Protein AF-A0A0L0FQ55-F1 (afdb_monomer_lite)

InterPro domains:
  IPR019152 Protein of unknown function DUF2046 [PF09755] (6-266)
  IPR019152 Protein of unknown function DUF2046 [PTHR15276] (5-342)

pLDDT: mean 73.39, std 25.42, range [27.97, 98.38]

Structure (mmCIF, N/CA/C/O backbone):
data_AF-A0A0L0FQ55-F1
#
_entry.id   AF-A0A0L0FQ55-F1
#
loop_
_atom_site.group_PDB
_atom_site.id
_atom_site.type_symbol
_atom_site.label_atom_id
_atom_site.label_alt_id
_atom_site.label_comp_id
_atom_site.label_asym_id
_atom_site.label_entity_id
_atom_site.label_seq_id
_atom_site.pdbx_PDB_ins_code
_atom_site.Cartn_x
_atom_site.Cartn_y
_atom_site.Cartn_z
_atom_site.occupancy
_atom_site.B_iso_or_equiv
_atom_site.auth_seq_id
_atom_site.auth_comp_id
_atom_site.auth_asym_id
_atom_site.auth_atom_id
_atom_site.pdbx_PDB_model_num
ATOM 1 N N . MET A 1 1 ? 110.186 -1.348 -88.579 1.00 55.34 1 MET A N 1
ATOM 2 C CA . MET A 1 1 ? 109.295 -2.390 -88.011 1.00 55.34 1 MET A CA 1
ATOM 3 C C . MET A 1 1 ? 108.046 -1.841 -87.298 1.00 55.34 1 MET A C 1
ATOM 5 O O . MET A 1 1 ? 107.257 -2.644 -86.830 1.00 55.34 1 MET A O 1
ATOM 9 N N . HIS A 1 2 ? 107.804 -0.521 -87.242 1.00 60.69 2 HIS A N 1
ATOM 10 C CA . HIS A 1 2 ? 106.682 0.057 -86.472 1.00 60.69 2 HIS A CA 1
ATOM 11 C C . HIS A 1 2 ? 105.388 0.313 -87.271 1.00 60.69 2 HIS A C 1
ATOM 13 O O . HIS A 1 2 ? 104.313 0.414 -86.690 1.00 60.69 2 HIS A O 1
ATOM 19 N N . GLU A 1 3 ? 105.482 0.394 -88.596 1.00 63.53 3 GLU A N 1
ATOM 20 C CA . GLU A 1 3 ? 104.385 0.764 -89.500 1.00 63.53 3 GLU A CA 1
ATOM 21 C C . GLU A 1 3 ? 103.244 -0.278 -89.611 1.00 63.53 3 GLU A C 1
ATOM 23 O O . GLU A 1 3 ? 102.081 0.116 -89.519 1.00 63.53 3 GLU A O 1
ATOM 28 N N . PRO A 1 4 ? 103.498 -1.604 -89.702 1.00 73.00 4 PRO A N 1
ATOM 29 C CA . PRO A 1 4 ? 102.406 -2.582 -89.775 1.00 73.00 4 PRO A CA 1
ATOM 30 C C . PRO A 1 4 ? 101.641 -2.738 -88.450 1.00 73.00 4 PRO A C 1
ATOM 32 O O . PRO A 1 4 ? 100.444 -3.017 -88.461 1.00 73.00 4 PRO A O 1
ATOM 35 N N . ALA A 1 5 ? 102.299 -2.514 -87.306 1.00 75.88 5 ALA A N 1
ATOM 36 C CA . ALA A 1 5 ? 101.650 -2.560 -85.995 1.00 75.88 5 ALA A CA 1
ATOM 37 C C . ALA A 1 5 ? 100.688 -1.375 -85.789 1.00 75.88 5 ALA A C 1
ATOM 39 O O . ALA A 1 5 ? 99.587 -1.557 -85.272 1.00 75.88 5 ALA A O 1
ATOM 40 N N . LEU A 1 6 ? 101.079 -0.183 -86.255 1.00 75.62 6 LEU A N 1
ATOM 41 C CA . LEU A 1 6 ? 100.242 1.020 -86.252 1.00 75.62 6 LEU A CA 1
ATOM 42 C C . LEU A 1 6 ? 99.032 0.882 -87.183 1.00 75.62 6 LEU A C 1
ATOM 44 O O . LEU A 1 6 ? 97.923 1.237 -86.790 1.00 75.62 6 LEU A O 1
ATOM 48 N N . ASN A 1 7 ? 99.214 0.294 -88.369 1.00 78.31 7 ASN A N 1
ATOM 49 C CA . ASN A 1 7 ? 98.102 0.011 -89.282 1.00 78.31 7 ASN A CA 1
ATOM 50 C C . ASN A 1 7 ? 97.122 -1.022 -88.706 1.00 78.31 7 ASN A C 1
ATOM 52 O O . ASN A 1 7 ? 95.914 -0.849 -88.831 1.00 78.31 7 ASN A O 1
ATOM 56 N N . CYS A 1 8 ? 97.616 -2.053 -88.014 1.00 81.38 8 CYS A N 1
ATOM 57 C CA . CYS A 1 8 ? 96.763 -3.024 -87.325 1.00 81.38 8 CYS A CA 1
ATOM 58 C C . CYS A 1 8 ? 95.966 -2.385 -86.169 1.00 81.38 8 CYS A C 1
ATOM 60 O O . CYS A 1 8 ? 94.783 -2.671 -85.991 1.00 81.38 8 CYS A O 1
ATOM 62 N N . GLN A 1 9 ? 96.575 -1.475 -85.400 1.00 82.62 9 GLN A N 1
ATOM 63 C CA . GLN A 1 9 ? 95.863 -0.723 -84.358 1.00 82.62 9 GLN A CA 1
ATOM 64 C C . GLN A 1 9 ? 94.815 0.233 -84.934 1.00 82.62 9 GLN A C 1
ATOM 66 O O . GLN A 1 9 ? 93.699 0.275 -84.420 1.00 82.62 9 GLN A O 1
ATOM 71 N N . LEU A 1 10 ? 95.137 0.955 -86.010 1.00 83.50 10 LEU A N 1
ATOM 72 C CA . LEU A 1 10 ? 94.185 1.833 -86.694 1.00 83.50 10 LEU A CA 1
ATOM 73 C C . LEU A 1 10 ? 92.977 1.064 -87.229 1.00 83.50 10 LEU A C 1
ATOM 75 O O . LEU A 1 10 ? 91.851 1.536 -87.095 1.00 83.50 10 LEU A O 1
ATOM 79 N N . GLU A 1 11 ? 93.193 -0.122 -87.793 1.00 84.38 11 GLU A N 1
ATOM 80 C CA . GLU A 1 11 ? 92.102 -0.949 -88.306 1.00 84.38 11 GLU A CA 1
ATOM 81 C C . GLU A 1 11 ? 91.221 -1.501 -87.176 1.00 84.38 11 GLU A C 1
ATOM 83 O O . GLU A 1 11 ? 89.995 -1.456 -87.262 1.00 84.38 11 GLU A O 1
ATOM 88 N N . ASN A 1 12 ? 91.821 -1.914 -86.056 1.00 84.25 12 ASN A N 1
ATOM 89 C CA . ASN A 1 12 ? 91.066 -2.331 -84.872 1.00 84.25 12 ASN A CA 1
ATOM 90 C C . ASN A 1 12 ? 90.226 -1.191 -84.277 1.00 84.25 12 ASN A C 1
ATOM 92 O O . ASN A 1 12 ? 89.082 -1.417 -83.884 1.00 84.25 12 ASN A O 1
ATOM 96 N N . GLU A 1 13 ? 90.757 0.032 -84.214 1.00 85.44 13 GLU A N 1
ATOM 97 C CA . GLU A 1 13 ? 89.984 1.191 -83.752 1.00 85.44 13 GLU A CA 1
ATOM 98 C C . GLU A 1 13 ? 88.883 1.578 -84.747 1.00 85.44 13 GLU A C 1
ATOM 100 O O . GLU A 1 13 ? 87.782 1.914 -84.322 1.00 85.44 13 GLU A O 1
ATOM 105 N N . ARG A 1 14 ? 89.104 1.441 -86.061 1.00 86.81 14 ARG A N 1
ATOM 106 C CA . ARG A 1 14 ? 88.050 1.640 -87.073 1.00 86.81 14 ARG A CA 1
ATOM 107 C C . ARG A 1 14 ? 86.905 0.650 -86.926 1.00 86.81 14 ARG A C 1
ATOM 109 O O . ARG A 1 14 ? 85.754 1.066 -86.982 1.00 86.81 14 ARG A O 1
ATOM 116 N N . ILE A 1 15 ? 87.203 -0.626 -86.691 1.00 87.19 15 ILE A N 1
ATOM 117 C CA . ILE A 1 15 ? 86.179 -1.651 -86.451 1.00 87.19 15 ILE A CA 1
ATOM 118 C C . ILE A 1 15 ? 85.406 -1.342 -85.164 1.00 87.19 15 ILE A C 1
ATOM 120 O O . ILE A 1 15 ? 84.184 -1.457 -85.143 1.00 87.19 15 ILE A O 1
ATOM 124 N N . LYS A 1 16 ? 86.086 -0.894 -84.099 1.00 88.56 16 LYS A N 1
ATOM 125 C CA . LYS A 1 16 ? 85.414 -0.474 -82.859 1.00 88.56 16 LYS A CA 1
ATOM 126 C C . LYS A 1 16 ? 84.523 0.741 -83.077 1.00 88.56 16 LYS A C 1
ATOM 128 O O . LYS A 1 16 ? 83.405 0.748 -82.577 1.00 88.56 16 LYS A O 1
ATOM 133 N N . VAL A 1 17 ? 84.996 1.753 -83.802 1.00 87.12 17 VAL A N 1
ATOM 134 C CA . VAL A 1 17 ? 84.202 2.945 -84.123 1.00 87.12 17 VAL A CA 1
ATOM 135 C C . VAL A 1 17 ? 82.994 2.556 -84.970 1.00 87.12 17 VAL A C 1
ATOM 137 O O . VAL A 1 17 ? 81.887 2.922 -84.606 1.00 87.12 17 VAL A O 1
ATOM 140 N N . ALA A 1 18 ? 83.164 1.715 -85.992 1.00 86.75 18 ALA A N 1
ATOM 141 C CA . ALA A 1 18 ? 82.060 1.210 -86.805 1.00 86.75 18 ALA A CA 1
ATOM 142 C C . ALA A 1 18 ? 81.041 0.404 -85.978 1.00 86.75 18 ALA A C 1
ATOM 144 O O . ALA A 1 18 ? 79.842 0.620 -86.114 1.00 86.75 18 ALA A O 1
ATOM 145 N N . ALA A 1 19 ? 81.498 -0.459 -85.066 1.00 86.06 19 ALA A N 1
ATOM 146 C CA . ALA A 1 19 ? 80.618 -1.202 -84.164 1.00 86.06 19 ALA A CA 1
ATOM 147 C C . ALA A 1 19 ? 79.859 -0.274 -83.199 1.00 86.06 19 ALA A C 1
ATOM 149 O O . ALA A 1 19 ? 78.667 -0.467 -82.965 1.00 86.06 19 ALA A O 1
ATOM 150 N N . ARG A 1 20 ? 80.519 0.769 -82.671 1.00 85.06 20 ARG A N 1
ATOM 151 C CA . ARG A 1 20 ? 79.851 1.793 -81.853 1.00 85.06 20 ARG A CA 1
ATOM 152 C C . ARG A 1 20 ? 78.879 2.632 -82.673 1.00 85.06 20 ARG A C 1
ATOM 154 O O . ARG A 1 20 ? 77.828 2.986 -82.155 1.00 85.06 20 ARG A O 1
ATOM 161 N N . ASP A 1 21 ? 79.198 2.942 -83.923 1.00 84.50 21 ASP A N 1
ATOM 162 C CA . ASP A 1 21 ? 78.325 3.697 -84.820 1.00 84.50 21 ASP A CA 1
ATOM 163 C C . ASP A 1 21 ? 77.093 2.875 -85.213 1.00 84.50 21 ASP A C 1
ATOM 165 O O . ASP A 1 21 ? 75.983 3.409 -85.247 1.00 84.50 21 ASP A O 1
ATOM 169 N N . GLU A 1 22 ? 77.247 1.567 -85.423 1.00 84.69 22 GLU A N 1
ATOM 170 C CA . GLU A 1 22 ? 76.131 0.642 -85.612 1.00 84.69 22 GLU A CA 1
ATOM 171 C C . GLU A 1 22 ? 75.252 0.560 -84.359 1.00 84.69 22 GLU A C 1
ATOM 173 O O . GLU A 1 22 ? 74.036 0.729 -84.470 1.00 84.69 22 GLU A O 1
ATOM 178 N N . GLU A 1 23 ? 75.842 0.405 -83.170 1.00 84.31 23 GLU A N 1
ATOM 179 C CA . GLU A 1 23 ? 75.121 0.382 -81.890 1.00 84.31 23 GLU A CA 1
ATOM 180 C C . GLU A 1 23 ? 74.401 1.714 -81.615 1.00 84.31 23 GLU A C 1
ATOM 182 O O . GLU A 1 23 ? 73.230 1.728 -81.236 1.00 84.31 23 GLU A O 1
ATOM 187 N N . LEU A 1 24 ? 75.047 2.851 -81.896 1.00 79.31 24 LEU A N 1
ATOM 188 C CA . LEU A 1 24 ? 74.437 4.179 -81.808 1.00 79.31 24 LEU A CA 1
ATOM 189 C C . LEU A 1 24 ? 73.325 4.366 -82.841 1.00 79.31 24 LEU A C 1
ATOM 191 O O . LEU A 1 24 ? 72.322 5.012 -82.538 1.00 79.31 24 LEU A O 1
ATOM 195 N N . SER A 1 25 ? 73.463 3.813 -84.047 1.00 83.69 25 SER A N 1
ATOM 196 C CA . SER A 1 25 ? 72.406 3.847 -85.063 1.00 83.69 25 SER A CA 1
ATOM 197 C C . SER A 1 25 ? 71.208 2.985 -84.660 1.00 83.69 25 SER A C 1
ATOM 199 O O . SER A 1 25 ? 70.065 3.383 -84.884 1.00 83.69 25 SER A O 1
ATOM 201 N N . PHE A 1 26 ? 71.460 1.839 -84.024 1.00 81.75 26 PHE A N 1
ATOM 202 C CA . PHE A 1 26 ? 70.438 0.940 -83.509 1.00 81.75 26 PHE A CA 1
ATOM 203 C C . PHE A 1 26 ? 69.699 1.579 -82.334 1.00 81.75 26 PHE A C 1
ATOM 205 O O . PHE A 1 26 ? 68.475 1.670 -82.364 1.00 81.75 26 PHE A O 1
ATOM 212 N N . LEU A 1 27 ? 70.428 2.132 -81.360 1.00 77.75 27 LEU A N 1
ATOM 213 C CA . LEU A 1 27 ? 69.856 2.879 -80.241 1.00 77.75 27 LEU A CA 1
ATOM 214 C C . LEU A 1 27 ? 69.049 4.082 -80.736 1.00 77.75 27 LEU A C 1
ATOM 216 O O . LEU A 1 27 ? 67.901 4.238 -80.334 1.00 77.75 27 LEU A O 1
ATOM 220 N N . LYS A 1 28 ? 69.570 4.880 -81.677 1.00 78.88 28 LYS A N 1
ATOM 221 C CA . LYS A 1 28 ? 68.829 6.006 -82.277 1.00 78.88 28 LYS A CA 1
ATOM 222 C C . LYS A 1 28 ? 67.568 5.580 -83.027 1.00 78.88 28 LYS A C 1
ATOM 224 O O . LYS A 1 28 ? 66.630 6.364 -83.069 1.00 78.88 28 LYS A O 1
ATOM 229 N N . LYS A 1 29 ? 67.526 4.378 -83.609 1.00 74.75 29 LYS A N 1
ATOM 230 C CA . LYS A 1 29 ? 66.319 3.812 -84.241 1.00 74.75 29 LYS A CA 1
ATOM 231 C C . LYS A 1 29 ? 65.343 3.218 -83.219 1.00 74.75 29 LYS A C 1
ATOM 233 O O . LYS A 1 29 ? 64.141 3.293 -83.436 1.00 74.75 29 LYS A O 1
ATOM 238 N N . ALA A 1 30 ? 65.835 2.676 -82.106 1.00 70.00 30 ALA A N 1
ATOM 239 C CA . ALA A 1 30 ? 65.017 2.145 -81.013 1.00 70.00 30 ALA A CA 1
ATOM 240 C C . ALA A 1 30 ? 64.432 3.248 -80.109 1.00 70.00 30 ALA A C 1
ATOM 242 O O . ALA A 1 30 ? 63.344 3.089 -79.566 1.00 70.00 30 ALA A O 1
ATOM 243 N N . THR A 1 31 ? 65.115 4.389 -79.984 1.00 64.19 31 THR A N 1
ATOM 244 C CA . THR A 1 31 ? 64.665 5.533 -79.171 1.00 64.19 31 THR A CA 1
ATOM 245 C C . THR A 1 31 ? 63.284 6.060 -79.602 1.00 64.19 31 THR A C 1
ATOM 247 O O . THR A 1 31 ? 62.427 6.185 -78.736 1.00 64.19 31 THR A O 1
ATOM 250 N N . PRO A 1 32 ? 62.986 6.305 -80.896 1.00 63.31 32 PRO A N 1
ATOM 251 C CA . PRO A 1 32 ? 61.655 6.729 -81.321 1.00 63.31 32 PRO A CA 1
ATOM 252 C C . PRO A 1 32 ? 60.581 5.647 -81.153 1.00 63.31 32 PRO A C 1
ATOM 254 O O . PRO A 1 32 ? 59.425 6.006 -81.014 1.00 63.31 32 PRO A O 1
ATOM 257 N N . ALA A 1 33 ? 60.914 4.350 -81.114 1.00 58.28 33 ALA A N 1
ATOM 258 C CA . ALA A 1 33 ? 59.936 3.297 -80.802 1.00 58.28 33 ALA A CA 1
ATOM 259 C C . ALA A 1 33 ? 59.502 3.343 -79.323 1.00 58.28 33 ALA A C 1
ATOM 261 O O . ALA A 1 33 ? 58.336 3.160 -79.011 1.00 58.28 33 ALA A O 1
ATOM 262 N N . VAL A 1 34 ? 60.429 3.681 -78.422 1.00 61.22 34 VAL A N 1
ATOM 263 C CA . VAL A 1 34 ? 60.137 3.906 -76.995 1.00 61.22 34 VAL A CA 1
ATOM 264 C C . VAL A 1 34 ? 59.449 5.260 -76.759 1.00 61.22 34 VAL A C 1
ATOM 266 O O . VAL A 1 34 ? 58.624 5.376 -75.862 1.00 61.22 34 VAL A O 1
ATOM 269 N N . VAL A 1 35 ? 59.752 6.272 -77.578 1.00 56.59 35 VAL A N 1
ATOM 270 C CA . VAL A 1 35 ? 59.109 7.603 -77.550 1.00 56.59 35 VAL A CA 1
ATOM 271 C C . VAL A 1 35 ? 57.739 7.599 -78.251 1.00 56.59 35 VAL A C 1
ATOM 273 O O . VAL A 1 35 ? 56.902 8.428 -77.949 1.00 56.59 35 VAL A O 1
ATOM 276 N N . THR A 1 36 ? 57.438 6.656 -79.150 1.00 56.47 36 THR A N 1
ATOM 277 C CA . THR A 1 36 ? 56.093 6.528 -79.764 1.00 56.47 36 THR A CA 1
ATOM 278 C C . THR A 1 36 ? 55.126 5.681 -78.933 1.00 56.47 36 THR A C 1
ATOM 280 O O . THR A 1 36 ? 53.918 5.825 -79.090 1.00 56.47 36 THR A O 1
ATOM 283 N N . ASP A 1 37 ? 55.627 4.905 -77.965 1.00 57.22 37 ASP A N 1
ATOM 284 C CA . ASP A 1 37 ? 54.829 4.332 -76.868 1.00 57.22 37 ASP A CA 1
ATOM 285 C C . ASP A 1 37 ? 54.401 5.389 -75.813 1.00 57.22 37 ASP A C 1
ATOM 287 O O . ASP A 1 37 ? 53.757 5.048 -74.815 1.00 57.22 37 ASP A O 1
ATOM 291 N N . GLU A 1 38 ? 54.697 6.682 -76.027 1.00 62.38 38 GLU A N 1
ATOM 292 C CA . GLU A 1 38 ? 54.157 7.801 -75.234 1.00 62.38 38 GLU A CA 1
ATOM 293 C C . GLU A 1 38 ? 52.622 7.789 -75.209 1.00 62.38 38 GLU A C 1
ATOM 295 O O . GLU A 1 38 ? 52.028 7.942 -74.141 1.00 62.38 38 GLU A O 1
ATOM 300 N N . GLU A 1 39 ? 51.970 7.489 -76.338 1.00 67.12 39 GLU A N 1
ATOM 301 C CA . GLU A 1 39 ? 50.505 7.405 -76.416 1.00 67.12 39 GLU A CA 1
ATOM 302 C C . GLU A 1 39 ? 49.945 6.306 -75.489 1.00 67.12 39 GLU A C 1
ATOM 304 O O . GLU A 1 39 ? 48.919 6.491 -74.827 1.00 67.12 39 GLU A O 1
ATOM 309 N N . GLY A 1 40 ? 50.642 5.169 -75.370 1.00 74.31 40 GLY A N 1
ATOM 310 C CA . GLY A 1 40 ? 50.277 4.087 -74.452 1.00 74.31 40 GLY A CA 1
ATOM 311 C C . GLY A 1 40 ? 50.464 4.475 -72.983 1.00 74.31 40 GLY A C 1
ATOM 312 O O . GLY A 1 40 ? 49.591 4.208 -72.150 1.00 74.31 40 GLY A O 1
ATOM 313 N N . GLY A 1 41 ? 51.569 5.157 -72.667 1.00 75.75 41 GLY A N 1
ATOM 314 C CA . GLY A 1 41 ? 51.845 5.688 -71.330 1.00 75.75 41 GLY A CA 1
ATOM 315 C C . GLY A 1 41 ? 50.809 6.722 -70.878 1.00 75.75 41 GLY A C 1
ATOM 316 O O . GLY A 1 41 ? 50.285 6.632 -69.764 1.00 75.75 41 GLY A O 1
ATOM 317 N N . GLU A 1 42 ? 50.442 7.655 -71.755 1.00 80.94 42 GLU A N 1
ATOM 318 C CA . GLU A 1 42 ? 49.434 8.683 -71.485 1.00 80.94 42 GLU A CA 1
ATOM 319 C C . GLU A 1 42 ? 48.035 8.092 -71.271 1.00 80.94 42 GLU A C 1
ATOM 321 O O . GLU A 1 42 ? 47.324 8.492 -70.344 1.00 80.94 42 GLU A O 1
ATOM 326 N N . LEU A 1 43 ? 47.631 7.099 -72.071 1.00 84.19 43 LEU A N 1
ATOM 327 C CA . LEU A 1 43 ? 46.351 6.404 -71.892 1.00 84.19 43 LEU A CA 1
ATOM 328 C C . LEU A 1 43 ? 46.263 5.691 -70.537 1.00 84.19 43 LEU A C 1
ATOM 330 O O . LEU A 1 43 ? 45.216 5.734 -69.876 1.00 84.19 43 LEU A O 1
ATOM 334 N N . ILE A 1 44 ? 47.356 5.063 -70.096 1.00 89.00 44 ILE A N 1
ATOM 335 C CA . ILE A 1 44 ? 47.439 4.411 -68.784 1.00 89.00 44 ILE A CA 1
ATOM 336 C C . ILE A 1 44 ? 47.342 5.458 -67.670 1.00 89.00 44 ILE A C 1
ATOM 338 O O . ILE A 1 44 ? 46.512 5.304 -66.771 1.00 89.00 44 ILE A O 1
ATOM 342 N N . ILE A 1 45 ? 48.109 6.550 -67.749 1.00 89.44 45 ILE A N 1
ATOM 343 C CA . ILE A 1 45 ? 48.070 7.648 -66.767 1.00 89.44 45 ILE A CA 1
ATOM 344 C C . ILE A 1 45 ? 46.659 8.242 -66.674 1.00 89.44 45 ILE A C 1
ATOM 346 O O . ILE A 1 45 ? 46.108 8.338 -65.579 1.00 89.44 45 ILE A O 1
ATOM 350 N N . ASN A 1 46 ? 46.022 8.552 -67.803 1.00 91.31 46 ASN A N 1
ATOM 351 C CA . ASN A 1 46 ? 44.661 9.096 -67.847 1.00 91.31 46 ASN A CA 1
ATOM 352 C C . ASN A 1 46 ? 43.608 8.119 -67.300 1.00 91.31 46 ASN A C 1
ATOM 354 O O . ASN A 1 46 ? 42.574 8.529 -66.765 1.00 91.31 46 ASN A O 1
ATOM 358 N N . THR A 1 47 ? 43.836 6.813 -67.427 1.00 93.50 47 THR A N 1
ATOM 359 C CA . THR A 1 47 ? 42.963 5.785 -66.842 1.00 93.50 47 THR A CA 1
ATOM 360 C C . THR A 1 47 ? 43.151 5.694 -65.329 1.00 93.50 47 THR A C 1
ATOM 362 O O . THR A 1 47 ? 42.166 5.658 -64.591 1.00 93.50 47 THR A O 1
ATOM 365 N N . LEU A 1 48 ? 44.396 5.732 -64.850 1.00 94.88 48 LEU A N 1
ATOM 366 C CA . LEU A 1 48 ? 44.708 5.750 -63.421 1.00 94.88 48 LEU A CA 1
ATOM 367 C C . LEU A 1 48 ? 44.206 7.029 -62.744 1.00 94.88 48 LEU A C 1
ATOM 369 O O . LEU A 1 48 ? 43.615 6.940 -61.674 1.00 94.88 48 LEU A O 1
ATOM 373 N N . LEU A 1 49 ? 44.357 8.197 -63.374 1.00 95.56 49 LEU A N 1
ATOM 374 C CA . LEU A 1 49 ? 43.826 9.469 -62.873 1.00 95.56 49 LEU A CA 1
ATOM 375 C C . LEU A 1 49 ? 42.305 9.422 -62.728 1.00 95.56 49 LEU A C 1
ATOM 377 O O . LEU A 1 49 ? 41.790 9.710 -61.649 1.00 95.56 49 LEU A O 1
ATOM 381 N N . ARG A 1 50 ? 41.590 8.950 -63.758 1.00 96.62 50 ARG A N 1
ATOM 382 C CA . ARG A 1 50 ? 40.137 8.737 -63.672 1.00 96.62 50 ARG A CA 1
ATOM 383 C C . ARG A 1 50 ? 39.769 7.768 -62.556 1.00 96.62 50 ARG A C 1
ATOM 385 O O . ARG A 1 50 ? 38.802 8.012 -61.838 1.00 96.62 50 ARG A O 1
ATOM 392 N N . LYS A 1 51 ? 40.540 6.691 -62.365 1.00 96.62 51 LYS A N 1
ATOM 393 C CA . LYS A 1 51 ? 40.288 5.748 -61.271 1.00 96.62 51 LYS A CA 1
ATOM 394 C C . LYS A 1 51 ? 40.556 6.372 -59.900 1.00 96.62 51 LYS A C 1
ATOM 396 O O . LYS A 1 51 ? 39.783 6.130 -58.982 1.00 96.62 51 LYS A O 1
ATOM 401 N N . ILE A 1 52 ? 41.591 7.199 -59.759 1.00 96.62 52 ILE A N 1
ATOM 402 C CA . ILE A 1 52 ? 41.882 7.952 -58.532 1.00 96.62 52 ILE A CA 1
ATOM 403 C C . ILE A 1 52 ? 40.744 8.928 -58.226 1.00 96.62 52 ILE A C 1
ATOM 405 O O . ILE A 1 52 ? 40.284 8.982 -57.091 1.00 96.62 52 ILE A O 1
ATOM 409 N N . GLU A 1 53 ? 40.264 9.678 -59.215 1.00 96.94 53 GLU A N 1
ATOM 410 C CA . GLU A 1 53 ? 39.135 10.599 -59.049 1.00 96.94 53 GLU A CA 1
ATOM 411 C C . GLU A 1 53 ? 37.843 9.866 -58.695 1.00 96.94 53 GLU A C 1
ATOM 413 O O . GLU A 1 53 ? 37.114 10.300 -57.804 1.00 96.94 53 GLU A O 1
ATOM 418 N N . GLN A 1 54 ? 37.576 8.733 -59.346 1.00 97.56 54 GLN A N 1
ATOM 419 C CA . GLN A 1 54 ? 36.442 7.882 -59.014 1.00 97.56 54 GLN A CA 1
ATOM 420 C C . GLN A 1 54 ? 36.538 7.378 -57.570 1.00 97.56 54 GLN A C 1
ATOM 422 O O . GLN A 1 54 ? 35.583 7.532 -56.818 1.00 97.56 54 GLN A O 1
ATOM 427 N N . LEU A 1 55 ? 37.691 6.844 -57.157 1.00 97.38 55 LEU A N 1
ATOM 428 C CA . LEU A 1 55 ? 37.905 6.366 -55.788 1.00 97.38 55 LEU A CA 1
ATOM 429 C C . LEU A 1 55 ? 37.797 7.497 -54.758 1.00 97.38 55 LEU A C 1
ATOM 431 O O . LEU A 1 55 ? 37.299 7.274 -53.658 1.00 97.38 55 LEU A O 1
ATOM 435 N N . LYS A 1 56 ? 38.229 8.717 -55.099 1.00 97.62 56 LYS A N 1
ATOM 436 C CA . LYS A 1 56 ? 38.041 9.901 -54.248 1.00 97.62 56 LYS A CA 1
ATOM 437 C C . LYS A 1 56 ? 36.559 10.233 -54.074 1.00 97.62 56 LYS A C 1
ATOM 439 O O . LYS A 1 56 ? 36.120 10.367 -52.939 1.00 97.62 56 LYS A O 1
ATOM 444 N N . LYS A 1 57 ? 35.787 10.273 -55.165 1.00 97.75 57 LYS A N 1
ATOM 445 C CA . LYS A 1 57 ? 34.333 10.509 -55.121 1.00 97.75 57 LYS A CA 1
ATOM 446 C C . LYS A 1 57 ? 33.590 9.412 -54.362 1.00 97.75 57 LYS A C 1
ATOM 448 O O . LYS A 1 57 ? 32.713 9.709 -53.561 1.00 97.75 57 LYS A O 1
ATOM 453 N N . GLU A 1 58 ? 33.951 8.150 -54.588 1.00 97.31 58 GLU A N 1
ATOM 454 C CA . GLU A 1 58 ? 33.388 7.008 -53.860 1.00 97.31 58 GLU A CA 1
ATOM 455 C C . GLU A 1 58 ? 33.696 7.119 -52.359 1.00 97.31 58 GLU A C 1
ATOM 457 O O . GLU A 1 58 ? 32.800 6.947 -51.539 1.00 97.31 58 GLU A O 1
ATOM 462 N N . LYS A 1 59 ? 34.927 7.494 -51.984 1.00 97.81 59 LYS A N 1
ATOM 463 C CA . LYS A 1 59 ? 35.303 7.731 -50.584 1.00 97.81 59 LYS A CA 1
ATOM 464 C C . LYS A 1 59 ? 34.520 8.890 -49.960 1.00 97.81 59 LYS A C 1
ATOM 466 O O . LYS A 1 59 ? 34.036 8.743 -48.845 1.00 97.81 59 LYS A O 1
ATOM 471 N N . GLU A 1 60 ? 34.396 10.020 -50.652 1.00 97.69 60 GLU A N 1
ATOM 472 C CA . GLU A 1 60 ? 33.612 11.174 -50.187 1.00 97.69 60 GLU A CA 1
ATOM 473 C C . GLU A 1 60 ? 32.136 10.801 -49.996 1.00 97.69 60 GLU A C 1
ATOM 475 O O . GLU A 1 60 ? 31.560 11.086 -48.950 1.00 97.69 60 GLU A O 1
ATOM 480 N N . SER A 1 61 ? 31.545 10.079 -50.953 1.00 97.69 61 SER A N 1
ATOM 481 C CA . SER A 1 61 ? 30.170 9.579 -50.845 1.00 97.69 61 SER A CA 1
ATOM 482 C C . SER A 1 61 ? 29.986 8.618 -49.669 1.00 97.69 61 SER A C 1
ATOM 484 O O . SER A 1 61 ? 28.949 8.664 -49.011 1.00 97.69 61 SER A O 1
ATOM 486 N N . LEU A 1 62 ? 30.963 7.743 -49.406 1.00 98.12 62 LEU A N 1
ATOM 487 C CA . LEU A 1 62 ? 30.920 6.825 -48.266 1.00 98.12 62 LEU A CA 1
ATOM 488 C C . LEU A 1 62 ? 31.001 7.571 -46.933 1.00 98.12 62 LEU A C 1
ATOM 490 O O . LEU A 1 62 ? 30.272 7.217 -46.016 1.00 98.12 62 LEU A O 1
ATOM 494 N N . ILE A 1 63 ? 31.835 8.610 -46.830 1.00 98.25 63 ILE A N 1
ATOM 495 C CA . ILE A 1 63 ? 31.927 9.440 -45.619 1.00 98.25 63 ILE A CA 1
ATOM 496 C C . ILE A 1 63 ? 30.578 10.100 -45.326 1.00 98.25 63 ILE A C 1
ATOM 498 O O . ILE A 1 63 ? 30.069 9.952 -44.222 1.00 98.25 63 ILE A O 1
ATOM 502 N N . VAL A 1 64 ? 29.955 10.731 -46.326 1.00 98.31 64 VAL A N 1
ATOM 503 C CA . VAL A 1 64 ? 28.638 11.371 -46.153 1.00 98.31 64 VAL A CA 1
ATOM 504 C C . VAL A 1 64 ? 27.568 10.353 -45.747 1.00 98.31 64 VAL A C 1
ATOM 506 O O . VAL A 1 64 ? 26.746 10.632 -44.879 1.00 98.31 64 VAL A O 1
ATOM 509 N N . SER A 1 65 ? 27.571 9.159 -46.350 1.00 97.88 65 SER A N 1
ATOM 510 C CA . SER A 1 65 ? 26.624 8.100 -45.978 1.00 97.88 65 SER A CA 1
ATOM 511 C C . SER A 1 65 ? 26.837 7.606 -44.546 1.00 97.88 65 SER A C 1
ATOM 513 O O . SER A 1 65 ? 25.856 7.340 -43.856 1.00 97.88 65 SER A O 1
ATOM 515 N N . LEU A 1 66 ? 28.092 7.477 -44.102 1.00 97.88 66 LEU A N 1
ATOM 516 C CA . LEU A 1 66 ? 28.422 7.079 -42.732 1.00 97.88 66 LEU A CA 1
ATOM 517 C C . LEU A 1 66 ? 27.988 8.147 -41.726 1.00 97.88 66 LEU A C 1
ATOM 519 O O . LEU A 1 66 ? 27.343 7.808 -40.743 1.00 97.88 66 LEU A O 1
ATOM 523 N N . GLU A 1 67 ? 28.258 9.426 -41.997 1.00 97.44 67 GLU A N 1
ATOM 524 C CA . GLU A 1 67 ? 27.828 10.540 -41.139 1.00 97.44 67 GLU A CA 1
ATOM 525 C C . GLU A 1 67 ? 26.299 10.559 -40.959 1.00 97.44 67 GLU A C 1
ATOM 527 O O . GLU A 1 67 ? 25.798 10.727 -39.847 1.00 97.44 67 GLU A O 1
ATOM 532 N N . GLN A 1 68 ? 25.543 10.320 -42.036 1.00 98.00 68 GLN A N 1
ATOM 533 C CA . GLN A 1 68 ? 24.079 10.242 -41.982 1.00 98.00 68 GLN A CA 1
ATOM 534 C C . GLN A 1 68 ? 23.575 9.035 -41.184 1.00 98.00 68 GLN A C 1
ATOM 536 O O . GLN A 1 68 ? 22.594 9.151 -40.446 1.00 98.00 68 GLN A O 1
ATOM 541 N N . GLU A 1 69 ? 24.214 7.873 -41.337 1.00 97.69 69 GLU A N 1
ATOM 542 C CA . GLU A 1 69 ? 23.857 6.668 -40.585 1.00 97.69 69 GLU A CA 1
ATOM 543 C C . GLU A 1 69 ? 24.167 6.838 -39.091 1.00 97.69 69 GLU A C 1
ATOM 545 O O . GLU A 1 69 ? 23.324 6.523 -38.248 1.00 97.69 69 GLU A O 1
ATOM 550 N N . GLU A 1 70 ? 25.323 7.416 -38.756 1.00 97.44 70 GLU A N 1
ATOM 551 C CA . GLU A 1 70 ? 25.703 7.760 -37.384 1.00 97.44 70 GLU A CA 1
ATOM 552 C C . GLU A 1 70 ? 24.705 8.735 -36.748 1.00 97.44 70 GLU A C 1
ATOM 554 O O . GLU A 1 70 ? 24.265 8.514 -35.615 1.00 97.44 70 GLU A O 1
ATOM 559 N N . GLU A 1 71 ? 24.278 9.769 -37.479 1.00 97.56 71 GLU A N 1
ATOM 560 C CA . GLU A 1 71 ? 23.250 10.701 -37.014 1.00 97.56 71 GLU A CA 1
ATOM 561 C C . GLU A 1 71 ? 21.907 9.989 -36.775 1.00 97.56 71 GLU A C 1
ATOM 563 O O . GLU A 1 71 ? 21.286 10.170 -35.724 1.00 97.56 71 GLU A O 1
ATOM 568 N N . HIS A 1 72 ? 21.465 9.135 -37.706 1.00 97.38 72 HIS A N 1
ATOM 569 C CA . HIS A 1 72 ? 20.216 8.379 -37.569 1.00 97.38 72 HIS A CA 1
ATOM 570 C C . HIS A 1 72 ? 20.229 7.457 -36.347 1.00 97.38 72 HIS A C 1
ATOM 572 O O . HIS A 1 72 ? 19.253 7.406 -35.590 1.00 97.38 72 HIS A O 1
ATOM 578 N N . ILE A 1 73 ? 21.335 6.738 -36.140 1.00 97.81 73 ILE A N 1
ATOM 579 C CA . ILE A 1 73 ? 21.509 5.850 -34.989 1.00 97.81 73 ILE A CA 1
ATOM 580 C C . ILE A 1 73 ? 21.530 6.673 -33.702 1.00 97.81 73 ILE A C 1
ATOM 582 O O . ILE A 1 73 ? 20.793 6.350 -32.769 1.00 97.81 73 ILE A O 1
ATOM 586 N N . SER A 1 74 ? 22.316 7.751 -33.653 1.00 98.19 74 SER A N 1
ATOM 587 C CA . SER A 1 74 ? 22.424 8.626 -32.483 1.00 98.19 74 SER A CA 1
ATOM 588 C C . SER A 1 74 ? 21.063 9.207 -32.089 1.00 98.19 74 SER A C 1
ATOM 590 O O . SER A 1 74 ? 20.619 9.036 -30.952 1.00 98.19 74 SER A O 1
ATOM 592 N N . ASN A 1 75 ? 20.330 9.778 -33.046 1.00 98.19 75 ASN A N 1
ATOM 593 C CA . ASN A 1 75 ? 18.992 10.325 -32.820 1.00 98.19 75 ASN A CA 1
ATOM 594 C C . ASN A 1 75 ? 18.000 9.243 -32.368 1.00 98.19 75 ASN A C 1
ATOM 596 O O . ASN A 1 75 ? 17.245 9.442 -31.413 1.00 98.19 75 ASN A O 1
ATOM 600 N N . GLY A 1 76 ? 18.026 8.066 -32.999 1.00 98.00 76 GLY A N 1
ATOM 601 C CA . GLY A 1 76 ? 17.181 6.939 -32.607 1.00 98.00 76 GLY A CA 1
ATOM 602 C C . GLY A 1 76 ? 17.463 6.450 -31.183 1.00 98.00 76 GLY A C 1
ATOM 603 O O . GLY A 1 76 ? 16.531 6.122 -30.442 1.00 98.00 76 GLY A O 1
ATOM 604 N N . LEU A 1 77 ? 18.734 6.422 -30.776 1.00 97.75 77 LEU A N 1
ATOM 605 C CA . LEU A 1 77 ? 19.140 6.065 -29.418 1.00 97.75 77 LEU A CA 1
ATOM 606 C C . LEU A 1 77 ? 18.734 7.133 -28.400 1.00 97.75 77 LEU A C 1
ATOM 608 O O . LEU A 1 77 ? 18.229 6.772 -27.338 1.00 97.75 77 LEU A O 1
ATOM 612 N N . LEU A 1 78 ? 18.884 8.421 -28.721 1.00 97.88 78 LEU A N 1
ATOM 613 C CA . LEU A 1 78 ? 18.461 9.525 -27.854 1.00 97.88 78 LEU A CA 1
ATOM 614 C C . LEU A 1 78 ? 16.957 9.471 -27.565 1.00 97.88 78 LEU A C 1
ATOM 616 O O . LEU A 1 78 ? 16.556 9.506 -26.403 1.00 97.88 78 LEU A O 1
ATOM 620 N N . VAL A 1 79 ? 16.128 9.283 -28.595 1.00 98.38 79 VAL A N 1
ATOM 621 C CA . VAL A 1 79 ? 14.669 9.166 -28.430 1.00 98.38 79 VAL A CA 1
ATOM 622 C C . VAL A 1 79 ? 14.301 7.956 -27.569 1.00 98.38 79 VAL A C 1
ATOM 624 O O . VAL A 1 79 ? 13.469 8.064 -26.666 1.00 98.38 79 VAL A O 1
ATOM 627 N N . LYS A 1 80 ? 14.930 6.796 -27.805 1.00 98.06 80 LYS A N 1
ATOM 628 C CA . LYS A 1 80 ? 14.705 5.595 -26.983 1.00 98.06 80 LYS A CA 1
ATOM 629 C C . LYS A 1 80 ? 15.130 5.818 -25.532 1.00 98.06 80 LYS A C 1
ATOM 631 O O . LYS A 1 80 ? 14.407 5.419 -24.624 1.00 98.06 80 LYS A O 1
ATOM 636 N N . LEU A 1 81 ? 16.264 6.479 -25.309 1.00 97.94 81 LEU A N 1
ATOM 637 C CA . LEU A 1 81 ? 16.762 6.801 -23.975 1.00 97.94 81 LEU A CA 1
ATOM 638 C C . LEU A 1 81 ? 15.807 7.740 -23.230 1.00 97.94 81 LEU A C 1
ATOM 640 O O . LEU A 1 81 ? 15.517 7.515 -22.057 1.00 97.94 81 LEU A O 1
ATOM 644 N N . GLU A 1 82 ? 15.301 8.778 -23.894 1.00 97.81 82 GLU A N 1
ATOM 645 C CA . GLU A 1 82 ? 14.310 9.685 -23.312 1.00 97.81 82 GLU A CA 1
ATOM 646 C C . GLU A 1 82 ? 12.996 8.977 -22.989 1.00 97.81 82 GLU A C 1
ATOM 648 O O . GLU A 1 82 ? 12.431 9.209 -21.921 1.00 97.81 82 GLU A O 1
ATOM 653 N N . LYS A 1 83 ? 12.528 8.089 -23.873 1.00 97.44 83 LYS A N 1
ATOM 654 C CA . LYS A 1 83 ? 11.333 7.276 -23.632 1.00 97.44 83 LYS A CA 1
ATOM 655 C C . LYS A 1 83 ? 11.493 6.417 -22.377 1.00 97.44 83 LYS A C 1
ATOM 657 O O . LYS A 1 83 ? 10.663 6.510 -21.482 1.00 97.44 83 LYS A O 1
ATOM 662 N N . VAL A 1 84 ? 12.596 5.673 -22.268 1.00 96.94 84 VAL A N 1
ATOM 663 C CA . VAL A 1 84 ? 12.877 4.832 -21.091 1.00 96.94 84 VAL A CA 1
ATOM 664 C C . VAL A 1 84 ? 12.983 5.672 -19.816 1.00 96.94 84 VAL A C 1
ATOM 666 O O . VAL A 1 84 ? 12.491 5.268 -18.768 1.00 96.94 84 VAL A O 1
ATOM 669 N N . LYS A 1 85 ? 13.587 6.866 -19.879 1.00 97.00 85 LYS A N 1
ATOM 670 C CA . LYS A 1 85 ? 13.637 7.780 -18.727 1.00 97.00 85 LYS A CA 1
ATOM 671 C C . LYS A 1 85 ? 12.248 8.251 -18.295 1.00 97.00 85 LYS A C 1
ATOM 673 O O . LYS A 1 85 ? 11.996 8.310 -17.097 1.00 97.00 85 LYS A O 1
ATOM 678 N N . LYS A 1 86 ? 11.363 8.582 -19.240 1.00 96.50 86 LYS A N 1
ATOM 679 C CA . LYS A 1 86 ? 9.978 8.981 -18.941 1.00 96.50 86 LYS A CA 1
ATOM 680 C C . LYS A 1 86 ? 9.193 7.833 -18.319 1.00 96.50 86 LYS A C 1
ATOM 682 O O . LYS A 1 86 ? 8.637 8.014 -17.245 1.00 96.50 86 LYS A O 1
ATOM 687 N N . GLU A 1 87 ? 9.245 6.650 -18.928 1.00 95.25 87 GLU A N 1
ATOM 688 C CA . GLU A 1 87 ? 8.597 5.441 -18.401 1.00 95.25 87 GLU A CA 1
ATOM 689 C C . GLU A 1 87 ? 9.104 5.108 -16.992 1.00 95.25 87 GLU A C 1
ATOM 691 O O . GLU A 1 87 ? 8.314 4.804 -16.106 1.00 95.25 87 GLU A O 1
ATOM 696 N N . LYS A 1 88 ? 10.414 5.243 -16.741 1.00 95.75 88 LYS A N 1
ATOM 697 C CA . LYS A 1 88 ? 10.992 5.068 -15.402 1.00 95.75 88 LYS A CA 1
ATOM 698 C C . LYS A 1 88 ? 10.380 6.033 -14.382 1.00 95.75 88 LYS A C 1
ATOM 700 O O . LYS A 1 88 ? 9.974 5.587 -13.317 1.00 95.75 88 LYS A O 1
ATOM 705 N N . ILE A 1 89 ? 10.298 7.323 -14.710 1.00 96.00 89 ILE A N 1
ATOM 706 C CA . ILE A 1 89 ? 9.723 8.344 -13.820 1.00 96.00 89 ILE A CA 1
ATOM 707 C C . ILE A 1 89 ? 8.233 8.076 -13.570 1.00 96.00 89 ILE A C 1
ATOM 709 O O . ILE A 1 89 ? 7.764 8.200 -12.443 1.00 96.00 89 ILE A O 1
ATOM 713 N N . GLU A 1 90 ? 7.478 7.696 -14.602 1.00 94.62 90 GLU A N 1
ATOM 714 C CA . GLU A 1 90 ? 6.057 7.349 -14.474 1.00 94.62 90 GLU A CA 1
ATOM 715 C C . GLU A 1 90 ? 5.852 6.152 -13.540 1.00 94.62 90 GLU A C 1
ATOM 717 O O . GLU A 1 90 ? 5.017 6.215 -12.639 1.00 94.62 90 GLU A O 1
ATOM 722 N N . MET A 1 91 ? 6.658 5.099 -13.701 1.00 92.69 91 MET A N 1
ATOM 723 C CA . MET A 1 91 ? 6.627 3.925 -12.827 1.00 92.69 91 MET A CA 1
ATOM 724 C C . MET A 1 91 ? 7.029 4.260 -11.387 1.00 92.69 91 MET A C 1
ATOM 726 O O . MET A 1 91 ? 6.398 3.764 -10.456 1.00 92.69 91 MET A O 1
ATOM 730 N N . GLU A 1 92 ? 8.043 5.108 -11.190 1.00 93.62 92 GLU A N 1
ATOM 731 C CA . GLU A 1 92 ? 8.453 5.581 -9.860 1.00 93.62 92 GLU A CA 1
ATOM 732 C C . GLU A 1 92 ? 7.312 6.356 -9.177 1.00 93.62 92 GLU A C 1
ATOM 734 O O . GLU A 1 92 ? 6.963 6.047 -8.040 1.00 93.62 92 GLU A O 1
ATOM 739 N N . ASN A 1 93 ? 6.641 7.262 -9.895 1.00 92.44 93 ASN A N 1
ATOM 740 C CA . ASN A 1 93 ? 5.503 8.019 -9.364 1.00 92.44 93 ASN A CA 1
ATOM 741 C C . ASN A 1 93 ? 4.297 7.129 -9.014 1.00 92.44 93 ASN A C 1
ATOM 743 O O . ASN A 1 93 ? 3.638 7.357 -8.000 1.00 92.44 93 ASN A O 1
ATOM 747 N N . LEU A 1 94 ? 3.975 6.136 -9.852 1.00 91.25 94 LEU A N 1
ATOM 748 C CA . LEU A 1 94 ? 2.881 5.196 -9.578 1.00 91.25 94 LEU A CA 1
ATOM 749 C C . LEU A 1 94 ? 3.174 4.359 -8.332 1.00 91.25 94 LEU A C 1
ATOM 751 O O . LEU A 1 94 ? 2.306 4.200 -7.476 1.00 91.25 94 LEU A O 1
ATOM 755 N N . LEU A 1 95 ? 4.410 3.878 -8.202 1.00 93.69 95 LEU A N 1
ATOM 756 C CA . LEU A 1 95 ? 4.847 3.099 -7.051 1.00 93.69 95 LEU A CA 1
ATOM 757 C C . LEU A 1 95 ? 4.797 3.921 -5.757 1.00 93.69 95 LEU A C 1
ATOM 759 O O . LEU A 1 95 ? 4.331 3.415 -4.738 1.00 93.69 95 LEU A O 1
ATOM 763 N N . GLU A 1 96 ? 5.215 5.187 -5.788 1.00 93.69 96 GLU A N 1
ATOM 764 C CA . GLU A 1 96 ? 5.089 6.090 -4.637 1.00 93.69 96 GLU A CA 1
ATOM 765 C C . GLU A 1 96 ? 3.620 6.300 -4.231 1.00 93.69 96 GLU A C 1
ATOM 767 O O . GLU A 1 96 ? 3.289 6.191 -3.048 1.00 93.69 96 GLU A O 1
ATOM 772 N N . GLN A 1 97 ? 2.717 6.512 -5.195 1.00 91.25 97 GLN A N 1
ATOM 773 C CA . GLN A 1 97 ? 1.280 6.668 -4.927 1.00 91.25 97 GLN A CA 1
ATOM 774 C C . GLN A 1 97 ? 0.651 5.399 -4.340 1.00 91.25 97 GLN A C 1
ATOM 776 O O . GLN A 1 97 ? -0.138 5.474 -3.394 1.00 91.25 97 GLN A O 1
ATOM 781 N N . GLU A 1 98 ? 0.993 4.224 -4.874 1.00 91.25 98 GLU A N 1
ATOM 782 C CA . GLU A 1 98 ? 0.515 2.943 -4.349 1.00 91.25 98 GLU A CA 1
ATOM 783 C C . GLU A 1 98 ? 1.016 2.702 -2.924 1.00 91.25 98 GLU A C 1
ATOM 785 O O . GLU A 1 98 ? 0.240 2.299 -2.052 1.00 91.25 98 GLU A O 1
ATOM 790 N N . GLN A 1 99 ? 2.290 2.996 -2.656 1.00 94.94 99 GLN A N 1
ATOM 791 C CA . GLN A 1 99 ? 2.857 2.895 -1.314 1.00 94.94 99 GLN A CA 1
ATOM 792 C C . GLN A 1 99 ? 2.160 3.841 -0.337 1.00 94.94 99 GLN A C 1
ATOM 794 O O . GLN A 1 99 ? 1.745 3.403 0.738 1.00 94.94 99 GLN A O 1
ATOM 799 N N . GLU A 1 100 ? 1.970 5.107 -0.709 1.00 93.00 100 GLU A N 1
ATOM 800 C CA . GLU A 1 100 ? 1.262 6.080 0.123 1.00 93.00 100 GLU A CA 1
ATOM 801 C C . GLU A 1 100 ? -0.178 5.622 0.408 1.00 93.00 100 GLU A C 1
ATOM 803 O O . GLU A 1 100 ? -0.642 5.664 1.552 1.00 93.00 100 GLU A O 1
ATOM 808 N N . PHE A 1 101 ? -0.881 5.108 -0.604 1.00 95.38 101 PHE A N 1
ATOM 809 C CA . PHE A 1 101 ? -2.227 4.567 -0.444 1.00 95.38 101 PHE A CA 1
ATOM 810 C C . PHE A 1 101 ? -2.266 3.377 0.528 1.00 95.38 101 PHE A C 1
ATOM 812 O O . PHE A 1 101 ? -3.119 3.339 1.423 1.00 95.38 101 PHE A O 1
ATOM 819 N N . ILE A 1 102 ? -1.341 2.420 0.388 1.00 90.69 102 ILE A N 1
ATOM 820 C CA . ILE A 1 102 ? -1.245 1.244 1.264 1.00 90.69 102 ILE A CA 1
ATOM 821 C C . ILE A 1 102 ? -0.948 1.673 2.703 1.00 90.69 102 ILE A C 1
ATOM 823 O O . ILE A 1 102 ? -1.642 1.232 3.622 1.00 90.69 102 ILE A O 1
ATOM 827 N N . VAL A 1 103 ? 0.030 2.560 2.908 1.00 95.94 103 VAL A N 1
ATOM 828 C CA . VAL A 1 103 ? 0.395 3.075 4.236 1.00 95.94 103 VAL A CA 1
ATOM 829 C C . VAL A 1 103 ? -0.798 3.775 4.881 1.00 95.94 103 VAL A C 1
ATOM 831 O O . VAL A 1 103 ? -1.169 3.435 6.004 1.00 95.94 103 VAL A O 1
ATOM 834 N N . ASN A 1 104 ? -1.477 4.662 4.152 1.00 95.44 104 ASN A N 1
ATOM 835 C CA . ASN A 1 104 ? -2.658 5.367 4.649 1.00 95.44 104 ASN A CA 1
ATOM 836 C C . ASN A 1 104 ? -3.808 4.409 5.000 1.00 95.44 104 ASN A C 1
ATOM 838 O O . ASN A 1 104 ? -4.502 4.598 6.005 1.00 95.44 104 ASN A O 1
ATOM 842 N N . ARG A 1 105 ? -4.026 3.362 4.195 1.00 95.00 105 ARG A N 1
ATOM 843 C CA . ARG A 1 105 ? -5.045 2.338 4.470 1.00 95.00 105 ARG A CA 1
ATOM 844 C C . ARG A 1 105 ? -4.714 1.555 5.738 1.00 95.00 105 ARG A C 1
ATOM 846 O O . ARG A 1 105 ? -5.590 1.383 6.586 1.00 95.00 105 ARG A O 1
ATOM 853 N N . LEU A 1 106 ? -3.472 1.098 5.878 1.00 91.62 106 LEU A N 1
ATOM 854 C CA . LEU A 1 106 ? -3.025 0.332 7.042 1.00 91.62 106 LEU A CA 1
ATOM 855 C C . LEU A 1 106 ? -3.036 1.180 8.313 1.00 91.62 106 LEU A C 1
ATOM 857 O O . LEU A 1 106 ? -3.532 0.723 9.340 1.00 91.62 106 LEU A O 1
ATOM 861 N N . GLN A 1 107 ? -2.583 2.430 8.239 1.00 92.00 107 GLN A N 1
ATOM 862 C CA . GLN A 1 107 ? -2.618 3.354 9.366 1.00 92.00 107 GLN A CA 1
ATOM 863 C C . GLN A 1 107 ? -4.052 3.567 9.868 1.00 92.00 107 GLN A C 1
ATOM 865 O O . GLN A 1 107 ? -4.312 3.406 11.059 1.00 92.00 107 GLN A O 1
ATOM 870 N N . LYS A 1 108 ? -5.017 3.812 8.970 1.00 94.62 108 LYS A N 1
ATOM 871 C CA . LYS A 1 108 ? -6.439 3.926 9.345 1.00 94.62 108 LYS A CA 1
ATOM 872 C C . LYS A 1 108 ? -6.979 2.656 10.006 1.00 94.62 108 LYS A C 1
ATOM 874 O O . LYS A 1 108 ? -7.755 2.744 10.956 1.00 94.62 108 LYS A O 1
ATOM 879 N N . GLN A 1 109 ? -6.580 1.476 9.528 1.00 92.88 109 GLN A N 1
ATOM 880 C CA . GLN A 1 109 ? -6.982 0.206 10.143 1.00 92.88 109 GLN A CA 1
ATOM 881 C C . GLN A 1 109 ? -6.381 0.024 11.541 1.00 92.88 109 GLN A C 1
ATOM 883 O O . GLN A 1 109 ? -7.084 -0.433 12.444 1.00 92.88 109 GLN A O 1
ATOM 888 N N . ILE A 1 110 ? -5.111 0.390 11.732 1.00 91.44 110 ILE A N 1
ATOM 889 C CA . ILE A 1 110 ? -4.447 0.367 13.041 1.00 91.44 110 ILE A CA 1
ATOM 890 C C . ILE A 1 110 ? -5.160 1.318 13.997 1.00 91.44 110 ILE A C 1
ATOM 892 O O . ILE A 1 110 ? -5.543 0.905 15.086 1.00 91.44 110 ILE A O 1
ATOM 896 N N . GLU A 1 111 ? -5.415 2.558 13.580 1.00 95.88 111 GLU A N 1
ATOM 897 C CA . GLU A 1 111 ? -6.122 3.546 14.396 1.00 95.88 111 GLU A CA 1
ATOM 898 C C . GLU A 1 111 ? -7.531 3.075 14.780 1.00 95.88 111 GLU A C 1
ATOM 900 O O . GLU A 1 111 ? -7.935 3.213 15.935 1.00 95.88 111 GLU A O 1
ATOM 905 N N . ALA A 1 112 ? -8.276 2.476 13.846 1.00 93.38 112 ALA A N 1
ATOM 906 C CA . ALA A 1 112 ? -9.598 1.921 14.125 1.00 93.38 112 ALA A CA 1
ATOM 907 C C . ALA A 1 112 ? -9.534 0.782 15.155 1.00 93.38 112 ALA A C 1
ATOM 909 O O . ALA A 1 112 ? -10.280 0.798 16.136 1.00 93.38 112 ALA A O 1
ATOM 910 N N . LYS A 1 113 ? -8.610 -0.172 14.981 1.00 91.62 113 LYS A N 1
ATOM 911 C CA . LYS A 1 113 ? -8.398 -1.265 15.944 1.00 91.62 113 LYS A CA 1
ATOM 912 C C . LYS A 1 113 ? -7.954 -0.744 17.309 1.00 91.62 113 LYS A C 1
ATOM 914 O O . LYS A 1 113 ? -8.454 -1.218 18.325 1.00 91.62 113 LYS A O 1
ATOM 919 N N . GLN A 1 114 ? -7.083 0.262 17.342 1.00 94.75 114 GLN A N 1
ATOM 920 C CA . GLN A 1 114 ? -6.620 0.878 18.581 1.00 94.75 114 GLN A CA 1
ATOM 921 C C . GLN A 1 114 ? -7.772 1.554 19.332 1.00 94.75 114 GLN A C 1
ATOM 923 O O . GLN A 1 114 ? -7.886 1.397 20.544 1.00 94.75 114 GLN A O 1
ATOM 928 N N . ARG A 1 115 ? -8.674 2.255 18.629 1.00 93.88 115 ARG A N 1
ATOM 929 C CA . ARG A 1 115 ? -9.872 2.855 19.244 1.00 93.88 115 ARG A CA 1
ATOM 930 C C . ARG A 1 115 ? -10.776 1.802 19.877 1.00 93.88 115 ARG A C 1
ATOM 932 O O . ARG A 1 115 ? -11.225 2.004 21.001 1.00 93.88 115 ARG A O 1
ATOM 939 N N . VAL A 1 116 ? -11.017 0.690 19.180 1.00 95.31 116 VAL A N 1
ATOM 940 C CA . VAL A 1 116 ? -11.819 -0.425 19.711 1.00 95.31 116 VAL A CA 1
ATOM 941 C C . VAL A 1 116 ? -11.146 -1.040 20.937 1.00 95.31 116 VAL A C 1
ATOM 943 O O . VAL A 1 116 ? -11.804 -1.219 21.955 1.00 95.31 116 VAL A O 1
ATOM 946 N N . SER A 1 117 ? -9.835 -1.297 20.875 1.00 94.44 117 SER A N 1
ATOM 947 C CA . SER A 1 117 ? -9.069 -1.829 22.008 1.00 94.44 117 SER A CA 1
ATOM 948 C C . SER A 1 117 ? -9.156 -0.914 23.230 1.00 94.44 117 SER A C 1
ATOM 950 O O . SER A 1 117 ? -9.458 -1.382 24.323 1.00 94.44 117 SER A O 1
ATOM 952 N N . ASN A 1 118 ? -8.956 0.393 23.042 1.00 95.38 118 ASN A N 1
ATOM 953 C CA . ASN A 1 118 ? -9.030 1.372 24.125 1.00 95.38 118 ASN A CA 1
ATOM 954 C C . ASN A 1 118 ? -10.449 1.459 24.715 1.00 95.38 118 ASN A C 1
ATOM 956 O O . ASN A 1 118 ? -10.607 1.575 25.926 1.00 95.38 118 ASN A O 1
ATOM 960 N N . ASN A 1 119 ? -11.491 1.400 23.877 1.00 94.62 119 ASN A N 1
ATOM 961 C CA . ASN A 1 119 ? -12.879 1.414 24.343 1.00 94.62 119 ASN A CA 1
ATOM 962 C C . ASN A 1 119 ? -13.200 0.170 25.186 1.00 94.62 119 ASN A C 1
ATOM 964 O O . ASN A 1 119 ? -13.742 0.295 26.282 1.00 94.62 119 ASN A O 1
ATOM 968 N N . LEU A 1 120 ? -12.793 -1.010 24.711 1.00 96.69 120 LEU A N 1
ATOM 969 C CA . LEU A 1 120 ? -12.979 -2.260 25.439 1.00 96.69 120 LEU A CA 1
ATOM 970 C C . LEU A 1 120 ? -12.209 -2.258 26.765 1.00 96.69 120 LEU A C 1
ATOM 972 O O . LEU A 1 120 ? -12.729 -2.704 27.784 1.00 96.69 120 LEU A O 1
ATOM 976 N N . GLU A 1 121 ? -10.988 -1.722 26.779 1.00 96.44 121 GLU A N 1
ATOM 977 C CA . GLU A 1 121 ? -10.201 -1.582 28.003 1.00 96.44 121 GLU A CA 1
ATOM 978 C C . GLU A 1 121 ? -10.894 -0.669 29.025 1.00 96.44 121 GLU A C 1
ATOM 980 O O . GLU A 1 121 ? -11.007 -1.039 30.196 1.00 96.44 121 GLU A O 1
ATOM 985 N N . LEU A 1 122 ? -11.434 0.473 28.584 1.00 97.69 122 LEU A N 1
ATOM 986 C CA . LEU A 1 122 ? -12.228 1.364 29.435 1.00 97.69 122 LEU A CA 1
ATOM 987 C C . LEU A 1 122 ? -13.486 0.669 29.971 1.00 97.69 122 LEU A C 1
ATOM 989 O O . LEU A 1 122 ? -13.784 0.783 31.158 1.00 97.69 122 LEU A O 1
ATOM 993 N N . GLN A 1 123 ? -14.194 -0.093 29.134 1.00 96.62 123 GLN A N 1
ATOM 994 C CA . GLN A 1 123 ? -15.374 -0.848 29.557 1.00 96.62 123 GLN A CA 1
ATOM 995 C C . GLN A 1 123 ? -15.019 -1.908 30.609 1.00 96.62 123 GLN A C 1
ATOM 997 O O . GLN A 1 123 ? -15.713 -2.041 31.616 1.00 96.62 123 GLN A O 1
ATOM 1002 N N . ILE A 1 124 ? -13.911 -2.632 30.426 1.00 97.88 124 ILE A N 1
ATOM 1003 C CA . ILE A 1 124 ? -13.420 -3.610 31.406 1.00 97.88 124 ILE A CA 1
ATOM 1004 C C . ILE A 1 124 ? -13.059 -2.920 32.724 1.00 97.88 124 ILE A C 1
ATOM 1006 O O . ILE A 1 124 ? -13.396 -3.435 33.790 1.00 97.88 124 ILE A O 1
ATOM 1010 N N . GLN A 1 125 ? -12.375 -1.775 32.680 1.00 97.62 125 GLN A N 1
ATOM 1011 C CA . GLN A 1 125 ? -12.038 -1.012 33.884 1.00 97.62 125 GLN A CA 1
ATOM 1012 C C . GLN A 1 125 ? -13.293 -0.526 34.615 1.00 97.62 125 GLN A C 1
ATOM 1014 O O . GLN A 1 125 ? -13.372 -0.664 35.836 1.00 97.62 125 GLN A O 1
ATOM 1019 N N . GLN A 1 126 ? -14.289 -0.035 33.877 1.00 97.62 126 GLN A N 1
ATOM 1020 C CA . GLN A 1 126 ? -15.566 0.395 34.437 1.00 97.62 126 GLN A CA 1
ATOM 1021 C C . GLN A 1 126 ? -16.302 -0.768 35.112 1.00 97.62 126 GLN A C 1
ATOM 1023 O O . GLN A 1 126 ? -16.646 -0.662 36.285 1.00 97.62 126 GLN A O 1
ATOM 1028 N N . MET A 1 127 ? -16.443 -1.915 34.437 1.00 96.38 127 MET A N 1
ATOM 1029 C CA . MET A 1 127 ? -17.073 -3.101 35.032 1.00 96.38 127 MET A CA 1
ATOM 1030 C C . MET A 1 127 ? -16.309 -3.620 36.255 1.00 96.38 127 MET A C 1
ATOM 1032 O O . MET A 1 127 ? -16.919 -4.083 37.212 1.00 96.38 127 MET A O 1
ATOM 1036 N N . ARG A 1 128 ? -14.970 -3.550 36.259 1.00 97.62 128 ARG A N 1
ATOM 1037 C CA . ARG A 1 128 ? -14.161 -3.916 37.435 1.00 97.62 128 ARG A CA 1
ATOM 1038 C C . ARG A 1 128 ? -14.423 -2.988 38.615 1.00 97.62 128 ARG A C 1
ATOM 1040 O O . ARG A 1 128 ? -14.475 -3.467 39.743 1.00 97.62 128 ARG A O 1
ATOM 1047 N N . LYS A 1 129 ? -14.583 -1.689 38.354 1.00 98.19 129 LYS A N 1
ATOM 1048 C CA . LYS A 1 129 ? -14.917 -0.703 39.379 1.00 98.19 129 LYS A CA 1
ATOM 1049 C C . LYS A 1 129 ? -16.320 -0.941 39.933 1.00 98.19 129 LYS A C 1
ATOM 1051 O O . LYS A 1 129 ? -16.457 -1.113 41.134 1.00 98.19 129 LYS A O 1
ATOM 1056 N N . GLU A 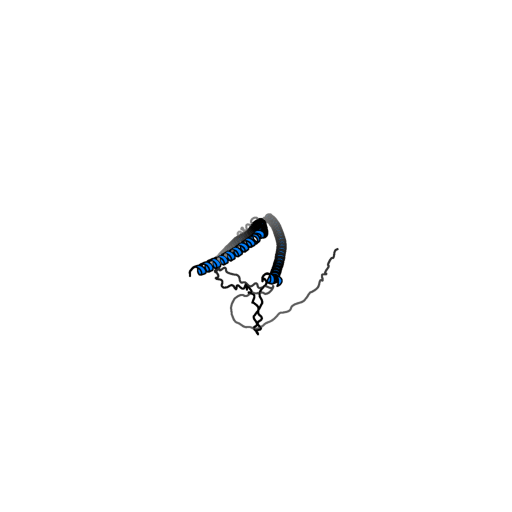1 130 ? -17.322 -1.043 39.063 1.00 97.50 130 GLU A N 1
ATOM 1057 C CA . GLU A 1 130 ? -18.712 -1.319 39.453 1.00 97.50 130 GLU A CA 1
ATOM 1058 C C . GLU A 1 130 ? -18.828 -2.627 40.234 1.00 97.50 130 GLU A C 1
ATOM 1060 O O . GLU A 1 130 ? -19.503 -2.684 41.258 1.00 97.50 130 GLU A O 1
ATOM 1065 N N . LYS A 1 131 ? -18.113 -3.669 39.798 1.00 97.44 131 LYS A N 1
ATOM 1066 C CA . LYS A 1 131 ? -18.028 -4.928 40.534 1.00 97.44 131 LYS A CA 1
ATOM 1067 C C . LYS A 1 131 ? -17.485 -4.710 41.951 1.00 97.44 131 LYS A C 1
ATOM 1069 O O . LYS A 1 131 ? -18.090 -5.206 42.894 1.00 97.44 131 LYS A O 1
ATOM 1074 N N . GLY A 1 132 ? -16.377 -3.983 42.099 1.00 98.06 132 GLY A N 1
ATOM 1075 C CA . GLY A 1 132 ? -15.798 -3.689 43.412 1.00 98.06 132 GLY A CA 1
ATOM 1076 C C . GLY A 1 132 ? -16.730 -2.860 44.302 1.00 98.06 132 GLY A C 1
ATOM 1077 O O . GLY A 1 132 ? -16.854 -3.142 45.490 1.00 98.06 132 GLY A O 1
ATOM 1078 N N . ASP A 1 133 ? -17.437 -1.886 43.725 1.00 97.25 133 ASP A N 1
ATOM 1079 C CA . ASP A 1 133 ? -18.421 -1.068 44.442 1.00 97.25 133 ASP A CA 1
ATOM 1080 C C . ASP A 1 133 ? -19.597 -1.930 44.947 1.00 97.25 133 ASP A C 1
ATOM 1082 O O . ASP A 1 133 ? -20.031 -1.780 46.091 1.00 97.25 133 ASP A O 1
ATOM 1086 N N . MET A 1 134 ? -20.068 -2.882 44.132 1.00 97.44 134 MET A N 1
ATOM 1087 C CA . MET A 1 134 ? -21.109 -3.843 44.518 1.00 97.44 134 MET A CA 1
ATOM 1088 C C . MET A 1 134 ? -20.628 -4.836 45.583 1.00 97.44 134 MET A C 1
ATOM 1090 O O . MET A 1 134 ? -21.374 -5.126 46.516 1.00 97.44 134 MET A O 1
ATOM 1094 N N . GLU A 1 135 ? -19.398 -5.346 45.474 1.00 97.19 135 GLU A N 1
ATOM 1095 C CA . GLU A 1 135 ? -18.791 -6.216 46.492 1.00 97.19 135 GLU A CA 1
ATOM 1096 C C . GLU A 1 135 ? -18.697 -5.489 47.844 1.00 97.19 135 GLU A C 1
ATOM 1098 O O . GLU A 1 135 ? -19.150 -6.021 48.854 1.00 97.19 135 GLU A O 1
ATOM 1103 N N . ASN A 1 136 ? -18.234 -4.237 47.855 1.00 98.00 136 ASN A N 1
ATOM 1104 C CA . ASN A 1 136 ? -18.164 -3.412 49.063 1.00 98.00 136 ASN A CA 1
ATOM 1105 C C . ASN A 1 136 ? -19.557 -3.114 49.659 1.00 98.00 136 ASN A C 1
ATOM 1107 O O . ASN A 1 136 ? -19.732 -3.135 50.876 1.00 98.00 136 ASN A O 1
ATOM 1111 N N . ALA A 1 137 ? -20.572 -2.862 48.824 1.00 97.69 137 ALA A N 1
ATOM 1112 C CA . ALA A 1 137 ? -21.946 -2.668 49.295 1.00 97.69 137 ALA A CA 1
ATOM 1113 C C . ALA A 1 137 ? -22.518 -3.941 49.948 1.00 97.69 137 ALA A C 1
ATOM 1115 O O . ALA A 1 137 ? -23.149 -3.863 51.003 1.00 97.69 137 ALA A O 1
ATOM 1116 N N . LEU A 1 138 ? -22.256 -5.110 49.353 1.00 97.50 138 LEU A N 1
ATOM 1117 C CA . LEU A 1 138 ? -22.657 -6.404 49.911 1.00 97.50 138 LEU A CA 1
ATOM 1118 C C . LEU A 1 138 ? -21.942 -6.704 51.234 1.00 97.50 138 LEU A C 1
ATOM 1120 O O . LEU A 1 138 ? -22.579 -7.185 52.171 1.00 97.50 138 LEU A O 1
ATOM 1124 N N . GLU A 1 139 ? -20.646 -6.402 51.336 1.00 96.75 139 GLU A N 1
ATOM 1125 C CA . GLU A 1 139 ? -19.886 -6.533 52.585 1.00 96.75 139 GLU A CA 1
ATOM 1126 C C . GLU A 1 139 ? -20.468 -5.638 53.688 1.00 96.75 139 GLU A C 1
ATOM 1128 O O . GLU A 1 139 ? -20.734 -6.121 54.789 1.00 96.75 139 GLU A O 1
ATOM 1133 N N . GLN A 1 140 ? -20.776 -4.372 53.386 1.00 97.50 140 GLN A N 1
ATOM 1134 C CA . GLN A 1 140 ? -21.401 -3.451 54.343 1.00 97.50 140 GLN A CA 1
ATOM 1135 C C . GLN A 1 140 ? -22.789 -3.920 54.802 1.00 97.50 140 GLN A C 1
ATOM 1137 O O . GLN A 1 140 ? -23.115 -3.824 55.988 1.00 97.50 140 GLN A O 1
ATOM 1142 N N . GLU A 1 141 ? -23.619 -4.445 53.896 1.00 96.88 141 GLU A N 1
ATOM 1143 C CA . GLU A 1 141 ? -24.930 -4.993 54.258 1.00 96.88 141 GLU A CA 1
ATOM 1144 C C . GLU A 1 141 ? -24.790 -6.244 55.140 1.00 96.88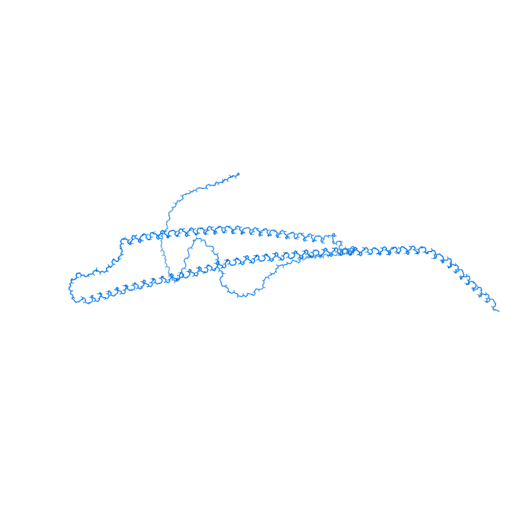 141 GLU A C 1
ATOM 1146 O O . GLU A 1 141 ? -25.506 -6.391 56.138 1.00 96.88 141 GLU A O 1
ATOM 1151 N N . ALA A 1 142 ? -23.827 -7.116 54.828 1.00 97.31 142 ALA A N 1
ATOM 1152 C CA . ALA A 1 142 ? -23.515 -8.286 55.640 1.00 97.31 142 ALA A CA 1
ATOM 1153 C C . ALA A 1 142 ? -23.048 -7.890 57.050 1.00 97.31 142 ALA A C 1
ATOM 1155 O O . ALA A 1 142 ? -23.585 -8.400 58.037 1.00 97.31 142 ALA A O 1
ATOM 1156 N N . GLU A 1 143 ? -22.119 -6.940 57.169 1.00 96.94 143 GLU A N 1
ATOM 1157 C CA . GLU A 1 143 ? -21.674 -6.396 58.456 1.00 96.94 143 GLU A CA 1
ATOM 1158 C C . GLU A 1 143 ? -22.832 -5.767 59.241 1.00 96.94 143 GLU A C 1
ATOM 1160 O O . GLU A 1 143 ? -22.993 -6.019 60.438 1.00 96.94 143 GLU A O 1
ATOM 1165 N N . PHE A 1 144 ? -23.694 -4.992 58.576 1.00 97.94 144 PHE A N 1
ATOM 1166 C CA . PHE A 1 144 ? -24.877 -4.403 59.198 1.00 97.94 144 PHE A CA 1
ATOM 1167 C C . PHE A 1 144 ? -25.830 -5.473 59.752 1.00 97.94 144 PHE A C 1
ATOM 1169 O O . PHE A 1 144 ? -26.314 -5.354 60.885 1.00 97.94 144 PHE A O 1
ATOM 1176 N N . MET A 1 145 ? -26.083 -6.542 58.993 1.00 97.75 145 MET A N 1
ATOM 1177 C CA . MET A 1 145 ? -26.899 -7.669 59.450 1.00 97.75 145 MET A CA 1
ATOM 1178 C C . MET A 1 145 ? -26.271 -8.386 60.645 1.00 97.75 145 MET A C 1
ATOM 1180 O O . MET A 1 145 ? -26.980 -8.658 61.618 1.00 97.75 145 MET A O 1
ATOM 1184 N N . VAL A 1 146 ? -24.964 -8.659 60.605 1.00 98.12 146 VAL A N 1
ATOM 1185 C CA . VAL A 1 146 ? -24.227 -9.283 61.716 1.00 98.12 146 VAL A CA 1
ATOM 1186 C C . VAL A 1 146 ? -24.350 -8.430 62.974 1.00 98.12 146 VAL A C 1
ATOM 1188 O O . VAL A 1 146 ? -24.795 -8.931 64.006 1.00 98.12 146 VAL A O 1
ATOM 1191 N N . ASN A 1 147 ? -24.084 -7.127 62.870 1.00 98.06 147 ASN A N 1
ATOM 1192 C CA . ASN A 1 147 ? -24.213 -6.186 63.982 1.00 98.06 147 ASN A CA 1
ATOM 1193 C C . ASN A 1 147 ? -25.643 -6.160 64.550 1.00 98.06 147 ASN A C 1
ATOM 1195 O O . ASN A 1 147 ? -25.850 -6.161 65.767 1.00 98.06 147 ASN A O 1
ATOM 1199 N N . ARG A 1 148 ? -26.663 -6.189 63.682 1.00 98.06 148 ARG A N 1
ATOM 1200 C CA . ARG A 1 148 ? -28.073 -6.230 64.096 1.00 98.06 148 ARG A CA 1
ATOM 1201 C C . ARG A 1 148 ? -28.425 -7.524 64.830 1.00 98.06 148 ARG A C 1
ATOM 1203 O O . ARG A 1 148 ? -29.155 -7.479 65.823 1.00 98.06 148 ARG A O 1
ATOM 1210 N N . LEU A 1 149 ? -27.966 -8.670 64.330 1.00 97.44 149 LEU A N 1
ATOM 1211 C CA . LEU A 1 149 ? -28.221 -9.976 64.939 1.00 97.44 149 LEU A CA 1
ATOM 1212 C C . LEU A 1 149 ? -27.488 -10.121 66.270 1.00 97.44 149 LEU A C 1
ATOM 1214 O O . LEU A 1 149 ? -28.102 -10.554 67.243 1.00 97.44 149 LEU A O 1
ATOM 1218 N N . GLN A 1 150 ? -26.232 -9.687 66.336 1.00 97.62 150 GLN A N 1
ATOM 1219 C CA . GLN A 1 150 ? -25.450 -9.676 67.564 1.00 97.62 150 GLN A CA 1
ATOM 1220 C C . GLN A 1 150 ? -26.145 -8.848 68.649 1.00 97.62 150 GLN A C 1
ATOM 1222 O O . GLN A 1 150 ? -26.354 -9.346 69.749 1.00 97.62 150 GLN A O 1
ATOM 1227 N N . LYS A 1 151 ? -26.635 -7.646 68.322 1.00 98.06 151 LYS A N 1
ATOM 1228 C CA . LYS A 1 151 ? -27.377 -6.812 69.280 1.00 98.06 151 LYS A CA 1
ATOM 1229 C C . LYS A 1 151 ? -28.676 -7.464 69.768 1.00 98.06 151 LYS A C 1
ATOM 1231 O O . LYS A 1 151 ? -29.024 -7.357 70.941 1.00 98.06 151 LYS A O 1
ATOM 1236 N N . LYS A 1 152 ? -29.412 -8.163 68.892 1.00 97.31 152 LYS A N 1
ATOM 1237 C CA . LYS A 1 152 ? -30.591 -8.950 69.307 1.00 97.31 152 LYS A CA 1
ATOM 1238 C C . LYS A 1 152 ? -30.203 -10.095 70.240 1.00 97.31 152 LYS A C 1
ATOM 1240 O O . LYS A 1 152 ? -30.926 -10.356 71.196 1.00 97.31 152 LYS A O 1
ATOM 1245 N N . LEU A 1 153 ? -29.091 -10.769 69.958 1.00 97.12 153 LEU A N 1
ATOM 1246 C CA . LEU A 1 153 ? -28.576 -11.857 70.782 1.00 97.12 153 LEU A CA 1
ATOM 1247 C C . LEU A 1 153 ? -28.153 -11.344 72.162 1.00 97.12 153 LEU A C 1
ATOM 1249 O O . LEU A 1 153 ? -28.614 -11.890 73.156 1.00 97.12 153 LEU A O 1
ATOM 1253 N N . GLU A 1 154 ? -27.393 -10.250 72.227 1.00 96.81 154 GLU A N 1
ATOM 1254 C CA . GLU A 1 154 ? -27.011 -9.578 73.477 1.00 96.81 154 GLU A CA 1
ATOM 1255 C C . GLU A 1 154 ? -28.241 -9.187 74.308 1.00 96.81 154 GLU A C 1
ATOM 1257 O O . GLU A 1 154 ? -28.288 -9.461 75.506 1.00 96.81 154 GLU A O 1
ATOM 1262 N N . ASN A 1 155 ? -29.278 -8.619 73.681 1.00 96.69 155 ASN A N 1
ATOM 1263 C CA . ASN A 1 155 ? -30.530 -8.281 74.366 1.00 96.69 155 ASN A CA 1
ATOM 1264 C C . ASN A 1 155 ? -31.247 -9.524 74.924 1.00 96.69 155 ASN A C 1
ATOM 1266 O O . ASN A 1 155 ? -31.703 -9.506 76.066 1.00 96.69 155 ASN A O 1
ATOM 1270 N N . MET A 1 156 ? -31.336 -10.612 74.148 1.00 96.06 156 MET A N 1
ATOM 1271 C CA . MET A 1 156 ? -31.940 -11.868 74.616 1.00 96.06 156 MET A CA 1
ATOM 1272 C C . MET A 1 156 ? -31.118 -12.511 75.738 1.00 96.06 156 MET A C 1
ATOM 1274 O O . MET A 1 156 ? -31.675 -13.094 76.667 1.00 96.06 156 MET A O 1
ATOM 1278 N N . GLU A 1 157 ? -29.790 -12.415 75.685 1.00 95.12 157 GLU A N 1
ATOM 1279 C CA . GLU A 1 157 ? -28.919 -12.896 76.756 1.00 95.12 157 GLU A CA 1
ATOM 1280 C C . GLU A 1 157 ? -29.072 -12.069 78.036 1.00 95.12 157 GLU A C 1
ATOM 1282 O O . GLU A 1 157 ? -29.145 -12.645 79.127 1.00 95.12 157 GLU A O 1
ATOM 1287 N N . GLN A 1 158 ? -29.180 -10.744 77.918 1.00 96.00 158 GLN A N 1
ATOM 1288 C CA . GLN A 1 158 ? -29.507 -9.852 79.032 1.00 96.00 158 GLN A CA 1
ATOM 1289 C C . GLN A 1 158 ? -30.866 -10.207 79.649 1.00 96.00 158 GLN A C 1
ATOM 1291 O O . GLN A 1 158 ? -30.949 -10.417 80.855 1.00 96.00 158 GLN A O 1
ATOM 1296 N N . GLU A 1 159 ? -31.914 -10.382 78.843 1.00 94.69 159 GLU A N 1
ATOM 1297 C CA . GLU A 1 159 ? -33.236 -10.787 79.335 1.00 94.69 159 GLU A CA 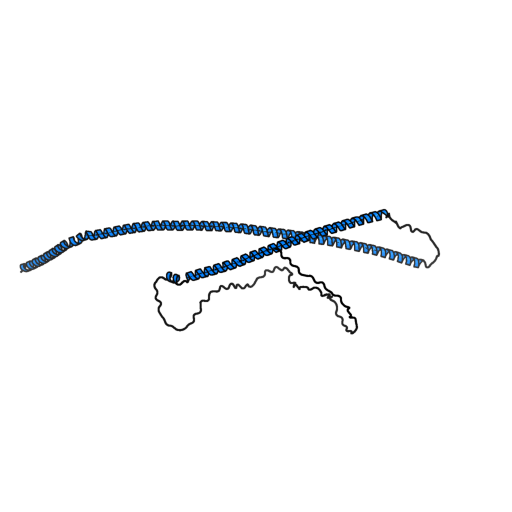1
ATOM 1298 C C . GLU A 1 159 ? -33.190 -12.159 80.023 1.00 94.69 159 GLU A C 1
ATOM 1300 O O . GLU A 1 159 ? -33.684 -12.319 81.139 1.00 94.69 159 GLU A O 1
ATOM 1305 N N . ARG A 1 160 ? -32.514 -13.147 79.422 1.00 94.44 160 ARG A N 1
ATOM 1306 C CA . ARG A 1 160 ? -32.333 -14.478 80.024 1.00 94.44 160 ARG A CA 1
ATOM 1307 C C . ARG A 1 160 ? -31.605 -14.398 81.366 1.00 94.44 160 ARG A C 1
ATOM 1309 O O . ARG A 1 160 ? -31.959 -15.118 82.300 1.00 94.44 160 ARG A O 1
ATOM 1316 N N . THR A 1 161 ? -30.552 -13.587 81.462 1.00 92.94 161 THR A N 1
ATOM 1317 C CA . THR A 1 161 ? -29.785 -13.432 82.709 1.00 92.94 161 THR A CA 1
ATOM 1318 C C . THR A 1 161 ? -30.581 -12.707 83.786 1.00 92.94 161 THR A C 1
ATOM 1320 O O . THR A 1 161 ? -30.557 -13.148 84.935 1.00 92.94 161 THR A O 1
ATOM 1323 N N . GLU A 1 162 ? -31.345 -11.678 83.425 1.00 92.50 162 GLU A N 1
ATOM 1324 C CA . GLU A 1 162 ? -32.233 -10.964 84.339 1.00 92.50 162 GLU A CA 1
ATOM 1325 C C . GLU A 1 162 ? -33.373 -11.869 84.824 1.00 92.50 162 GLU A C 1
ATOM 1327 O O . GLU A 1 162 ? -33.585 -11.983 86.027 1.00 92.50 162 GLU A O 1
ATOM 1332 N N . LEU A 1 163 ? -34.028 -12.623 83.935 1.00 91.25 163 LEU A N 1
ATOM 1333 C CA . LEU A 1 163 ? -35.034 -13.623 84.313 1.00 91.25 163 LEU A CA 1
ATOM 1334 C C . LEU A 1 163 ? -34.451 -14.699 85.234 1.00 91.25 163 LEU A C 1
ATOM 1336 O O . LEU A 1 163 ? -35.071 -15.079 86.225 1.00 91.25 163 LEU A O 1
ATOM 1340 N N . LYS A 1 164 ? -33.233 -15.178 84.957 1.00 88.25 164 LYS A N 1
ATOM 1341 C CA . LYS A 1 164 ? -32.541 -16.136 85.831 1.00 88.25 164 LYS A CA 1
ATOM 1342 C C . LYS A 1 164 ? -32.242 -15.532 87.207 1.00 88.25 164 LYS A C 1
ATOM 1344 O O . LYS A 1 164 ? -32.384 -16.221 88.216 1.00 88.25 164 LYS A O 1
ATOM 1349 N N . LYS A 1 165 ? -31.859 -14.253 87.259 1.00 87.50 165 LYS A N 1
ATOM 1350 C CA . LYS A 1 165 ? -31.648 -13.506 88.504 1.00 87.50 165 LYS A CA 1
ATOM 1351 C C . LYS A 1 165 ? -32.962 -13.331 89.267 1.00 87.50 165 LYS A C 1
ATOM 1353 O O . LYS A 1 165 ? -32.993 -13.663 90.449 1.00 87.50 165 LYS A O 1
ATOM 1358 N N . GLN A 1 166 ? -34.042 -12.927 88.604 1.00 87.19 166 GLN A N 1
ATOM 1359 C CA . GLN A 1 166 ? -35.385 -12.825 89.183 1.00 87.19 166 GLN A CA 1
ATOM 1360 C C . GLN A 1 166 ? -35.883 -14.175 89.704 1.00 87.19 166 GLN A C 1
ATOM 1362 O O . GLN A 1 166 ? -36.432 -14.229 90.796 1.00 87.19 166 GLN A O 1
ATOM 1367 N N . LEU A 1 167 ? -35.623 -15.280 89.001 1.00 79.00 167 LEU A N 1
ATOM 1368 C CA . LEU A 1 167 ? -35.955 -16.625 89.477 1.00 79.00 167 LEU A CA 1
ATOM 1369 C C . LEU A 1 167 ? -35.124 -17.018 90.710 1.00 79.00 167 LEU A C 1
ATOM 1371 O O . LEU A 1 167 ? -35.647 -17.618 91.646 1.00 79.00 167 LEU A O 1
ATOM 1375 N N . SER A 1 168 ? -33.842 -16.646 90.743 1.00 73.88 168 SER A N 1
ATOM 1376 C CA . SER A 1 168 ? -32.978 -16.879 91.909 1.00 73.88 168 SER A CA 1
ATOM 1377 C C . SER A 1 168 ? -33.331 -15.997 93.116 1.00 73.88 168 SER A C 1
ATOM 1379 O O . SER A 1 168 ? -33.141 -16.419 94.252 1.00 73.88 168 SER A O 1
ATOM 1381 N N . GLN A 1 169 ? -33.879 -14.799 92.883 1.00 60.44 169 GLN A N 1
ATOM 1382 C CA . GLN A 1 169 ? -34.322 -13.855 93.917 1.00 60.44 169 GLN A CA 1
ATOM 1383 C C . GLN A 1 169 ? -35.779 -14.104 94.356 1.00 60.44 169 GLN A C 1
ATOM 1385 O O . GLN A 1 169 ? -36.121 -13.849 95.505 1.00 60.44 169 GLN A O 1
ATOM 1390 N N . GLY A 1 170 ? -36.619 -14.674 93.487 1.00 48.19 170 GLY A N 1
ATOM 1391 C CA . GLY A 1 170 ? -38.028 -15.011 93.723 1.00 48.19 170 GLY A CA 1
ATOM 1392 C C . GLY A 1 170 ? -38.270 -16.298 94.521 1.00 48.19 170 GLY A C 1
ATOM 1393 O O . GLY A 1 170 ? -39.419 -16.660 94.761 1.00 48.19 170 GLY A O 1
ATOM 1394 N N . SER A 1 171 ? -37.218 -16.971 95.000 1.00 42.72 171 SER A N 1
ATOM 1395 C CA . SER A 1 171 ? -37.327 -18.082 95.960 1.00 42.72 171 SER A CA 1
ATOM 1396 C C . SER A 1 171 ? -37.379 -17.608 97.423 1.00 42.72 171 SER A C 1
ATOM 1398 O O . SER A 1 171 ? -36.902 -18.297 98.327 1.00 42.72 171 SER A O 1
ATOM 1400 N N . SER A 1 172 ? -37.948 -16.431 97.687 1.00 41.53 172 SER A N 1
ATOM 1401 C CA . SER A 1 172 ? -38.408 -16.017 99.017 1.00 41.53 172 SER A CA 1
ATOM 1402 C C . SER A 1 172 ? -39.465 -14.923 98.882 1.00 41.53 172 SER A C 1
ATOM 1404 O O . SER A 1 172 ? -39.124 -13.749 98.832 1.00 41.53 172 SER A O 1
ATOM 1406 N N . THR A 1 173 ? -40.741 -15.340 98.906 1.00 40.94 173 THR A N 1
ATOM 1407 C CA . THR A 1 173 ? -41.957 -14.505 99.071 1.00 40.94 173 THR A CA 1
ATOM 1408 C C . THR A 1 173 ? -42.211 -13.547 97.886 1.00 40.94 173 THR A C 1
ATOM 1410 O O . THR A 1 173 ? -41.295 -12.930 97.375 1.00 40.94 173 THR A O 1
ATOM 1413 N N . THR A 1 174 ? -43.381 -13.413 97.267 1.00 35.66 174 THR A N 1
ATOM 1414 C CA . THR A 1 174 ? -44.750 -13.235 97.763 1.00 35.66 174 THR A CA 1
ATOM 1415 C C . THR A 1 174 ? -45.697 -13.328 96.555 1.00 35.66 174 THR A C 1
ATOM 1417 O O . THR A 1 174 ? -45.323 -12.979 95.437 1.00 35.66 174 THR A O 1
ATOM 1420 N N . SER A 1 175 ? -46.952 -13.715 96.792 1.00 45.03 175 SER A N 1
ATOM 1421 C CA . SER A 1 175 ? -48.086 -13.432 95.904 1.00 45.03 175 SER A CA 1
ATOM 1422 C C . SER A 1 175 ? -48.183 -11.940 95.561 1.00 45.03 175 SER A C 1
ATOM 1424 O O . SER A 1 175 ? -47.989 -11.111 96.446 1.00 45.03 175 SER A O 1
ATOM 1426 N N . LEU A 1 176 ? -48.594 -11.600 94.336 1.00 38.66 176 LEU A N 1
ATOM 1427 C CA . LEU A 1 176 ? -49.867 -10.920 94.044 1.00 38.66 176 LEU A CA 1
ATOM 1428 C C . LEU A 1 176 ? -49.938 -10.439 92.588 1.00 38.66 176 LEU A C 1
ATOM 1430 O O . LEU A 1 176 ? -48.968 -9.971 91.999 1.00 38.66 176 LEU A O 1
ATOM 1434 N N . ASN A 1 177 ? -51.156 -10.543 92.060 1.00 52.06 177 ASN A N 1
ATOM 1435 C CA . ASN A 1 177 ? -51.662 -9.868 90.875 1.00 52.06 177 ASN A CA 1
ATOM 1436 C C . ASN A 1 177 ? -51.195 -8.410 90.781 1.00 52.06 177 ASN A C 1
ATOM 1438 O O . ASN A 1 177 ? -51.369 -7.656 91.733 1.00 52.06 177 ASN A O 1
ATOM 1442 N N . ASN A 1 178 ? -50.759 -8.007 89.588 1.00 48.06 178 ASN A N 1
ATOM 1443 C CA . ASN A 1 178 ? -50.964 -6.658 89.067 1.00 48.06 178 ASN A CA 1
ATOM 1444 C C . ASN A 1 178 ? -51.161 -6.737 87.550 1.00 48.06 178 ASN A C 1
ATOM 1446 O O . ASN A 1 178 ? -50.230 -6.774 86.750 1.00 48.06 178 ASN A O 1
ATOM 1450 N N . LEU A 1 179 ? -52.442 -6.823 87.201 1.00 45.22 179 LEU A N 1
ATOM 1451 C CA . LEU A 1 179 ? -53.012 -6.454 85.919 1.00 45.22 179 LEU A CA 1
ATOM 1452 C C . LEU A 1 179 ? -52.909 -4.927 85.757 1.00 45.22 179 LEU A C 1
ATOM 1454 O O . LEU A 1 179 ? -53.114 -4.200 86.724 1.00 45.22 179 LEU A O 1
ATOM 1458 N N . ALA A 1 180 ? -52.703 -4.493 84.511 1.00 42.19 180 ALA A N 1
ATOM 1459 C CA . ALA A 1 180 ? -52.702 -3.115 84.004 1.00 42.19 180 ALA A CA 1
ATOM 1460 C C . ALA A 1 180 ? -51.354 -2.372 84.067 1.00 42.19 180 ALA A C 1
ATOM 1462 O O . ALA A 1 180 ? -50.954 -1.815 85.084 1.00 42.19 180 ALA A O 1
ATOM 1463 N N . GLY A 1 181 ? -50.694 -2.305 82.907 1.00 35.00 181 GLY A N 1
ATOM 1464 C CA . GLY A 1 181 ? -49.496 -1.499 82.699 1.00 35.00 181 GLY A CA 1
ATOM 1465 C C . GLY A 1 181 ? -49.038 -1.493 81.243 1.00 35.00 181 GLY A C 1
ATOM 1466 O O . GLY A 1 181 ? -48.111 -2.203 80.886 1.00 35.00 181 GLY A O 1
ATOM 1467 N N . SER A 1 182 ? -49.707 -0.684 80.422 1.00 38.22 182 SER A N 1
ATOM 1468 C CA . SER A 1 182 ? -49.142 -0.016 79.240 1.00 38.22 182 SER A CA 1
ATOM 1469 C C . SER A 1 182 ? -48.397 -0.859 78.195 1.00 38.22 182 SER A C 1
ATOM 1471 O O . SER A 1 182 ? -47.181 -0.773 78.053 1.00 38.22 182 SER A O 1
ATOM 1473 N N . ALA A 1 183 ? -49.160 -1.516 77.319 1.00 33.38 183 ALA A N 1
ATOM 1474 C CA . ALA A 1 183 ? -48.743 -1.746 75.934 1.00 33.38 183 ALA A CA 1
ATOM 1475 C C . ALA A 1 183 ? -49.125 -0.519 75.079 1.00 33.38 183 ALA A C 1
ATOM 1477 O O . ALA A 1 183 ? -49.989 -0.577 74.210 1.00 33.38 183 ALA A O 1
ATOM 1478 N N . SER A 1 184 ? -48.511 0.626 75.379 1.00 40.47 184 SER A N 1
ATOM 1479 C CA . SER A 1 184 ? -48.528 1.823 74.536 1.00 40.47 184 SER A CA 1
ATOM 1480 C C . SER A 1 184 ? -47.114 2.020 74.005 1.00 40.47 184 SER A C 1
ATOM 1482 O O . SER A 1 184 ? -46.263 2.598 74.677 1.00 40.47 184 SER A O 1
ATOM 1484 N N . GLY A 1 185 ? -46.848 1.462 72.829 1.00 40.56 185 GLY A N 1
ATOM 1485 C CA . GLY A 1 185 ? -45.522 1.529 72.221 1.00 40.56 185 GLY A CA 1
ATOM 1486 C C . GLY A 1 185 ? -45.395 0.770 70.907 1.00 40.56 185 GLY A C 1
ATOM 1487 O O . GLY A 1 185 ? -44.306 0.320 70.579 1.00 40.56 185 GLY A O 1
ATOM 1488 N N . PHE A 1 186 ? -46.487 0.598 70.161 1.00 38.50 186 PHE A N 1
ATOM 1489 C CA . PHE A 1 186 ? -46.386 0.347 68.729 1.00 38.50 186 PHE A CA 1
ATOM 1490 C C . PHE A 1 186 ? -46.888 1.611 68.050 1.00 38.50 186 PHE A C 1
ATOM 1492 O O . PHE A 1 186 ? -48.094 1.820 67.912 1.00 38.50 186 PHE A O 1
ATOM 1499 N N . SER A 1 187 ? -45.954 2.495 67.704 1.00 42.38 187 SER A N 1
ATOM 1500 C CA . SER A 1 187 ? -46.217 3.532 66.719 1.00 42.38 187 SER A CA 1
ATOM 1501 C C . SER A 1 187 ? -46.583 2.811 65.427 1.00 42.38 187 SER A C 1
ATOM 1503 O O . SER A 1 187 ? -45.718 2.392 64.662 1.00 42.38 187 SER A O 1
ATOM 1505 N N . SER A 1 188 ? -47.887 2.627 65.225 1.00 45.53 188 SER A N 1
ATOM 1506 C CA . SER A 1 188 ? -48.503 2.468 63.914 1.00 45.53 188 SER A CA 1
ATOM 1507 C C . SER A 1 188 ? -48.307 3.795 63.187 1.00 45.53 188 SER A C 1
ATOM 1509 O O . SER A 1 188 ? -49.226 4.604 63.067 1.00 45.53 188 SER A O 1
ATOM 1511 N N . ASP A 1 189 ? -47.056 4.056 62.827 1.00 44.91 189 ASP A N 1
ATOM 1512 C CA . ASP A 1 189 ? -46.615 5.246 62.135 1.00 44.91 189 ASP A CA 1
ATOM 1513 C C . ASP A 1 189 ? -47.204 5.192 60.724 1.00 44.91 189 ASP A C 1
ATOM 1515 O O . ASP A 1 189 ? -46.794 4.405 59.875 1.00 44.91 189 ASP A O 1
ATOM 1519 N N . GLY A 1 190 ? -48.286 5.946 60.542 1.00 52.03 190 GLY A N 1
ATOM 1520 C CA . GLY A 1 190 ? -48.500 6.739 59.339 1.00 52.03 190 GLY A CA 1
ATOM 1521 C C . GLY A 1 190 ? -48.530 6.030 57.989 1.00 52.03 190 GLY A C 1
ATOM 1522 O O . GLY A 1 190 ? -48.054 6.618 57.029 1.00 52.03 190 GLY A O 1
ATOM 1523 N N . PHE A 1 191 ? -49.106 4.833 57.869 1.00 52.53 191 PHE A N 1
ATOM 1524 C CA . PHE A 1 191 ? -49.468 4.307 56.551 1.00 52.53 191 PHE A CA 1
ATOM 1525 C C . PHE A 1 191 ? -50.986 4.301 56.406 1.00 52.53 191 PHE A C 1
ATOM 1527 O O . PHE A 1 191 ? -51.686 3.378 56.832 1.00 52.53 191 PHE A O 1
ATOM 1534 N N . THR A 1 192 ? -51.519 5.390 55.855 1.00 58.50 192 THR A N 1
ATOM 1535 C CA . THR A 1 192 ? -52.929 5.434 55.485 1.00 58.50 192 THR A CA 1
ATOM 1536 C C . THR A 1 192 ? -53.138 4.487 54.302 1.00 58.50 192 THR A C 1
ATOM 1538 O O . THR A 1 192 ? -52.248 4.274 53.480 1.00 58.50 192 THR A O 1
ATOM 1541 N N . SER A 1 193 ? -54.331 3.906 54.160 1.00 59.53 193 SER A N 1
ATOM 1542 C CA . SER A 1 193 ? -54.648 3.077 52.984 1.00 59.53 193 SER A CA 1
ATOM 1543 C C . SER A 1 193 ? -54.487 3.840 51.653 1.00 59.53 193 SER A C 1
ATOM 1545 O O . SER A 1 193 ? -54.450 3.206 50.599 1.00 59.53 193 SER A O 1
ATOM 1547 N N . GLY A 1 194 ? -54.400 5.178 51.697 1.00 66.62 194 GLY A N 1
ATOM 1548 C CA . GLY A 1 194 ? -54.053 6.039 50.568 1.00 66.62 194 GLY A CA 1
ATOM 1549 C C . GLY A 1 194 ? -52.586 5.917 50.156 1.00 66.62 194 GLY A C 1
ATOM 1550 O O . GLY A 1 194 ? -52.327 5.733 48.971 1.00 66.62 194 GLY A O 1
ATOM 1551 N N . ASP A 1 195 ? -51.655 5.889 51.113 1.00 71.50 195 ASP A N 1
ATOM 1552 C CA . ASP A 1 195 ? -50.208 5.783 50.859 1.00 71.50 195 ASP A CA 1
ATOM 1553 C C . ASP A 1 195 ? -49.843 4.437 50.217 1.00 71.50 195 ASP A C 1
ATOM 1555 O O . ASP A 1 195 ? -49.051 4.382 49.279 1.00 71.50 195 ASP A O 1
ATOM 1559 N N . VAL A 1 196 ? -50.500 3.340 50.630 1.00 77.00 196 VAL A N 1
ATOM 1560 C CA . VAL A 1 196 ? -50.341 2.023 49.970 1.00 77.00 196 VAL A CA 1
ATOM 1561 C C . VAL A 1 196 ? -50.830 2.081 48.533 1.00 77.00 196 VAL A C 1
ATOM 1563 O O . VAL A 1 196 ? -50.230 1.491 47.643 1.00 77.00 196 VAL A O 1
ATOM 1566 N N . ASN A 1 197 ? -51.940 2.771 48.290 1.00 82.50 197 ASN A N 1
ATOM 1567 C CA . ASN A 1 197 ? -52.557 2.800 46.974 1.00 82.50 197 ASN A CA 1
ATOM 1568 C C . ASN A 1 197 ? -51.778 3.703 46.002 1.00 82.50 197 ASN A C 1
ATOM 1570 O O . ASN A 1 197 ? -51.685 3.392 44.814 1.00 82.50 197 ASN A O 1
ATOM 1574 N N . GLU A 1 198 ? -51.192 4.794 46.497 1.00 85.62 198 GLU A N 1
ATOM 1575 C CA . GLU A 1 198 ? -50.249 5.616 45.737 1.00 85.62 198 GLU A CA 1
ATOM 1576 C C . GLU A 1 198 ? -48.942 4.872 45.462 1.00 85.62 198 GLU A C 1
ATOM 1578 O O . GLU A 1 198 ? -48.484 4.870 44.319 1.00 85.62 198 GLU A O 1
ATOM 1583 N N . GLU A 1 199 ? -48.403 4.147 46.443 1.00 85.69 199 GLU A N 1
ATOM 1584 C CA . GLU A 1 199 ? -47.200 3.337 46.251 1.00 85.69 199 GLU A CA 1
ATOM 1585 C C . GLU A 1 199 ? -47.444 2.183 45.267 1.00 85.69 199 GLU A C 1
ATOM 1587 O O . GLU A 1 199 ? -46.646 1.948 44.365 1.00 85.69 199 GLU A O 1
ATOM 1592 N N . VAL A 1 200 ? -48.605 1.524 45.322 1.00 87.25 200 VAL A N 1
ATOM 1593 C CA . VAL A 1 200 ? -49.003 0.510 44.330 1.00 87.25 200 VAL A CA 1
ATOM 1594 C C . VAL A 1 200 ? -49.145 1.116 42.930 1.00 87.25 200 VAL A C 1
ATOM 1596 O O . VAL A 1 200 ? -48.752 0.477 41.953 1.00 87.25 200 VAL A O 1
ATOM 1599 N N . LYS A 1 201 ? -49.678 2.338 42.790 1.00 90.31 201 LYS A N 1
ATOM 1600 C CA . LYS A 1 201 ? -49.710 3.039 41.493 1.00 90.31 201 LYS A CA 1
ATOM 1601 C C . LYS A 1 201 ? -48.302 3.361 40.996 1.00 90.31 201 LYS A C 1
ATOM 1603 O O . LYS A 1 201 ? -48.022 3.148 39.819 1.00 90.31 201 LYS A O 1
ATOM 1608 N N . ARG A 1 202 ? -47.418 3.817 41.884 1.00 92.69 202 ARG A N 1
ATOM 1609 C CA . ARG A 1 202 ? -46.024 4.136 41.564 1.00 92.69 202 ARG A CA 1
ATOM 1610 C C . ARG A 1 202 ? -45.249 2.898 41.124 1.00 92.69 202 ARG A C 1
ATOM 1612 O O . ARG A 1 202 ? -44.578 2.943 40.100 1.00 92.69 202 ARG A O 1
ATOM 1619 N N . LEU A 1 203 ? -45.408 1.781 41.832 1.00 91.06 203 LEU A N 1
ATOM 1620 C CA . LEU A 1 203 ? -44.790 0.499 41.489 1.00 91.06 203 LEU A CA 1
ATOM 1621 C C . LEU A 1 203 ? -45.319 -0.060 40.166 1.00 91.06 203 LEU A C 1
ATOM 1623 O O . LEU A 1 203 ? -44.543 -0.585 39.375 1.00 91.06 203 LEU A O 1
ATOM 1627 N N . ARG A 1 204 ? -46.621 0.087 39.884 1.00 92.81 204 ARG A N 1
ATOM 1628 C CA . ARG A 1 204 ? -47.198 -0.288 38.581 1.00 92.81 204 ARG A CA 1
ATOM 1629 C C . ARG A 1 204 ? -46.637 0.557 37.439 1.00 92.81 204 ARG A C 1
ATOM 1631 O O . ARG A 1 204 ? -46.342 0.005 36.385 1.00 92.81 204 ARG A O 1
ATOM 1638 N N . GLN A 1 205 ? -46.470 1.862 37.653 1.00 93.81 205 GLN A N 1
ATOM 1639 C CA . GLN A 1 205 ? -45.854 2.744 36.663 1.00 93.81 205 GLN A CA 1
ATOM 1640 C C . GLN A 1 205 ? -44.376 2.394 36.451 1.00 93.81 205 GLN A C 1
ATOM 1642 O O . GLN A 1 205 ? -43.951 2.232 35.316 1.00 93.81 205 GLN A O 1
ATOM 1647 N N . ALA A 1 206 ? -43.620 2.177 37.529 1.00 92.31 206 ALA A N 1
ATOM 1648 C CA . ALA A 1 206 ? -42.217 1.776 37.449 1.00 92.31 206 ALA A CA 1
ATOM 1649 C C . ALA A 1 206 ? -42.033 0.420 36.743 1.00 92.31 206 ALA A C 1
ATOM 1651 O O . ALA A 1 206 ? -41.064 0.239 36.011 1.00 92.31 206 ALA A O 1
ATOM 1652 N N . LEU A 1 207 ? -42.966 -0.523 36.927 1.00 91.81 207 LEU A N 1
ATOM 1653 C CA . LEU A 1 207 ? -42.991 -1.788 36.186 1.00 91.81 207 LEU A CA 1
ATOM 1654 C C . LEU A 1 207 ? -43.212 -1.567 34.688 1.00 91.81 207 LEU A C 1
ATOM 1656 O O . LEU A 1 207 ? -42.460 -2.120 33.894 1.00 91.81 207 LEU A O 1
ATOM 1660 N N . LEU A 1 208 ? -44.190 -0.741 34.306 1.00 95.88 208 LEU A N 1
ATOM 1661 C CA . LEU A 1 208 ? -44.440 -0.408 32.899 1.00 95.88 208 LEU A CA 1
ATOM 1662 C C . LEU A 1 208 ? -43.238 0.282 32.249 1.00 95.88 208 LEU A C 1
ATOM 1664 O O . LEU A 1 208 ? -42.846 -0.092 31.147 1.00 95.88 208 LEU A O 1
ATOM 1668 N N . ASP A 1 209 ? -42.629 1.243 32.942 1.00 93.81 209 ASP A N 1
ATOM 1669 C CA . ASP A 1 209 ? -41.459 1.962 32.439 1.00 93.81 209 ASP A CA 1
ATOM 1670 C C . ASP A 1 209 ? -40.259 1.010 32.274 1.00 93.81 209 ASP A C 1
ATOM 1672 O O . ASP A 1 209 ? -39.537 1.089 31.280 1.00 93.81 209 ASP A O 1
ATOM 1676 N N . ASN A 1 210 ? -40.068 0.064 33.204 1.00 92.88 210 ASN A N 1
ATOM 1677 C CA . ASN A 1 210 ? -39.021 -0.958 33.110 1.00 92.88 210 ASN A CA 1
ATOM 1678 C C . ASN A 1 210 ? -39.300 -1.944 31.961 1.00 92.88 210 ASN A C 1
ATOM 1680 O O . ASN A 1 210 ? -38.406 -2.233 31.172 1.00 92.88 210 ASN A O 1
ATOM 1684 N N . GLU A 1 211 ? -40.544 -2.398 31.788 1.00 93.19 211 GLU A N 1
ATOM 1685 C CA . GLU A 1 211 ? -40.941 -3.226 30.642 1.00 93.19 211 GLU A CA 1
ATOM 1686 C C . GLU A 1 211 ? -40.731 -2.499 29.303 1.00 93.19 211 GLU A C 1
ATOM 1688 O O . GLU A 1 211 ? -40.288 -3.106 28.324 1.00 93.19 211 GLU A O 1
ATOM 1693 N N . GLU A 1 212 ? -41.023 -1.197 29.234 1.00 94.75 212 GLU A N 1
ATOM 1694 C CA . GLU A 1 212 ? -40.786 -0.383 28.040 1.00 94.75 212 GLU A CA 1
ATOM 1695 C C . GLU A 1 212 ? -39.286 -0.208 27.765 1.00 94.75 212 GLU A C 1
ATOM 1697 O O . GLU A 1 212 ? -38.849 -0.346 26.620 1.00 94.75 212 GLU A O 1
ATOM 1702 N N . GLN A 1 213 ? -38.480 0.037 28.800 1.00 92.00 213 GLN A N 1
ATOM 1703 C CA . GLN A 1 213 ? -37.021 0.106 28.686 1.00 92.00 213 GLN A CA 1
ATOM 1704 C C . GLN A 1 213 ? -36.425 -1.230 28.231 1.00 92.00 213 GLN A C 1
ATOM 1706 O O . GLN A 1 213 ? -35.584 -1.245 27.334 1.00 92.00 213 GLN A O 1
ATOM 1711 N N . GLN A 1 214 ? -36.903 -2.356 28.766 1.00 92.62 214 GLN A N 1
ATOM 1712 C CA . GLN A 1 214 ? -36.484 -3.689 28.327 1.00 92.62 214 GLN A CA 1
ATOM 1713 C C . GLN A 1 214 ? -36.836 -3.939 26.860 1.00 92.62 214 GLN A C 1
ATOM 1715 O O . GLN A 1 214 ? -36.003 -4.441 26.106 1.00 92.62 214 GLN A O 1
ATOM 1720 N N . LYS A 1 215 ? -38.037 -3.542 26.420 1.00 94.44 215 LYS A N 1
ATOM 1721 C CA . LYS A 1 215 ? -38.433 -3.632 25.005 1.00 94.44 215 LYS A CA 1
ATOM 1722 C C . LYS A 1 215 ? -37.552 -2.769 24.104 1.00 94.44 215 LYS A C 1
ATOM 1724 O O . LYS A 1 215 ? -37.171 -3.231 23.032 1.00 94.44 215 LYS A O 1
ATOM 1729 N N . LYS A 1 216 ? -37.206 -1.549 24.528 1.00 95.75 216 LYS A N 1
ATOM 1730 C CA . LYS A 1 216 ? -36.292 -0.669 23.780 1.00 95.75 216 LYS A CA 1
ATOM 1731 C C . LYS A 1 216 ? -34.896 -1.275 23.670 1.00 95.75 216 LYS A C 1
ATOM 1733 O O . LYS A 1 216 ? -34.387 -1.377 22.560 1.00 95.75 216 LYS A O 1
ATOM 1738 N N . HIS A 1 217 ? -34.328 -1.767 24.771 1.00 94.50 217 HIS A N 1
ATOM 1739 C CA . HIS A 1 217 ? -33.023 -2.430 24.746 1.00 94.50 217 HIS A CA 1
ATOM 1740 C C . HIS A 1 217 ? -33.011 -3.694 23.879 1.00 94.50 217 HIS A C 1
ATOM 1742 O O . HIS A 1 217 ? -32.047 -3.923 23.151 1.00 94.50 217 HIS A O 1
ATOM 1748 N N . LEU A 1 218 ? -34.081 -4.496 23.902 1.00 94.44 218 LEU A N 1
ATOM 1749 C CA . LEU A 1 218 ? -34.212 -5.648 23.005 1.00 94.44 218 LEU A CA 1
ATOM 1750 C C . LEU A 1 218 ? -34.252 -5.219 21.533 1.00 94.44 218 LEU A C 1
ATOM 1752 O O . LEU A 1 218 ? -33.535 -5.793 20.719 1.00 94.44 218 LEU A O 1
ATOM 1756 N N . ALA A 1 219 ? -35.028 -4.186 21.195 1.00 93.88 219 ALA A N 1
ATOM 1757 C CA . ALA A 1 219 ? -35.104 -3.672 19.828 1.00 93.88 219 ALA A CA 1
ATOM 1758 C C . ALA A 1 219 ? -33.763 -3.088 19.342 1.00 93.88 219 ALA A C 1
ATOM 1760 O O . ALA A 1 219 ? -33.370 -3.307 18.195 1.00 93.88 219 ALA A O 1
ATOM 1761 N N . GLU A 1 220 ? -33.036 -2.378 20.208 1.00 92.25 220 GLU A N 1
ATOM 1762 C CA . GLU A 1 220 ? -31.687 -1.876 19.921 1.00 92.25 220 GLU A CA 1
ATOM 1763 C C . GLU A 1 220 ? -30.702 -3.024 19.672 1.00 92.25 220 GLU A C 1
ATOM 1765 O O . GLU A 1 220 ? -29.968 -3.000 18.682 1.00 92.25 220 GLU A O 1
ATOM 1770 N N . TYR A 1 221 ? -30.738 -4.063 20.511 1.00 89.06 221 TYR A N 1
ATOM 1771 C CA . TYR A 1 221 ? -29.902 -5.251 20.348 1.00 89.06 221 TYR A CA 1
ATOM 1772 C C . TYR A 1 221 ? -30.208 -6.002 19.045 1.00 89.06 221 TYR A C 1
ATOM 1774 O O . TYR A 1 221 ? -29.299 -6.443 18.340 1.00 89.06 221 TYR A O 1
ATOM 1782 N N . GLU A 1 222 ? -31.485 -6.133 18.682 1.00 90.50 222 GLU A N 1
ATOM 1783 C CA . GLU A 1 222 ? -31.898 -6.748 17.418 1.00 90.50 222 GLU A CA 1
ATOM 1784 C C . GLU A 1 222 ? -31.433 -5.935 16.203 1.00 90.50 222 GLU A C 1
ATOM 1786 O O . GLU A 1 222 ? -30.929 -6.511 15.234 1.00 90.50 222 GLU A O 1
ATOM 1791 N N . ALA A 1 223 ? -31.534 -4.605 16.263 1.00 93.50 223 ALA A N 1
ATOM 1792 C CA . ALA A 1 223 ? -31.049 -3.722 15.208 1.00 93.50 223 ALA A CA 1
ATOM 1793 C C . ALA A 1 223 ? -29.521 -3.802 15.051 1.00 93.50 223 ALA A C 1
ATOM 1795 O O . ALA A 1 223 ? -29.016 -3.896 13.927 1.00 93.50 223 ALA A O 1
ATOM 1796 N N . GLU A 1 224 ? -28.777 -3.819 16.161 1.00 91.50 224 GLU A N 1
ATOM 1797 C CA . GLU A 1 224 ? -27.323 -3.987 16.150 1.00 91.50 224 GLU A CA 1
ATOM 1798 C C . GLU A 1 224 ? -26.925 -5.354 15.586 1.00 91.50 224 GLU A C 1
ATOM 1800 O O . GLU A 1 224 ? -26.063 -5.441 14.708 1.00 91.50 224 GLU A O 1
ATOM 1805 N N . ARG A 1 225 ? -27.608 -6.424 16.005 1.00 90.38 225 ARG A N 1
ATOM 1806 C CA . ARG A 1 225 ? -27.390 -7.769 15.468 1.00 90.38 225 ARG A CA 1
ATOM 1807 C C . ARG A 1 225 ? -27.653 -7.826 13.963 1.00 90.38 225 ARG A C 1
ATOM 1809 O O . ARG A 1 225 ? -26.858 -8.425 13.241 1.00 90.38 225 ARG A O 1
ATOM 1816 N N . HIS A 1 226 ? -28.728 -7.205 13.478 1.00 95.88 226 HIS A N 1
ATOM 1817 C CA . HIS A 1 226 ? -29.028 -7.153 12.046 1.00 95.88 226 HIS A CA 1
ATOM 1818 C C . HIS A 1 226 ? -27.948 -6.383 11.274 1.00 95.88 226 HIS A C 1
ATOM 1820 O O . HIS A 1 226 ? -27.488 -6.846 10.232 1.00 95.88 226 HIS A O 1
ATOM 1826 N N . LYS A 1 227 ? -27.477 -5.248 11.806 1.00 93.62 227 LYS A N 1
ATOM 1827 C CA . LYS A 1 227 ? -26.372 -4.482 11.214 1.00 93.62 227 LYS A CA 1
ATOM 1828 C C . LYS A 1 227 ? -25.089 -5.312 11.132 1.00 93.62 227 LYS A C 1
ATOM 1830 O O . LYS A 1 227 ? -24.501 -5.406 10.059 1.00 93.62 227 LYS A O 1
ATOM 1835 N N . LEU A 1 228 ? -24.697 -5.968 12.226 1.00 88.50 228 LEU A N 1
ATOM 1836 C CA . LEU A 1 228 ? -23.528 -6.850 12.254 1.00 88.50 228 LEU A CA 1
ATOM 1837 C C . LEU A 1 228 ? -23.671 -8.018 11.274 1.00 88.50 228 LEU A C 1
ATOM 1839 O O . LEU A 1 228 ? -22.694 -8.412 10.642 1.00 88.50 228 LEU A O 1
ATOM 1843 N N . GLN A 1 229 ? -24.880 -8.559 11.113 1.00 94.44 229 GLN A N 1
ATOM 1844 C CA . GLN A 1 229 ? -25.158 -9.607 10.138 1.00 94.44 229 GLN A CA 1
ATOM 1845 C C . GLN A 1 229 ? -25.000 -9.093 8.698 1.00 94.44 229 GLN A C 1
ATOM 1847 O O . GLN A 1 229 ? -24.328 -9.748 7.900 1.00 94.44 229 GLN A O 1
ATOM 1852 N N . CYS A 1 230 ? -25.539 -7.914 8.372 1.00 95.56 230 CYS A N 1
ATOM 1853 C CA . CYS A 1 230 ? -25.328 -7.268 7.074 1.00 95.56 230 CYS A CA 1
ATOM 1854 C C . CYS A 1 230 ? -23.836 -7.025 6.803 1.00 95.56 230 CYS A C 1
ATOM 1856 O O . CYS A 1 230 ? -23.332 -7.439 5.757 1.00 95.56 230 CYS A O 1
ATOM 1858 N N . ASP A 1 231 ? -23.111 -6.443 7.758 1.00 91.19 231 ASP A N 1
ATOM 1859 C CA . ASP A 1 231 ? -21.676 -6.172 7.629 1.00 91.19 231 ASP A CA 1
ATOM 1860 C C . ASP A 1 231 ? -20.880 -7.472 7.434 1.00 91.19 231 ASP A C 1
ATOM 1862 O O . ASP A 1 231 ? -20.012 -7.548 6.565 1.00 91.19 231 ASP A O 1
ATOM 1866 N N . ASN A 1 232 ? -21.214 -8.537 8.169 1.00 90.12 232 ASN A N 1
ATOM 1867 C CA . ASN A 1 232 ? -20.576 -9.844 8.014 1.00 90.12 232 ASN A CA 1
ATOM 1868 C C . ASN A 1 232 ? -20.809 -10.423 6.611 1.00 90.12 232 ASN A C 1
ATOM 1870 O O . ASN A 1 232 ? -19.853 -10.829 5.951 1.00 90.12 232 ASN A O 1
ATOM 1874 N N . THR A 1 233 ? -22.049 -10.391 6.111 1.00 92.56 233 THR A N 1
ATOM 1875 C CA . THR A 1 233 ? -22.343 -10.854 4.743 1.00 92.56 233 THR A CA 1
ATOM 1876 C C . THR A 1 233 ? -21.603 -10.035 3.686 1.00 92.56 233 THR A C 1
ATOM 1878 O O . THR A 1 233 ? -21.094 -10.595 2.716 1.00 92.56 233 THR A O 1
ATOM 1881 N N . HIS A 1 234 ? -21.469 -8.723 3.886 1.00 95.88 234 HIS A N 1
ATOM 1882 C CA . HIS A 1 234 ? -20.721 -7.859 2.981 1.00 95.88 234 HIS A CA 1
ATOM 1883 C C . HIS A 1 234 ? -19.222 -8.188 2.985 1.00 95.88 234 HIS A C 1
ATOM 1885 O O . HIS A 1 234 ? -18.617 -8.343 1.923 1.00 95.88 234 HIS A O 1
ATOM 1891 N N . LEU A 1 235 ? -18.630 -8.373 4.168 1.00 92.06 235 LEU A N 1
ATOM 1892 C CA . LEU A 1 235 ? -17.228 -8.766 4.314 1.00 92.06 235 LEU A CA 1
ATOM 1893 C C . LEU A 1 235 ? -16.944 -10.136 3.689 1.00 92.06 235 LEU A C 1
ATOM 1895 O O . LEU A 1 235 ? -15.917 -10.299 3.035 1.00 92.06 235 LEU A O 1
ATOM 1899 N N . GLN A 1 236 ? -17.858 -11.100 3.822 1.00 90.25 236 GLN A N 1
ATOM 1900 C CA . GLN A 1 236 ? -17.739 -12.398 3.153 1.00 90.25 236 GLN A CA 1
ATOM 1901 C C . GLN A 1 236 ? -17.715 -12.253 1.624 1.00 90.25 236 GLN A C 1
ATOM 1903 O O . GLN A 1 236 ? -16.883 -12.871 0.965 1.00 90.25 236 GLN A O 1
ATOM 1908 N N . GLN A 1 237 ? -18.569 -11.399 1.053 1.00 95.31 237 GLN A N 1
ATOM 1909 C CA . GLN A 1 237 ? -18.570 -11.135 -0.391 1.00 95.31 237 GLN A CA 1
ATOM 1910 C C . GLN A 1 237 ? -17.301 -10.421 -0.870 1.00 95.31 237 GLN A C 1
ATOM 1912 O O . GLN A 1 237 ? -16.836 -10.676 -1.982 1.00 95.31 237 GLN A O 1
ATOM 1917 N N . LEU A 1 238 ? -16.755 -9.500 -0.072 1.00 95.00 238 LEU A N 1
ATOM 1918 C CA . LEU A 1 238 ? -15.488 -8.835 -0.387 1.00 95.00 238 LEU A CA 1
ATOM 1919 C C . LEU A 1 238 ? -14.327 -9.827 -0.360 1.00 95.00 238 LEU A C 1
ATOM 1921 O O . LEU A 1 238 ? -13.542 -9.861 -1.304 1.00 95.00 238 LEU A O 1
ATOM 1925 N N . LEU A 1 239 ? -14.270 -10.672 0.671 1.00 92.44 239 LEU A N 1
ATOM 1926 C CA . LEU A 1 239 ? -13.269 -11.727 0.778 1.00 92.44 239 LEU A CA 1
ATOM 1927 C C . LEU A 1 239 ? -13.320 -12.669 -0.430 1.00 92.44 239 LEU A C 1
ATOM 1929 O O . LEU A 1 239 ? -12.278 -13.039 -0.961 1.00 92.44 239 LEU A O 1
ATOM 1933 N N . GLU A 1 240 ? -14.516 -13.045 -0.884 1.00 91.88 240 GLU A N 1
ATOM 1934 C CA . GLU A 1 240 ? -14.659 -13.932 -2.040 1.00 91.88 240 GLU A CA 1
ATOM 1935 C C . GLU A 1 240 ? -14.181 -13.271 -3.342 1.00 91.88 240 GLU A C 1
ATOM 1937 O O . GLU A 1 240 ? -13.468 -13.899 -4.123 1.00 91.88 240 GLU A O 1
ATOM 1942 N N . ARG A 1 241 ? -14.462 -11.974 -3.540 1.00 93.88 241 ARG A N 1
ATOM 1943 C CA . ARG A 1 241 ? -13.911 -11.215 -4.676 1.00 93.88 241 ARG A CA 1
ATOM 1944 C C . ARG A 1 241 ? -12.390 -11.101 -4.621 1.00 93.88 241 ARG A C 1
ATOM 1946 O O . ARG A 1 241 ? -11.743 -11.262 -5.650 1.00 93.88 241 ARG A O 1
ATOM 1953 N N . GLU A 1 242 ? -11.809 -10.836 -3.451 1.00 92.88 242 GLU A N 1
ATOM 1954 C CA . GLU A 1 242 ? -10.348 -10.778 -3.306 1.00 92.88 242 GLU A CA 1
ATOM 1955 C C . GLU A 1 242 ? -9.707 -12.148 -3.586 1.00 92.88 242 GLU A C 1
ATOM 1957 O O . GLU A 1 242 ? -8.705 -12.222 -4.298 1.00 92.88 242 GLU A O 1
ATOM 1962 N N . LYS A 1 243 ? -10.311 -13.252 -3.121 1.00 89.62 243 LYS A N 1
ATOM 1963 C CA . LYS A 1 243 ? -9.862 -14.612 -3.471 1.00 89.62 243 LYS A CA 1
ATOM 1964 C C . LYS A 1 243 ? -9.924 -14.871 -4.973 1.00 89.62 243 LYS A C 1
ATOM 1966 O O . LYS A 1 243 ? -8.989 -15.450 -5.526 1.00 89.62 243 LYS A O 1
ATOM 1971 N N . GLU A 1 244 ? -10.998 -14.448 -5.638 1.00 94.12 244 GLU A N 1
ATOM 1972 C CA . GLU A 1 244 ? -11.132 -14.583 -7.087 1.00 94.12 244 GLU A CA 1
ATOM 1973 C C . GLU A 1 244 ? -10.048 -13.783 -7.818 1.00 94.12 244 GLU A C 1
ATOM 1975 O O . GLU A 1 244 ? -9.378 -14.326 -8.698 1.00 94.12 244 GLU A O 1
ATOM 1980 N N . GLN A 1 245 ? -9.804 -12.535 -7.404 1.00 94.00 245 GLN A N 1
ATOM 1981 C CA . GLN A 1 245 ? -8.735 -11.696 -7.949 1.00 94.00 245 GLN A CA 1
ATOM 1982 C C . GLN A 1 245 ? -7.363 -12.358 -7.790 1.00 94.00 245 GLN A C 1
ATOM 1984 O O . GLN A 1 245 ? -6.649 -12.521 -8.781 1.00 94.00 245 GLN A O 1
ATOM 1989 N N . VAL A 1 246 ? -7.016 -12.832 -6.591 1.00 93.50 246 VAL A N 1
ATOM 1990 C CA . VAL A 1 246 ? -5.766 -13.573 -6.355 1.00 93.50 246 VAL A CA 1
ATOM 1991 C C . VAL A 1 246 ? -5.689 -14.821 -7.239 1.00 93.50 246 VAL A C 1
ATOM 1993 O O . VAL A 1 246 ? -4.652 -15.082 -7.849 1.00 93.50 246 VAL A O 1
ATOM 1996 N N . GLY A 1 247 ? -6.790 -15.560 -7.386 1.00 92.75 247 GLY A N 1
ATOM 1997 C CA . GLY A 1 247 ? -6.866 -16.718 -8.275 1.00 92.75 247 GLY A CA 1
ATOM 1998 C C . GLY A 1 247 ? -6.640 -16.366 -9.750 1.00 92.75 247 GLY A C 1
ATOM 1999 O O . GLY A 1 247 ? -5.957 -17.106 -10.459 1.00 92.75 247 GLY A O 1
ATOM 2000 N N . THR A 1 248 ? -7.177 -15.239 -10.227 1.00 94.31 248 THR A N 1
ATOM 2001 C CA . THR A 1 248 ? -6.938 -14.756 -11.599 1.00 94.31 248 THR A CA 1
ATOM 2002 C C . THR A 1 248 ? -5.491 -14.326 -11.811 1.00 94.31 248 THR A C 1
ATOM 2004 O O . THR A 1 248 ? -4.889 -14.714 -12.810 1.00 94.31 248 THR A O 1
ATOM 2007 N N . LEU A 1 249 ? -4.904 -13.601 -10.856 1.00 93.50 249 LEU A N 1
ATOM 2008 C CA . LEU A 1 249 ? -3.507 -13.177 -10.915 1.00 93.50 249 LEU A CA 1
ATOM 2009 C C . LEU A 1 249 ? -2.561 -14.379 -10.889 1.00 93.50 249 LEU A C 1
ATOM 2011 O O . LEU A 1 249 ? -1.635 -14.432 -11.690 1.00 93.50 249 LEU A O 1
ATOM 2015 N N . SER A 1 250 ? -2.829 -15.378 -10.044 1.00 94.25 250 SER A N 1
ATOM 2016 C CA . SER A 1 250 ? -2.044 -16.615 -9.987 1.00 94.25 250 SER A CA 1
ATOM 2017 C C . SER A 1 250 ? -2.071 -17.378 -11.317 1.00 94.25 250 SER A C 1
ATOM 2019 O O . SER A 1 250 ? -1.016 -17.797 -11.793 1.00 94.25 250 SER A O 1
ATOM 2021 N N . ARG A 1 251 ? -3.243 -17.486 -11.964 1.00 96.81 251 ARG A N 1
ATOM 2022 C CA . ARG A 1 251 ? -3.388 -18.076 -13.310 1.00 96.81 251 ARG A CA 1
ATOM 2023 C C . ARG A 1 251 ? -2.658 -17.273 -14.390 1.00 96.81 251 ARG A C 1
ATOM 2025 O O . ARG A 1 251 ? -2.062 -17.859 -15.288 1.00 96.81 251 ARG A O 1
ATOM 2032 N N . ASN A 1 252 ? -2.699 -15.944 -14.316 1.00 95.56 252 ASN A N 1
ATOM 2033 C CA . ASN A 1 252 ? -1.988 -15.083 -15.261 1.00 95.56 252 ASN A CA 1
ATOM 2034 C C . ASN A 1 252 ? -0.471 -15.185 -15.089 1.00 95.56 252 ASN A C 1
ATOM 2036 O O . ASN A 1 252 ? 0.233 -15.244 -16.090 1.00 95.56 252 ASN A O 1
ATOM 2040 N N . MET A 1 253 ? 0.018 -15.257 -13.848 1.00 87.50 253 MET A N 1
ATOM 2041 C CA . MET A 1 253 ? 1.437 -15.461 -13.561 1.00 87.50 253 MET A CA 1
ATOM 2042 C C . MET A 1 253 ? 1.926 -16.772 -14.177 1.00 87.50 253 MET A C 1
ATOM 2044 O O . MET A 1 253 ? 2.843 -16.750 -14.984 1.00 87.50 253 MET A O 1
ATOM 2048 N N . THR A 1 254 ? 1.236 -17.887 -13.910 1.00 93.88 254 THR A N 1
ATOM 2049 C CA . THR A 1 254 ? 1.597 -19.195 -14.496 1.00 93.88 254 THR A CA 1
ATOM 2050 C C . THR A 1 254 ? 1.525 -19.195 -16.021 1.00 93.88 254 THR A C 1
ATOM 2052 O O . THR A 1 254 ? 2.348 -19.821 -16.685 1.00 93.88 254 THR A O 1
ATOM 2055 N N . ARG A 1 255 ? 0.555 -18.484 -16.610 1.00 97.06 255 ARG A N 1
ATOM 2056 C CA . ARG A 1 255 ? 0.482 -18.315 -18.065 1.00 97.06 255 ARG A CA 1
ATOM 2057 C C . ARG A 1 255 ? 1.693 -17.551 -18.612 1.00 97.06 255 ARG A C 1
ATOM 2059 O O . ARG A 1 255 ? 2.242 -17.975 -19.623 1.00 97.06 255 ARG A O 1
ATOM 2066 N N . LEU A 1 256 ? 2.068 -16.435 -17.986 1.00 95.44 256 LEU A N 1
ATOM 2067 C CA . LEU A 1 256 ? 3.206 -15.619 -18.414 1.00 95.44 256 LEU A CA 1
ATOM 2068 C C . LEU A 1 256 ? 4.537 -16.353 -18.209 1.00 95.44 256 LEU A C 1
ATOM 2070 O O . LEU A 1 256 ? 5.396 -16.274 -19.078 1.00 95.44 256 LEU A O 1
ATOM 2074 N N . GLU A 1 257 ? 4.689 -17.110 -17.120 1.00 93.44 257 GLU A N 1
ATOM 2075 C CA . GLU A 1 257 ? 5.845 -17.988 -16.884 1.00 93.44 257 GLU A CA 1
ATOM 2076 C C . GLU A 1 257 ? 6.015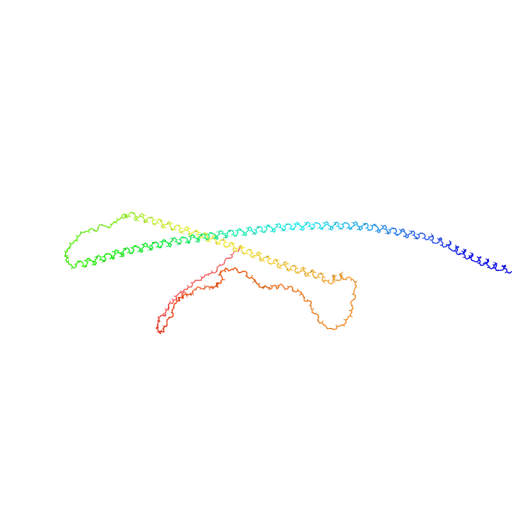 -18.993 -18.030 1.00 93.44 257 GLU A C 1
ATOM 2078 O O . GLU A 1 257 ? 7.089 -19.077 -18.620 1.00 93.44 257 GLU A O 1
ATOM 2083 N N . LEU A 1 258 ? 4.936 -19.683 -18.418 1.00 94.19 258 LEU A N 1
ATOM 2084 C CA . LEU A 1 258 ? 4.965 -20.624 -19.540 1.00 94.19 258 LEU A CA 1
ATOM 2085 C C . LEU A 1 258 ? 5.282 -19.933 -20.878 1.00 94.19 258 LEU A C 1
ATOM 2087 O O . LEU A 1 258 ? 5.974 -20.497 -21.722 1.00 94.19 258 LEU A O 1
ATOM 2091 N N . GLU A 1 259 ? 4.755 -18.728 -21.101 1.00 95.62 259 GLU A N 1
ATOM 2092 C CA . GLU A 1 259 ? 5.022 -17.952 -22.315 1.00 95.62 259 GLU A CA 1
ATOM 2093 C C . GLU A 1 259 ? 6.499 -17.546 -22.403 1.00 95.62 259 GLU A C 1
ATOM 2095 O O . GLU A 1 259 ? 7.106 -17.702 -23.465 1.00 95.62 259 GLU A O 1
ATOM 2100 N N . MET A 1 260 ? 7.098 -17.133 -21.280 1.00 92.50 260 MET A N 1
ATOM 2101 C CA . MET A 1 260 ? 8.537 -16.879 -21.206 1.00 92.50 260 MET A CA 1
ATOM 2102 C C . MET A 1 260 ? 9.353 -18.145 -21.467 1.00 92.50 260 MET A C 1
ATOM 2104 O O . MET A 1 260 ? 10.262 -18.098 -22.287 1.00 92.50 260 MET A O 1
ATOM 2108 N N . GLU A 1 261 ? 9.019 -19.281 -20.845 1.00 92.19 261 GLU A N 1
ATOM 2109 C CA . GLU A 1 261 ? 9.727 -20.551 -21.079 1.00 92.19 261 GLU A CA 1
ATOM 2110 C C . GLU A 1 261 ? 9.690 -20.961 -22.561 1.00 92.19 261 GLU A C 1
ATOM 2112 O O . GLU A 1 261 ? 10.701 -21.369 -23.134 1.00 92.19 261 GLU A O 1
ATOM 2117 N N . GLN A 1 262 ? 8.539 -20.799 -23.223 1.00 93.75 262 GLN A N 1
ATOM 2118 C CA . GLN A 1 262 ? 8.412 -21.064 -24.658 1.00 93.75 262 GLN A CA 1
ATOM 2119 C C . GLN A 1 262 ? 9.234 -20.094 -25.509 1.00 93.75 262 GLN A C 1
ATOM 2121 O O . GLN A 1 262 ? 9.747 -20.474 -26.564 1.00 93.75 262 GLN A O 1
ATOM 2126 N N . GLU A 1 263 ? 9.320 -18.827 -25.112 1.00 93.00 263 GLU A N 1
ATOM 2127 C CA . GLU A 1 263 ? 10.132 -17.839 -25.813 1.00 93.00 263 GLU A CA 1
ATOM 2128 C C . GLU A 1 263 ? 11.627 -18.115 -25.627 1.00 93.00 263 GLU A C 1
ATOM 2130 O O . GLU A 1 263 ? 12.365 -18.106 -26.612 1.00 93.00 263 GLU A O 1
ATOM 2135 N N . GLU A 1 264 ? 12.061 -18.486 -24.424 1.00 91.50 264 GLU A N 1
ATOM 2136 C CA . GLU A 1 264 ? 13.417 -18.965 -24.152 1.00 91.50 264 GLU A CA 1
ATOM 2137 C C . GLU A 1 264 ? 13.757 -20.207 -24.987 1.00 91.50 264 GLU A C 1
ATOM 2139 O O . GLU A 1 264 ? 14.818 -20.251 -25.615 1.00 91.50 264 GLU A O 1
ATOM 2144 N N . GLU A 1 265 ? 12.847 -21.182 -25.086 1.00 90.00 265 GLU A N 1
ATOM 2145 C CA . GLU A 1 265 ? 13.035 -22.371 -25.923 1.00 90.00 265 GLU A CA 1
ATOM 2146 C C . GLU A 1 265 ? 13.132 -22.008 -27.415 1.00 90.00 265 GLU A C 1
ATOM 2148 O O . GLU A 1 265 ? 13.992 -22.527 -28.132 1.00 90.00 265 GLU A O 1
ATOM 2153 N N . LYS A 1 266 ? 12.307 -21.072 -27.905 1.00 91.62 266 LYS A N 1
ATOM 2154 C CA . LYS A 1 266 ? 12.399 -20.562 -29.286 1.00 91.62 266 LYS A CA 1
ATOM 2155 C C . LYS A 1 266 ? 13.732 -19.866 -29.536 1.00 91.62 266 LYS A C 1
ATOM 2157 O O . LYS A 1 266 ? 14.351 -20.124 -30.568 1.00 91.62 266 LYS A O 1
ATOM 2162 N N . GLN A 1 267 ? 14.189 -19.014 -28.618 1.00 86.62 267 GLN A N 1
ATOM 2163 C CA . GLN A 1 267 ? 15.488 -18.346 -28.725 1.00 86.62 267 GLN A CA 1
ATOM 2164 C C . GLN A 1 267 ? 16.624 -19.370 -28.721 1.00 86.62 267 GLN A C 1
ATOM 2166 O O . GLN A 1 267 ? 17.492 -19.336 -29.594 1.00 86.62 267 GLN A O 1
ATOM 2171 N N . PHE A 1 268 ? 16.585 -20.347 -27.815 1.00 86.38 268 PHE A N 1
ATOM 2172 C CA . PHE A 1 268 ? 17.550 -21.439 -27.779 1.00 86.38 268 PHE A CA 1
ATOM 2173 C C . PHE A 1 268 ? 17.562 -22.228 -29.095 1.00 86.38 268 PHE A C 1
ATOM 2175 O O . PHE A 1 268 ? 18.628 -22.446 -29.671 1.00 86.38 268 PHE A O 1
ATOM 2182 N N . ASN A 1 269 ? 16.396 -22.593 -29.628 1.00 86.06 269 ASN A N 1
ATOM 2183 C CA . ASN A 1 269 ? 16.268 -23.287 -30.911 1.00 86.06 269 ASN A CA 1
ATOM 2184 C C . ASN A 1 269 ? 16.760 -22.433 -32.093 1.00 86.06 269 ASN A C 1
ATOM 2186 O O . ASN A 1 269 ? 17.342 -22.968 -33.036 1.00 86.06 269 ASN A O 1
ATOM 2190 N N . LEU A 1 270 ? 16.589 -21.108 -32.057 1.00 81.44 270 LEU A N 1
ATOM 2191 C CA . LEU A 1 270 ? 17.138 -20.191 -33.063 1.00 81.44 270 LEU A CA 1
ATOM 2192 C C . LEU A 1 270 ? 18.669 -20.110 -33.002 1.00 81.44 270 LEU A C 1
ATOM 2194 O O . LEU A 1 270 ? 19.319 -20.110 -34.052 1.00 81.44 270 LEU A O 1
ATOM 2198 N N . LEU A 1 271 ? 19.245 -20.063 -31.798 1.00 75.75 271 LEU A N 1
ATOM 2199 C CA . LEU A 1 271 ? 20.696 -20.030 -31.586 1.00 75.75 271 LEU A CA 1
ATOM 2200 C C . LEU A 1 271 ? 21.356 -21.371 -31.937 1.00 75.75 271 LEU A C 1
ATOM 2202 O O . LEU A 1 271 ? 22.457 -21.396 -32.483 1.00 75.75 271 LEU A O 1
ATOM 2206 N N . THR A 1 272 ? 20.677 -22.482 -31.655 1.00 71.44 272 THR A N 1
ATOM 2207 C CA . THR A 1 272 ? 21.178 -23.843 -31.900 1.00 71.44 272 THR A CA 1
ATOM 2208 C C . THR A 1 272 ? 20.780 -24.408 -33.262 1.00 71.44 272 THR A C 1
ATOM 2210 O O . THR A 1 272 ? 21.295 -25.457 -33.657 1.00 71.44 272 THR A O 1
ATOM 2213 N N . SER A 1 273 ? 19.921 -23.713 -34.022 1.00 68.62 273 SER A N 1
ATOM 2214 C CA . SER A 1 273 ? 19.543 -24.126 -35.373 1.00 68.62 273 SER A CA 1
ATOM 2215 C C . SER A 1 273 ? 20.804 -24.319 -36.225 1.00 68.62 273 SER A C 1
ATOM 2217 O O . SER A 1 273 ? 21.619 -23.393 -36.342 1.00 68.62 273 SER A O 1
ATOM 2219 N N . PRO A 1 274 ? 20.974 -25.484 -36.882 1.00 60.19 274 PRO A N 1
ATOM 2220 C CA . PRO A 1 274 ? 22.176 -25.804 -37.655 1.00 60.19 274 PRO A CA 1
ATOM 2221 C C . PRO A 1 274 ? 22.437 -24.801 -38.790 1.00 60.19 274 PRO A C 1
ATOM 2223 O O . PRO A 1 274 ? 23.565 -24.655 -39.256 1.00 60.19 274 PRO A O 1
ATOM 2226 N N . THR A 1 275 ? 21.409 -24.061 -39.205 1.00 58.53 275 THR A N 1
ATOM 2227 C CA . THR A 1 275 ? 21.484 -22.979 -40.191 1.00 58.53 275 THR A CA 1
ATOM 2228 C C . THR A 1 275 ? 22.226 -21.735 -39.677 1.00 58.53 275 THR A C 1
ATOM 2230 O O . THR A 1 275 ? 22.905 -21.076 -40.463 1.00 58.53 275 THR A O 1
ATOM 2233 N N . ASN A 1 276 ? 22.141 -21.425 -38.376 1.00 53.09 276 ASN A N 1
ATOM 2234 C CA . ASN A 1 276 ? 22.812 -20.278 -37.747 1.00 53.09 276 ASN A CA 1
ATOM 2235 C C . ASN A 1 276 ? 24.211 -20.632 -37.227 1.00 53.09 276 ASN A C 1
ATOM 2237 O O . ASN A 1 276 ? 25.148 -19.859 -37.434 1.00 53.09 276 ASN A O 1
ATOM 2241 N N . VAL A 1 277 ? 24.399 -21.835 -36.673 1.00 53.81 277 VAL A N 1
ATOM 2242 C CA . VAL A 1 277 ? 25.731 -22.339 -36.277 1.00 53.81 277 VAL A CA 1
ATOM 2243 C C . VAL A 1 277 ? 26.676 -22.408 -37.489 1.00 53.81 277 VAL A C 1
ATOM 2245 O O . VAL A 1 277 ? 27.859 -22.086 -37.389 1.00 53.81 277 VAL A O 1
ATOM 2248 N N . ARG A 1 278 ? 26.140 -22.715 -38.680 1.00 51.53 278 ARG A N 1
ATOM 2249 C CA . ARG A 1 278 ? 26.889 -22.716 -39.948 1.00 51.53 278 ARG A CA 1
ATOM 2250 C C . ARG A 1 278 ? 27.197 -21.321 -40.510 1.00 51.53 278 ARG A C 1
ATOM 2252 O O . ARG A 1 278 ? 28.083 -21.203 -41.347 1.00 51.53 278 ARG A O 1
ATOM 2259 N N . LYS A 1 279 ? 26.490 -20.271 -40.076 1.00 52.28 279 LYS A N 1
ATOM 2260 C CA . LYS A 1 279 ? 26.794 -18.876 -40.451 1.00 52.28 279 LYS A CA 1
ATOM 2261 C C . LYS A 1 279 ? 27.826 -18.222 -39.527 1.00 52.28 279 LYS A C 1
ATOM 2263 O O . LYS A 1 279 ? 28.513 -17.316 -39.983 1.00 52.28 279 LYS A O 1
ATOM 2268 N N . GLN A 1 280 ? 27.966 -18.675 -38.276 1.00 48.19 280 GLN A N 1
ATOM 2269 C CA . GLN A 1 280 ? 29.014 -18.186 -37.364 1.00 48.19 280 GLN A CA 1
ATOM 2270 C C . GLN A 1 280 ? 30.363 -18.907 -37.516 1.00 48.19 280 GLN A C 1
ATOM 2272 O O . GLN A 1 280 ? 31.403 -18.299 -37.282 1.00 48.19 280 GLN A O 1
ATOM 2277 N N . LEU A 1 281 ? 30.378 -20.161 -37.975 1.00 47.00 281 LEU A N 1
ATOM 2278 C CA . LEU A 1 281 ? 31.602 -20.842 -38.406 1.00 47.00 281 LEU A CA 1
ATOM 2279 C C . LEU A 1 281 ? 31.764 -20.683 -39.918 1.00 47.00 281 LEU A C 1
ATOM 2281 O O . LEU A 1 281 ? 31.284 -21.496 -40.707 1.00 47.00 281 LEU A O 1
ATOM 2285 N N . GLY A 1 282 ? 32.432 -19.594 -40.305 1.00 38.00 282 GLY A N 1
ATOM 2286 C CA . GLY A 1 282 ? 32.869 -19.359 -41.675 1.00 38.00 282 GLY A CA 1
ATOM 2287 C C . GLY A 1 282 ? 33.609 -20.568 -42.257 1.00 38.00 282 GLY A C 1
ATOM 2288 O O . GLY A 1 282 ? 34.342 -21.273 -41.566 1.00 38.00 282 GLY A O 1
ATOM 2289 N N . ASN A 1 283 ? 33.371 -20.804 -43.547 1.00 50.59 283 ASN A N 1
ATOM 2290 C CA . ASN A 1 283 ? 33.958 -21.859 -44.367 1.00 50.59 283 ASN A CA 1
ATOM 2291 C C . ASN A 1 283 ? 35.442 -22.124 -44.057 1.00 50.59 283 ASN A C 1
ATOM 2293 O O . ASN A 1 283 ? 36.294 -21.296 -44.367 1.00 50.59 283 ASN A O 1
ATOM 2297 N N . GLY A 1 284 ? 35.747 -23.327 -43.563 1.00 47.97 284 GLY A N 1
ATOM 2298 C CA . GLY A 1 284 ? 37.102 -23.879 -43.598 1.00 47.97 284 GLY A CA 1
ATOM 2299 C C . GLY A 1 284 ? 37.544 -24.579 -42.318 1.00 47.97 284 GLY A C 1
ATOM 2300 O O . GLY A 1 284 ? 38.331 -24.025 -41.566 1.00 47.97 284 GLY A O 1
ATOM 2301 N N . ALA A 1 285 ? 37.117 -25.826 -42.110 1.00 36.22 285 ALA A N 1
ATOM 2302 C CA . ALA A 1 285 ? 37.894 -26.797 -41.335 1.00 36.22 285 ALA A CA 1
ATOM 2303 C C . ALA A 1 285 ? 37.432 -28.225 -41.664 1.00 36.22 285 ALA A C 1
ATOM 2305 O O . ALA A 1 285 ? 36.317 -28.628 -41.338 1.00 36.22 285 ALA A O 1
ATOM 2306 N N . GLN A 1 286 ? 38.294 -28.984 -42.343 1.00 42.12 286 GLN A N 1
ATOM 2307 C CA . GLN A 1 286 ? 38.180 -30.436 -42.468 1.00 42.12 286 GLN A CA 1
ATOM 2308 C C . GLN A 1 286 ? 38.428 -31.083 -41.099 1.00 42.12 286 GLN A C 1
ATOM 2310 O O . GLN A 1 286 ? 39.434 -30.803 -40.451 1.00 42.12 286 GLN A O 1
ATOM 2315 N N . LEU A 1 287 ? 37.530 -31.975 -40.680 1.00 37.03 287 LEU A N 1
ATOM 2316 C CA . LEU A 1 287 ? 37.739 -32.876 -39.543 1.00 37.03 287 LEU A CA 1
ATOM 2317 C C . LEU A 1 287 ? 38.558 -34.097 -39.998 1.00 37.03 287 LEU A C 1
ATOM 2319 O O . LEU A 1 287 ? 38.187 -34.712 -41.004 1.00 37.03 287 LEU A O 1
ATOM 2323 N N . PRO A 1 288 ? 39.625 -34.504 -39.283 1.00 42.56 288 PRO A N 1
ATOM 2324 C CA . PRO A 1 288 ? 40.309 -35.749 -39.579 1.00 42.56 288 PRO A CA 1
ATOM 2325 C C . PRO A 1 288 ? 39.529 -36.929 -38.995 1.00 42.56 288 PRO A C 1
ATOM 2327 O O . PRO A 1 288 ? 39.072 -36.924 -37.852 1.00 42.56 288 PRO A O 1
ATOM 2330 N N . SER A 1 289 ? 39.395 -37.963 -39.817 1.00 42.00 289 SER A N 1
ATOM 2331 C CA . SER A 1 289 ? 38.810 -39.247 -39.458 1.00 42.00 289 SER A CA 1
ATOM 2332 C C . SER A 1 289 ? 39.791 -40.025 -38.578 1.00 42.00 289 SER A C 1
ATOM 2334 O O . SER A 1 289 ? 40.873 -40.385 -39.035 1.00 42.00 289 SER A O 1
ATOM 2336 N N . HIS A 1 290 ? 39.410 -40.322 -37.335 1.00 35.50 290 HIS A N 1
ATOM 2337 C CA . HIS A 1 290 ? 40.050 -41.370 -36.543 1.00 35.50 290 HIS A CA 1
ATOM 2338 C C . HIS A 1 290 ? 38.997 -42.353 -36.035 1.00 35.50 290 HIS A C 1
ATOM 2340 O O . HIS A 1 290 ? 38.095 -42.007 -35.277 1.00 35.50 290 HIS A O 1
ATOM 2346 N N . LYS A 1 291 ? 39.133 -43.607 -36.481 1.00 41.47 291 LYS A N 1
ATOM 2347 C CA . LYS A 1 291 ? 38.466 -44.771 -35.899 1.00 41.47 291 LYS A CA 1
ATOM 2348 C C . LYS A 1 291 ? 39.128 -45.083 -34.555 1.00 41.47 291 LYS A C 1
ATOM 2350 O O . LYS A 1 291 ? 40.341 -45.271 -34.511 1.00 41.47 291 LYS A O 1
ATOM 2355 N N . GLY A 1 292 ? 38.334 -45.169 -33.490 1.00 32.84 292 GLY A N 1
ATOM 2356 C CA . GLY A 1 292 ? 38.797 -45.513 -32.148 1.00 32.84 292 GLY A CA 1
ATOM 2357 C C . GLY A 1 292 ? 37.634 -45.894 -31.235 1.00 32.84 292 GLY A C 1
ATOM 2358 O O . GLY A 1 292 ? 36.703 -45.126 -31.047 1.00 32.84 292 GLY A O 1
ATOM 2359 N N . SER A 1 293 ? 37.707 -47.124 -30.743 1.00 36.59 293 SER A N 1
ATOM 2360 C CA . SER A 1 293 ? 36.790 -47.875 -29.883 1.00 36.59 293 SER A CA 1
ATOM 2361 C C . SER A 1 293 ? 36.411 -47.210 -28.547 1.00 36.59 293 SER A C 1
ATOM 2363 O O . SER A 1 293 ? 37.272 -46.653 -27.880 1.00 36.59 293 SER A O 1
ATOM 2365 N N . LEU A 1 294 ? 35.144 -47.417 -28.154 1.00 43.94 294 LEU A N 1
ATOM 2366 C CA . LEU A 1 294 ? 34.569 -47.512 -26.797 1.00 43.94 294 LEU A CA 1
ATOM 2367 C C . LEU A 1 294 ? 35.063 -46.545 -25.706 1.00 43.94 294 LEU A C 1
ATOM 2369 O O . LEU A 1 294 ? 36.113 -46.727 -25.098 1.00 43.94 294 LEU A O 1
ATOM 2373 N N . GLY A 1 295 ? 34.158 -45.641 -25.341 1.00 32.75 295 GLY A N 1
ATOM 2374 C CA . GLY A 1 295 ? 34.090 -44.991 -24.040 1.00 32.75 295 GLY A CA 1
ATOM 2375 C C . GLY A 1 295 ? 32.820 -44.152 -23.991 1.00 32.75 295 GLY A C 1
ATOM 2376 O O . GLY A 1 295 ? 32.755 -43.114 -24.642 1.00 32.75 295 GLY A O 1
ATOM 2377 N N . GLU A 1 296 ? 31.792 -44.628 -23.284 1.00 48.75 296 GLU A N 1
ATOM 2378 C CA . GLU A 1 296 ? 30.661 -43.790 -22.879 1.00 48.75 296 GLU A CA 1
ATOM 2379 C C . GLU A 1 296 ? 31.207 -42.518 -22.221 1.00 48.75 296 GLU A C 1
ATOM 2381 O O . GLU A 1 296 ? 31.915 -42.580 -21.216 1.00 48.75 296 GLU A O 1
ATOM 2386 N N . VAL A 1 297 ? 30.879 -41.362 -22.793 1.00 39.81 297 VAL A N 1
ATOM 2387 C CA . VAL A 1 297 ? 31.078 -40.065 -22.145 1.00 39.81 297 VAL A CA 1
ATOM 2388 C C . VAL A 1 297 ? 29.687 -39.562 -21.765 1.00 39.81 297 VAL A C 1
ATOM 2390 O O . VAL A 1 297 ? 28.801 -39.529 -22.624 1.00 39.81 297 VAL A O 1
ATOM 2393 N N . PRO A 1 298 ? 29.449 -39.234 -20.484 1.00 41.94 298 PRO A N 1
ATOM 2394 C CA . PRO A 1 298 ? 28.119 -38.935 -19.987 1.00 41.94 298 PRO A CA 1
ATOM 2395 C C . PRO A 1 298 ? 27.643 -37.588 -20.530 1.00 41.94 298 PRO A C 1
ATOM 2397 O O . PRO A 1 298 ? 28.436 -36.669 -20.743 1.00 41.94 298 PRO A O 1
ATOM 2400 N N . ALA A 1 299 ? 26.327 -37.466 -20.712 1.00 43.12 299 ALA A N 1
ATOM 2401 C CA . ALA A 1 299 ? 25.665 -36.195 -20.976 1.00 43.12 299 ALA A CA 1
ATOM 2402 C C . ALA A 1 299 ? 26.167 -35.107 -20.003 1.00 43.12 299 ALA A C 1
ATOM 2404 O O . ALA A 1 299 ? 26.357 -35.402 -18.814 1.00 43.12 299 ALA A O 1
ATOM 2405 N N . PRO A 1 300 ? 26.366 -33.853 -20.453 1.00 42.75 300 PRO A N 1
ATOM 2406 C CA . PRO A 1 300 ? 26.726 -32.782 -19.543 1.00 42.75 300 PRO A CA 1
ATOM 2407 C C . PRO A 1 300 ? 25.569 -32.606 -18.560 1.00 42.75 300 PRO A C 1
ATOM 2409 O O . PRO A 1 300 ? 24.447 -32.270 -18.940 1.00 42.75 300 PRO A O 1
ATOM 2412 N N . ARG A 1 301 ? 25.839 -32.884 -17.281 1.00 43.38 301 ARG A N 1
ATOM 2413 C CA . ARG A 1 301 ? 24.942 -32.521 -16.188 1.00 43.38 301 ARG A CA 1
ATOM 2414 C C . ARG A 1 301 ? 24.714 -31.019 -16.287 1.00 43.38 301 ARG A C 1
ATOM 2416 O O . ARG A 1 301 ? 25.622 -30.240 -16.007 1.00 43.38 301 ARG A O 1
ATOM 2423 N N . LEU A 1 302 ? 23.500 -30.637 -16.675 1.00 42.00 302 LEU A N 1
ATOM 2424 C CA . LEU A 1 302 ? 22.976 -29.310 -16.406 1.00 42.00 302 LEU A CA 1
ATOM 2425 C C . LEU A 1 302 ? 23.263 -29.007 -14.936 1.00 42.00 302 LEU A C 1
ATOM 2427 O O . LEU A 1 302 ? 22.935 -29.808 -14.053 1.00 42.00 302 LEU A O 1
ATOM 2431 N N . LEU A 1 303 ? 23.903 -27.869 -14.684 1.00 39.44 303 LEU A N 1
ATOM 2432 C CA . LEU A 1 303 ? 23.906 -27.252 -13.369 1.00 39.44 303 LEU A CA 1
ATOM 2433 C C . LEU A 1 303 ? 22.446 -26.940 -13.038 1.00 39.44 303 LEU A C 1
ATOM 2435 O O . LEU A 1 303 ? 21.928 -25.873 -13.344 1.00 39.44 303 LEU A O 1
ATOM 2439 N N . ARG A 1 304 ? 21.766 -27.920 -12.440 1.00 35.47 304 ARG A N 1
ATOM 2440 C CA . ARG A 1 304 ? 20.539 -27.694 -11.700 1.00 35.47 304 ARG A CA 1
ATOM 2441 C C . ARG A 1 304 ? 20.943 -26.806 -10.538 1.00 35.47 304 ARG A C 1
ATOM 2443 O O . ARG A 1 304 ? 21.610 -27.254 -9.605 1.00 35.47 304 ARG A O 1
ATOM 2450 N N . ILE A 1 305 ? 20.585 -25.537 -10.638 1.00 37.91 305 ILE A N 1
ATOM 2451 C CA . ILE A 1 305 ? 20.632 -24.603 -9.525 1.00 37.91 305 ILE A CA 1
ATOM 2452 C C . ILE A 1 305 ? 19.626 -25.146 -8.507 1.00 37.91 305 ILE A C 1
ATOM 2454 O O . ILE A 1 305 ? 18.422 -24.937 -8.615 1.00 37.91 305 ILE A O 1
ATOM 2458 N N . ASN A 1 306 ? 20.105 -25.959 -7.567 1.00 32.97 306 ASN A N 1
ATOM 2459 C CA . ASN A 1 306 ? 19.335 -26.312 -6.390 1.00 32.97 306 ASN A CA 1
ATOM 2460 C C . ASN A 1 306 ? 19.249 -25.048 -5.532 1.00 32.97 306 ASN A C 1
ATOM 2462 O O . ASN A 1 306 ? 20.196 -24.698 -4.828 1.00 32.97 306 ASN A O 1
ATOM 2466 N N . SER A 1 307 ? 18.091 -24.394 -5.542 1.00 40.12 307 SER A N 1
ATOM 2467 C CA . SER A 1 307 ? 17.645 -23.549 -4.439 1.00 40.12 307 SER A CA 1
ATOM 2468 C C . SER A 1 307 ? 17.282 -24.446 -3.247 1.00 40.12 307 SER A C 1
ATOM 2470 O O . SER A 1 307 ? 16.120 -24.615 -2.889 1.00 40.12 307 SER A O 1
ATOM 2472 N N . THR A 1 308 ? 18.284 -25.078 -2.643 1.00 41.09 308 THR A N 1
ATOM 2473 C CA . THR A 1 308 ? 18.160 -25.700 -1.322 1.00 41.09 308 THR A CA 1
ATOM 2474 C C . THR A 1 308 ? 19.136 -25.004 -0.392 1.00 41.09 308 THR A C 1
ATOM 2476 O O . THR A 1 308 ? 20.187 -25.540 -0.048 1.00 41.09 308 THR A O 1
ATOM 2479 N N . GLY A 1 309 ? 18.785 -23.777 -0.011 1.00 34.66 309 GLY A N 1
ATOM 2480 C CA . GLY A 1 309 ? 19.285 -23.174 1.215 1.00 34.66 309 GLY A CA 1
ATOM 2481 C C . GLY A 1 309 ? 18.566 -23.838 2.381 1.00 34.66 309 GLY A C 1
ATOM 2482 O O . GLY A 1 309 ? 17.433 -23.492 2.700 1.00 34.66 309 GLY A O 1
ATOM 2483 N N . GLN A 1 310 ? 19.205 -24.838 2.978 1.00 34.72 310 GLN A N 1
ATOM 2484 C CA . GLN A 1 310 ? 18.818 -25.335 4.291 1.00 34.72 310 GLN A CA 1
ATOM 2485 C C . GLN A 1 310 ? 19.138 -24.232 5.322 1.00 34.72 310 GLN A C 1
ATOM 2487 O O . GLN A 1 310 ? 20.258 -23.717 5.304 1.00 34.72 310 GLN A O 1
ATOM 2492 N N . PRO A 1 311 ? 18.208 -23.841 6.209 1.00 40.28 311 PRO A N 1
ATOM 2493 C CA . PRO A 1 311 ? 18.497 -22.885 7.266 1.00 40.28 311 PRO A CA 1
ATOM 2494 C C . PRO A 1 311 ? 19.117 -23.606 8.470 1.00 40.28 311 PRO A C 1
ATOM 2496 O O . PRO A 1 311 ? 18.633 -24.654 8.898 1.00 40.28 311 PRO A O 1
ATOM 2499 N N . GLY A 1 312 ? 20.150 -23.019 9.067 1.00 36.16 312 GLY A N 1
ATOM 2500 C CA . GLY A 1 312 ? 20.603 -23.378 10.410 1.00 36.16 312 GLY A CA 1
ATOM 2501 C C . GLY A 1 312 ? 21.781 -22.516 10.874 1.00 36.16 312 GLY A C 1
ATOM 2502 O O . GLY A 1 312 ? 22.479 -21.967 10.025 1.00 36.16 312 GLY A O 1
ATOM 2503 N N . PRO A 1 313 ? 22.065 -22.426 12.186 1.00 41.97 313 PRO A N 1
ATOM 2504 C CA . PRO A 1 313 ? 21.164 -22.421 13.333 1.00 41.97 313 PRO A CA 1
ATOM 2505 C C . PRO A 1 313 ? 20.842 -20.973 13.756 1.00 41.97 313 PRO A C 1
ATOM 2507 O O . PRO A 1 313 ? 21.681 -20.078 13.718 1.00 41.97 313 PRO A O 1
ATOM 2510 N N . THR A 1 314 ? 19.609 -20.734 14.184 1.00 38.41 314 THR A N 1
ATOM 2511 C CA . THR A 1 314 ? 19.191 -19.459 14.773 1.00 38.41 314 THR A CA 1
ATOM 2512 C C . THR A 1 314 ? 19.853 -19.246 16.135 1.00 38.41 314 THR A C 1
ATOM 2514 O O . THR A 1 314 ? 19.540 -19.982 17.075 1.00 38.41 314 THR A O 1
ATOM 2517 N N . ASP A 1 315 ? 20.650 -18.188 16.281 1.00 30.92 315 ASP A N 1
ATOM 2518 C CA . ASP A 1 315 ? 20.837 -17.543 17.580 1.00 30.92 315 ASP A CA 1
ATOM 2519 C C . ASP A 1 315 ? 19.533 -16.825 17.943 1.00 30.92 315 ASP A C 1
ATOM 2521 O O . ASP A 1 315 ? 19.201 -15.739 17.464 1.00 30.92 315 ASP A O 1
ATOM 2525 N N . ARG A 1 316 ? 18.738 -17.504 18.774 1.00 34.84 316 ARG A N 1
ATOM 2526 C CA . ARG A 1 316 ? 17.563 -16.941 19.432 1.00 34.84 316 ARG A CA 1
ATOM 2527 C C . ARG A 1 316 ? 18.014 -15.855 20.405 1.00 34.84 316 ARG A C 1
ATOM 2529 O O . ARG A 1 316 ? 18.425 -16.153 21.527 1.00 34.84 316 ARG A O 1
ATOM 2536 N N . ILE A 1 317 ? 17.795 -14.596 20.037 1.00 33.66 317 ILE A N 1
ATOM 2537 C CA . ILE A 1 317 ? 17.519 -13.565 21.037 1.00 33.66 317 ILE A CA 1
ATOM 2538 C C . ILE A 1 317 ? 16.209 -13.957 21.723 1.00 33.66 317 ILE A C 1
ATOM 2540 O O . ILE A 1 317 ? 15.133 -14.019 21.132 1.00 33.66 317 ILE A O 1
ATOM 2544 N N . ARG A 1 318 ? 16.352 -14.305 22.995 1.00 31.30 318 ARG A N 1
ATOM 2545 C CA . ARG A 1 318 ? 15.304 -14.704 23.922 1.00 31.30 318 ARG A CA 1
ATOM 2546 C C . ARG A 1 318 ? 14.490 -13.476 24.330 1.00 31.30 318 ARG A C 1
ATOM 2548 O O . ARG A 1 318 ? 14.836 -12.823 25.308 1.00 31.30 318 ARG A O 1
ATOM 2555 N N . THR A 1 319 ? 13.373 -13.210 23.662 1.00 35.09 319 THR A N 1
ATOM 2556 C CA . THR A 1 319 ? 12.240 -12.543 24.315 1.00 35.09 319 THR A CA 1
ATOM 2557 C C . THR A 1 319 ? 11.260 -13.620 24.758 1.00 35.09 319 THR A C 1
ATOM 2559 O O . THR A 1 319 ? 10.694 -14.387 23.986 1.00 35.09 319 THR A O 1
ATOM 2562 N N . ARG A 1 320 ? 11.177 -13.757 26.076 1.00 36.09 320 ARG A N 1
ATOM 2563 C CA . ARG A 1 320 ? 10.302 -14.679 26.781 1.00 36.09 320 ARG A CA 1
ATOM 2564 C C . ARG A 1 320 ? 8.959 -13.973 26.947 1.00 36.09 320 ARG A C 1
ATOM 2566 O O . ARG A 1 320 ? 8.841 -13.141 27.838 1.00 36.09 320 ARG A O 1
ATOM 2573 N N . SER A 1 321 ? 7.963 -14.322 26.145 1.00 30.38 321 SER A N 1
ATOM 2574 C CA . SER A 1 321 ? 6.555 -14.159 26.515 1.00 30.38 321 SER A CA 1
ATOM 2575 C C . SER A 1 321 ? 5.948 -15.547 26.651 1.00 30.38 321 SER A C 1
ATOM 2577 O O . SER A 1 321 ? 6.127 -16.425 25.811 1.00 30.38 321 SER A O 1
ATOM 2579 N N . MET A 1 322 ? 5.372 -15.768 27.825 1.00 35.88 322 MET A N 1
ATOM 2580 C CA . MET A 1 322 ? 4.781 -17.023 28.248 1.00 35.88 322 MET A CA 1
ATOM 2581 C C . MET A 1 322 ? 3.447 -17.264 27.538 1.00 35.88 322 MET A C 1
ATOM 2583 O O . MET A 1 322 ? 2.803 -16.317 27.102 1.00 35.88 322 MET A O 1
ATOM 2587 N N . SER A 1 323 ? 3.072 -18.546 27.535 1.00 37.44 323 SER A N 1
ATOM 2588 C CA . SER A 1 323 ? 1.757 -19.135 27.261 1.00 37.44 323 SER A CA 1
ATOM 2589 C C . SER A 1 323 ? 1.234 -19.059 25.833 1.00 37.44 323 SER A C 1
ATOM 2591 O O . SER A 1 323 ? 0.509 -18.135 25.506 1.00 37.44 323 SER A O 1
ATOM 2593 N N . GLU A 1 324 ? 1.495 -20.116 25.061 1.00 33.72 324 GLU A N 1
ATOM 2594 C CA . GLU A 1 324 ? 0.513 -20.713 24.148 1.00 33.72 324 GLU A CA 1
ATOM 2595 C C . GLU A 1 324 ? 0.969 -22.133 23.772 1.00 33.72 324 GLU A C 1
ATOM 2597 O O . GLU A 1 324 ? 1.846 -22.328 22.943 1.00 33.72 324 GLU A O 1
ATOM 2602 N N . ASP A 1 325 ? 0.410 -23.113 24.481 1.00 33.06 325 ASP A N 1
ATOM 2603 C CA . ASP A 1 325 ? 0.162 -24.476 24.002 1.00 33.06 325 ASP A CA 1
ATOM 2604 C C . ASP A 1 325 ? -1.012 -25.009 24.841 1.00 33.06 325 ASP A C 1
ATOM 2606 O O . ASP A 1 325 ? -0.859 -25.455 25.980 1.00 33.06 325 ASP A O 1
ATOM 2610 N N . MET A 1 326 ? -2.220 -24.869 24.300 1.00 37.97 326 MET A N 1
ATOM 2611 C CA . MET A 1 326 ? -3.441 -25.522 24.775 1.00 37.97 326 MET A CA 1
ATOM 2612 C C . MET A 1 326 ? -4.019 -26.252 23.558 1.00 37.97 326 MET A C 1
ATOM 2614 O O . MET A 1 326 ? -4.339 -25.592 22.566 1.00 37.97 326 MET A O 1
ATOM 2618 N N . PRO A 1 327 ? -4.124 -27.591 23.564 1.00 40.56 327 PRO A N 1
ATOM 2619 C CA . PRO A 1 327 ? -4.672 -28.308 22.426 1.00 40.56 327 PRO A CA 1
ATOM 2620 C C . PRO A 1 327 ? -6.187 -28.083 22.365 1.00 40.56 327 PRO A C 1
ATOM 2622 O O . PRO A 1 327 ? -6.908 -28.323 23.334 1.00 40.56 327 PRO A O 1
ATOM 2625 N N . LEU A 1 328 ? -6.676 -27.640 21.205 1.00 38.09 328 LEU A N 1
ATOM 2626 C CA . LEU A 1 328 ? -8.104 -27.569 20.901 1.00 38.09 328 LEU A CA 1
ATOM 2627 C C . LEU A 1 328 ? -8.671 -28.989 20.800 1.00 38.09 328 LEU A C 1
ATOM 2629 O O . LEU A 1 328 ? -8.586 -29.642 19.761 1.00 38.09 328 LEU A O 1
ATOM 2633 N N . GLN A 1 329 ? -9.259 -29.464 21.895 1.00 35.16 329 GLN A N 1
ATOM 2634 C CA . GLN A 1 329 ? -10.069 -30.672 21.909 1.00 35.16 329 GLN A CA 1
ATOM 2635 C C . GLN A 1 329 ? -11.523 -30.289 21.618 1.00 35.16 329 GLN A C 1
ATOM 2637 O O . GLN A 1 329 ? -12.182 -29.611 22.404 1.00 35.16 329 GLN A O 1
ATOM 2642 N N . ILE A 1 330 ? -12.005 -30.705 20.447 1.00 41.53 330 ILE A N 1
ATOM 2643 C CA . ILE A 1 330 ? -13.404 -30.599 20.027 1.00 41.53 330 ILE A CA 1
ATOM 2644 C C . ILE A 1 330 ? -14.265 -31.331 21.063 1.00 41.53 330 ILE A C 1
ATOM 2646 O O . ILE A 1 330 ? -14.192 -32.553 21.194 1.00 41.53 330 ILE A O 1
ATOM 2650 N N . MET A 1 331 ? -15.067 -30.576 21.814 1.00 31.30 331 MET A N 1
ATOM 2651 C CA . MET A 1 331 ? -15.945 -31.107 22.850 1.00 31.30 331 MET A CA 1
ATOM 2652 C C . MET A 1 331 ? -17.319 -31.402 22.237 1.00 31.30 331 MET A C 1
ATOM 2654 O O . 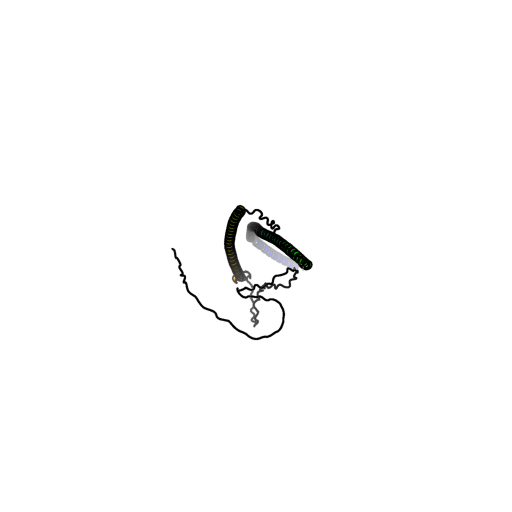MET A 1 331 ? -18.084 -30.498 21.907 1.00 31.30 331 MET A O 1
ATOM 2658 N N . GLN A 1 332 ? -17.604 -32.690 22.048 1.00 40.09 332 GLN A N 1
ATOM 2659 C CA . GLN A 1 332 ? -18.949 -33.216 21.804 1.00 40.09 332 GLN A CA 1
ATOM 2660 C C . GLN A 1 332 ? -19.804 -33.031 23.077 1.00 40.09 332 GLN A C 1
ATOM 2662 O O . GLN A 1 332 ? -19.270 -33.139 24.186 1.00 40.09 332 GLN A O 1
ATOM 2667 N N . PRO A 1 333 ? -21.115 -32.755 22.967 1.00 36.28 333 PRO A N 1
ATOM 2668 C CA . PRO A 1 333 ? -21.952 -32.499 24.129 1.00 36.28 333 PRO A CA 1
ATOM 2669 C C . PRO A 1 333 ? -22.247 -33.804 24.876 1.00 36.28 333 PRO A C 1
ATOM 2671 O O . PRO A 1 333 ? -22.803 -34.746 24.319 1.00 36.28 333 PRO A O 1
ATOM 2674 N N . GLY A 1 334 ? -21.919 -33.828 26.168 1.00 48.72 334 GLY A N 1
ATOM 2675 C CA . GLY A 1 334 ? -22.351 -34.870 27.096 1.00 48.72 334 GLY A CA 1
ATOM 2676 C C . GLY A 1 334 ? -21.231 -35.781 27.579 1.00 48.72 334 GLY A C 1
ATOM 2677 O O . GLY A 1 334 ? -21.086 -36.907 27.121 1.00 48.72 334 GLY A O 1
ATOM 2678 N N . THR A 1 335 ? -20.479 -35.335 28.584 1.00 42.34 335 THR A N 1
ATOM 2679 C CA . THR A 1 335 ? -19.881 -36.236 29.581 1.00 42.34 335 THR A CA 1
ATOM 2680 C C . THR A 1 335 ? -19.443 -35.431 30.801 1.00 42.34 335 THR A C 1
ATOM 2682 O O . THR A 1 335 ? -18.672 -34.481 30.713 1.00 42.34 335 THR A O 1
ATOM 2685 N N . LYS A 1 336 ? -20.011 -35.787 31.955 1.00 42.31 336 LYS A N 1
ATOM 2686 C CA . LYS A 1 336 ? -19.758 -35.167 33.257 1.00 42.31 336 LYS A CA 1
ATOM 2687 C C . LYS A 1 336 ? -18.343 -35.521 33.719 1.00 42.31 336 LYS A C 1
ATOM 2689 O O . LYS A 1 336 ? -18.038 -36.702 33.840 1.00 42.31 336 LYS A O 1
ATOM 2694 N N . TRP A 1 337 ? -17.535 -34.521 34.060 1.00 28.53 337 TRP A N 1
ATOM 2695 C CA . TRP A 1 337 ? -16.289 -34.712 34.804 1.00 28.53 337 TRP A CA 1
ATOM 2696 C C . TRP A 1 337 ? -16.324 -33.863 36.074 1.00 28.53 337 TRP A C 1
ATOM 2698 O O . TRP A 1 337 ? -16.041 -32.671 36.057 1.00 28.53 337 TRP A O 1
ATOM 2708 N N . TRP A 1 338 ? -16.700 -34.502 37.180 1.00 32.44 338 TRP A N 1
ATOM 2709 C CA . TRP A 1 338 ? -16.322 -34.072 38.522 1.00 32.44 338 TRP A CA 1
ATOM 2710 C C . TRP A 1 338 ? -15.160 -34.967 38.946 1.00 32.44 338 TRP A C 1
ATOM 2712 O O . TRP A 1 338 ? -15.329 -36.179 39.050 1.00 32.44 338 TRP A O 1
ATOM 2722 N N . ALA A 1 339 ? -13.991 -34.387 39.192 1.00 32.47 339 ALA A N 1
ATOM 2723 C CA . ALA A 1 339 ? -12.897 -35.068 39.872 1.00 32.47 339 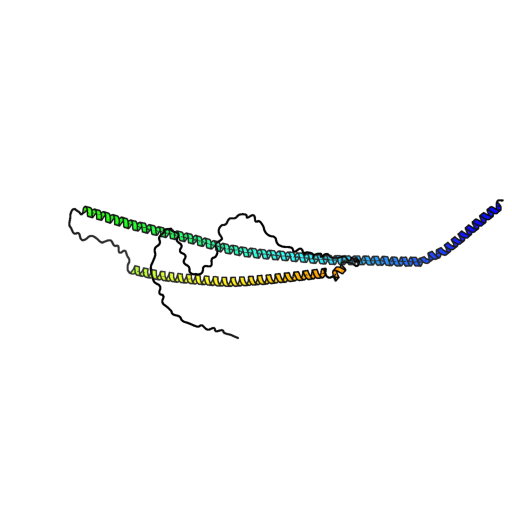ALA A CA 1
ATOM 2724 C C . ALA A 1 339 ? -12.444 -34.187 41.036 1.00 32.47 339 ALA A C 1
ATOM 2726 O O . ALA A 1 339 ? -11.618 -33.287 40.886 1.00 32.47 339 ALA A O 1
ATOM 2727 N N . HIS A 1 340 ? -13.032 -34.445 42.205 1.00 32.06 340 HIS A N 1
ATOM 2728 C CA . HIS A 1 340 ? -12.485 -33.992 43.474 1.00 32.06 340 HIS A CA 1
ATOM 2729 C C . HIS A 1 340 ? -11.245 -34.812 43.821 1.00 32.06 340 HIS A C 1
ATOM 2731 O O . HIS A 1 340 ? -11.190 -36.029 43.658 1.00 32.06 340 HIS A O 1
ATOM 2737 N N . ARG A 1 341 ? -10.253 -34.096 44.338 1.00 29.69 341 ARG A N 1
ATOM 2738 C CA . ARG A 1 341 ? -9.018 -34.607 44.909 1.00 29.69 341 ARG A CA 1
ATOM 2739 C C . ARG A 1 341 ? -9.237 -34.792 46.410 1.00 29.69 341 ARG A C 1
ATOM 2741 O O . ARG A 1 341 ? -9.239 -33.798 47.127 1.00 29.69 341 ARG A O 1
ATOM 2748 N N . SER A 1 342 ? -9.367 -36.028 46.887 1.00 34.28 342 SER A N 1
ATOM 2749 C CA . SER A 1 342 ? -9.123 -36.361 48.299 1.00 34.28 342 SER A CA 1
ATOM 2750 C C . SER A 1 342 ? -9.100 -37.870 48.566 1.00 34.28 342 SER A C 1
ATOM 2752 O O . SER A 1 342 ? -10.050 -38.579 48.269 1.00 34.28 342 SER A O 1
ATOM 2754 N N . GLY A 1 343 ? -8.015 -38.310 49.212 1.00 28.77 343 GLY A N 1
ATOM 2755 C CA . GLY A 1 343 ? -8.061 -39.270 50.318 1.00 28.77 343 GLY A CA 1
ATOM 2756 C C . GLY A 1 343 ? -8.229 -40.753 49.993 1.00 28.77 343 GLY A C 1
ATOM 2757 O O . GLY A 1 343 ? -9.341 -41.256 49.903 1.00 28.77 343 GLY A O 1
ATOM 2758 N N . SER A 1 344 ? -7.108 -41.477 49.984 1.00 29.45 344 SER A N 1
ATOM 2759 C CA . SER A 1 344 ? -7.072 -42.917 50.247 1.00 29.45 344 SER A CA 1
ATOM 2760 C C . SER A 1 344 ? -7.628 -43.236 51.635 1.00 29.45 344 SER A C 1
ATOM 2762 O O . SER A 1 344 ? -7.011 -42.848 52.624 1.00 29.45 344 SER A O 1
ATOM 2764 N N . THR A 1 345 ? -8.674 -44.054 51.714 1.00 31.02 345 THR A N 1
ATOM 2765 C CA . THR A 1 345 ? -8.807 -45.082 52.755 1.00 31.02 345 THR A CA 1
ATOM 2766 C C . THR A 1 345 ? -9.519 -46.311 52.192 1.00 31.02 345 THR A C 1
ATOM 2768 O O . THR A 1 345 ? -10.503 -46.237 51.465 1.00 31.02 345 THR A O 1
ATOM 2771 N N . SER A 1 346 ? -8.934 -47.458 52.517 1.00 31.09 346 SER A N 1
ATOM 2772 C CA . SER A 1 346 ? -9.395 -48.814 52.241 1.00 31.09 346 SER A CA 1
ATOM 2773 C C . SER A 1 346 ? -10.754 -49.099 52.888 1.00 31.09 346 SER A C 1
ATOM 2775 O O . SER A 1 346 ? -10.923 -48.765 54.057 1.00 31.09 346 SER A O 1
ATOM 2777 N N . SER A 1 347 ? -11.672 -49.767 52.182 1.00 27.97 347 SER A N 1
ATOM 2778 C CA . SER A 1 347 ? -12.305 -51.006 52.668 1.00 27.97 347 SER A CA 1
ATOM 2779 C C . SER A 1 347 ? -13.262 -51.587 51.622 1.00 27.97 347 SER A C 1
ATOM 2781 O O . SER A 1 347 ? -14.076 -50.877 51.036 1.00 27.97 347 SER A O 1
ATOM 2783 N N . ALA A 1 348 ? -13.174 -52.897 51.414 1.00 32.38 348 ALA A N 1
ATOM 2784 C CA . ALA A 1 348 ? -14.129 -53.680 50.647 1.00 32.38 348 ALA A CA 1
ATOM 2785 C C . ALA A 1 348 ? -15.455 -53.824 51.410 1.00 32.38 348 ALA A C 1
ATOM 2787 O O . ALA A 1 348 ? -15.431 -54.101 52.609 1.00 32.38 348 ALA A O 1
ATOM 2788 N N . ASN A 1 349 ? -16.596 -53.749 50.715 1.00 30.45 349 ASN A N 1
ATOM 2789 C CA . ASN A 1 349 ? -17.702 -54.661 50.996 1.00 30.45 349 ASN A CA 1
ATOM 2790 C C . ASN A 1 349 ? -18.700 -54.779 49.836 1.00 30.45 349 ASN A C 1
ATOM 2792 O O . ASN A 1 349 ? -18.859 -53.884 49.011 1.00 30.45 349 ASN A O 1
ATOM 2796 N N . VAL A 1 350 ? -19.315 -55.952 49.803 1.00 31.55 350 VAL A N 1
ATOM 2797 C CA . VAL A 1 350 ? -20.142 -56.566 48.765 1.00 31.55 350 VAL A CA 1
ATOM 2798 C C . VAL A 1 350 ? -21.633 -56.228 48.952 1.00 31.55 350 VAL A C 1
ATOM 2800 O O . VAL A 1 350 ? -22.070 -55.994 50.074 1.00 31.55 350 VAL A O 1
ATOM 2803 N N . SER A 1 351 ? -22.391 -56.327 47.850 1.00 29.73 351 SER A N 1
ATOM 2804 C CA . SER A 1 351 ? -23.861 -56.459 47.734 1.00 29.73 351 SER A CA 1
ATOM 2805 C C . SER A 1 351 ? -24.744 -55.230 47.982 1.00 29.73 351 SER A C 1
ATOM 2807 O O . SER A 1 351 ? -24.833 -54.731 49.095 1.00 29.73 351 SER A O 1
ATOM 2809 N N . ALA A 1 352 ? -25.542 -54.857 46.972 1.00 30.94 352 ALA A N 1
ATOM 2810 C CA . ALA A 1 352 ? -26.964 -55.240 46.869 1.00 30.94 352 ALA A CA 1
ATOM 2811 C C . ALA A 1 352 ? -27.745 -54.307 45.913 1.00 30.94 352 ALA A C 1
ATOM 2813 O O . ALA A 1 352 ? -27.660 -53.093 46.040 1.00 30.94 352 ALA A O 1
ATOM 2814 N N . ASN A 1 353 ? -28.525 -54.937 45.023 1.00 31.78 353 ASN A N 1
ATOM 2815 C CA . ASN A 1 353 ? -29.880 -54.586 44.562 1.00 31.78 353 ASN A CA 1
ATOM 2816 C C . ASN A 1 353 ? -30.179 -53.196 43.944 1.00 31.78 353 ASN A C 1
ATOM 2818 O O . ASN A 1 353 ? -29.965 -52.157 44.547 1.00 31.78 353 ASN A O 1
ATOM 2822 N N . GLU A 1 354 ? -30.638 -53.171 42.679 1.00 30.39 354 GLU A N 1
ATOM 2823 C CA . GLU A 1 354 ? -32.075 -53.082 42.288 1.00 30.39 354 GLU A CA 1
ATOM 2824 C C . GLU A 1 354 ? -32.468 -51.590 42.173 1.00 30.39 354 GLU A C 1
ATOM 2826 O O . GLU A 1 354 ? -32.401 -50.839 43.131 1.00 30.39 354 GLU A O 1
ATOM 2831 N N . LEU A 1 355 ? -32.729 -51.015 41.001 1.00 33.06 355 LEU A N 1
ATOM 2832 C CA . LEU A 1 355 ? -33.889 -51.254 40.150 1.00 33.06 355 LEU A CA 1
ATOM 2833 C C . LEU A 1 355 ? -33.623 -50.667 38.760 1.00 33.06 355 LEU A C 1
ATOM 2835 O O . LEU A 1 355 ? -33.176 -49.531 38.610 1.00 33.06 355 LEU A O 1
ATOM 2839 N N . GLN A 1 356 ? -33.985 -51.439 37.748 1.00 30.12 356 GLN A N 1
ATOM 2840 C CA . GLN A 1 356 ? -34.041 -51.029 36.360 1.00 30.12 356 GLN A CA 1
ATOM 2841 C C . GLN A 1 356 ? -35.397 -51.486 35.850 1.00 30.12 356 GLN A C 1
ATOM 2843 O O . GLN A 1 356 ? -35.603 -52.688 35.761 1.00 30.12 356 GLN A O 1
ATOM 2848 N N . LEU A 1 357 ? -36.301 -50.562 35.522 1.00 33.66 357 LEU A N 1
ATOM 2849 C CA . LEU A 1 357 ? -37.320 -50.796 34.499 1.00 33.66 357 LEU A CA 1
ATOM 2850 C C . LEU A 1 357 ? -37.697 -49.472 33.798 1.00 33.66 357 LEU A C 1
ATOM 2852 O O . LEU A 1 357 ? -37.989 -48.489 34.482 1.00 33.66 357 LEU A O 1
ATOM 2856 N N . PRO A 1 358 ? -37.674 -49.445 32.452 1.00 45.03 358 PRO A N 1
ATOM 2857 C CA . PRO A 1 358 ? -38.128 -48.346 31.603 1.00 45.03 358 PRO A CA 1
ATOM 2858 C C . PRO A 1 358 ? -39.575 -48.574 31.126 1.00 45.03 358 PRO A C 1
ATOM 2860 O O . PRO A 1 358 ? -40.058 -49.704 31.148 1.00 45.03 358 PRO A O 1
ATOM 2863 N N . VAL A 1 359 ? -40.248 -47.524 30.637 1.00 38.53 359 VAL A N 1
ATOM 2864 C CA . VAL A 1 359 ? -41.522 -47.670 29.909 1.00 38.53 359 VAL A CA 1
ATOM 2865 C C . VAL A 1 359 ? -41.602 -46.683 28.735 1.00 38.53 359 VAL A C 1
ATOM 2867 O O . VAL A 1 359 ? -41.707 -45.474 28.918 1.00 38.53 359 VAL A O 1
ATOM 2870 N N . ASP A 1 360 ? -41.421 -47.254 27.547 1.00 30.91 360 ASP A N 1
ATOM 2871 C CA . ASP A 1 360 ? -42.184 -47.152 26.296 1.00 30.91 360 ASP A CA 1
ATOM 2872 C C . ASP A 1 360 ? -42.786 -45.840 25.745 1.00 30.91 360 ASP A C 1
ATOM 2874 O O . ASP A 1 360 ? -43.692 -45.221 26.292 1.00 30.91 360 ASP A O 1
ATOM 2878 N N . SER A 1 361 ? -42.360 -45.600 24.495 1.00 34.66 361 SER A N 1
ATOM 2879 C CA . SER A 1 361 ? -43.146 -45.392 23.263 1.00 34.66 361 SER A CA 1
ATOM 2880 C C . SER A 1 361 ? -44.115 -44.211 23.135 1.00 34.66 361 SER A C 1
ATOM 2882 O O . SER A 1 361 ? -45.148 -44.165 23.796 1.00 34.66 361 SER A O 1
ATOM 2884 N N . SER A 1 362 ? -43.865 -43.370 22.120 1.00 34.12 362 SER A N 1
ATOM 2885 C CA . SER A 1 362 ? -44.847 -42.971 21.090 1.00 34.12 362 SER A CA 1
ATOM 2886 C C . SER A 1 362 ? -44.169 -42.158 19.969 1.00 34.12 362 SER A C 1
ATOM 2888 O O . SER A 1 362 ? -43.858 -40.983 20.129 1.00 34.12 362 SER A O 1
ATOM 2890 N N . THR A 1 363 ? -43.941 -42.793 18.818 1.00 40.91 363 THR A N 1
ATOM 2891 C CA . THR A 1 363 ? -43.980 -42.181 17.467 1.00 40.91 363 THR A CA 1
ATOM 2892 C C . THR A 1 363 ? -45.460 -41.926 17.084 1.00 40.91 363 THR A C 1
ATOM 2894 O O . THR A 1 363 ? -46.305 -42.536 17.744 1.00 40.91 363 THR A O 1
ATOM 2897 N N . PRO A 1 364 ? -45.850 -41.123 16.051 1.00 51.12 364 PRO A N 1
ATOM 2898 C CA . PRO A 1 364 ? -45.221 -41.086 14.716 1.00 51.12 364 PRO A CA 1
ATOM 2899 C C . PRO A 1 364 ? -45.316 -39.778 13.871 1.00 51.12 364 PRO A C 1
ATOM 2901 O O . PRO A 1 364 ? -46.005 -38.825 14.204 1.00 51.12 364 PRO A O 1
ATOM 2904 N N . ASN A 1 365 ? -44.623 -39.832 12.720 1.00 36.22 365 ASN A N 1
ATOM 2905 C CA . ASN A 1 365 ? -44.914 -39.276 11.381 1.00 36.22 365 ASN A CA 1
ATOM 2906 C C . ASN A 1 365 ? -45.449 -37.845 11.178 1.00 36.22 365 ASN A C 1
ATOM 2908 O O . ASN A 1 365 ? -46.594 -37.551 11.500 1.00 36.22 365 ASN A O 1
ATOM 2912 N N . ALA A 1 366 ? -44.738 -37.088 10.331 1.00 38.03 366 ALA A N 1
ATOM 2913 C CA . ALA A 1 366 ? -45.363 -36.322 9.247 1.00 38.03 366 ALA A CA 1
ATOM 2914 C C . ALA A 1 366 ? -44.384 -36.099 8.080 1.00 38.03 366 ALA A C 1
ATOM 2916 O O . ALA A 1 366 ? -43.258 -35.642 8.262 1.00 38.03 366 ALA A O 1
ATOM 2917 N N . ALA A 1 367 ? -44.847 -36.457 6.884 1.00 40.22 367 ALA A N 1
ATOM 2918 C CA . ALA A 1 367 ? -44.229 -36.211 5.590 1.00 40.22 367 ALA A CA 1
ATOM 2919 C C . ALA A 1 367 ? -44.270 -34.716 5.213 1.00 40.22 367 ALA A C 1
ATOM 2921 O O . ALA A 1 367 ? -45.188 -34.003 5.615 1.00 40.22 367 ALA A O 1
ATOM 2922 N N . GLY A 1 368 ? -43.315 -34.263 4.397 1.00 37.38 368 GLY A N 1
ATOM 2923 C CA . GLY A 1 368 ? -43.277 -32.904 3.853 1.00 37.38 368 GLY A CA 1
ATOM 2924 C C . GLY A 1 368 ? -42.670 -32.893 2.455 1.00 37.38 368 GLY A C 1
ATOM 2925 O O . GLY A 1 368 ? -41.474 -33.107 2.288 1.00 37.38 368 GLY A O 1
ATOM 2926 N N . SER A 1 369 ? -43.546 -32.702 1.476 1.00 41.12 369 SER A N 1
ATOM 2927 C CA . SER A 1 369 ? -43.349 -32.759 0.032 1.00 41.12 369 SER A CA 1
ATOM 2928 C C . SER A 1 369 ? -42.442 -31.656 -0.521 1.00 41.12 369 SER A C 1
ATOM 2930 O O . SER A 1 369 ? -42.446 -30.523 -0.049 1.00 41.12 369 SER A O 1
ATOM 2932 N N . THR A 1 370 ? -41.706 -32.000 -1.575 1.00 41.88 370 THR A N 1
ATOM 2933 C CA . THR A 1 370 ? -40.943 -31.094 -2.437 1.00 41.88 370 THR A CA 1
ATOM 2934 C C . THR A 1 370 ? -41.850 -30.502 -3.515 1.00 41.88 370 THR A C 1
ATOM 2936 O O . THR A 1 370 ? -42.348 -31.258 -4.346 1.00 41.88 370 THR A O 1
ATOM 2939 N N . ASP A 1 371 ? -41.996 -29.179 -3.548 1.00 45.53 371 ASP A N 1
ATOM 2940 C CA . ASP A 1 371 ? -42.527 -28.445 -4.701 1.00 45.53 371 ASP A CA 1
ATOM 2941 C C . ASP A 1 371 ? -41.470 -27.463 -5.220 1.00 45.53 371 ASP A C 1
ATOM 2943 O O . ASP A 1 371 ? -40.879 -26.680 -4.476 1.00 45.53 371 ASP A O 1
ATOM 2947 N N . THR A 1 372 ? -41.230 -27.541 -6.525 1.00 52.88 372 THR A N 1
ATOM 2948 C CA . THR A 1 372 ? -40.424 -26.621 -7.337 1.00 52.88 372 THR A CA 1
ATOM 2949 C C . THR A 1 372 ? -41.379 -25.826 -8.224 1.00 52.88 372 THR A C 1
ATOM 2951 O O . THR A 1 372 ? -42.319 -26.420 -8.748 1.00 52.88 372 THR A O 1
ATOM 2954 N N . PRO A 1 373 ? -41.132 -24.531 -8.487 1.00 58.72 373 PRO A N 1
ATOM 2955 C CA . PRO A 1 373 ? -41.772 -23.862 -9.609 1.00 58.72 373 PRO A CA 1
ATOM 2956 C C . PRO A 1 373 ? -40.761 -23.491 -10.704 1.00 58.72 373 PRO A C 1
ATOM 2958 O O . PRO A 1 373 ? -39.735 -22.858 -10.455 1.00 58.72 373 PRO A O 1
ATOM 2961 N N . GLN A 1 374 ? -41.104 -23.871 -11.937 1.00 55.31 374 GLN A N 1
ATOM 2962 C CA . GLN A 1 374 ? -40.654 -23.233 -13.175 1.00 55.31 374 GLN A CA 1
ATOM 2963 C C . GLN A 1 374 ? -41.478 -21.962 -13.440 1.00 55.31 374 GLN A C 1
ATOM 2965 O O . GLN A 1 374 ? -42.694 -21.989 -13.278 1.00 55.31 374 GLN A O 1
ATOM 2970 N N . SER A 1 375 ? -40.821 -20.928 -13.970 1.00 55.50 375 SER A N 1
ATOM 2971 C CA . SER A 1 375 ? -41.367 -19.905 -14.885 1.00 55.50 375 SER A CA 1
ATOM 2972 C C . SER A 1 375 ? -40.194 -19.480 -15.783 1.00 55.50 375 SER A C 1
ATOM 2974 O O . SER A 1 375 ? -39.105 -19.252 -15.262 1.00 55.50 375 SER A O 1
ATOM 2976 N N . SER A 1 376 ? -40.255 -19.715 -17.101 1.00 56.22 376 SER A N 1
ATOM 2977 C CA . SER A 1 376 ? -40.911 -18.890 -18.144 1.00 56.22 376 SER A CA 1
ATOM 2978 C C . SER A 1 376 ? -40.216 -17.557 -18.369 1.00 56.22 376 SER A C 1
ATOM 2980 O O . SER A 1 376 ? -40.245 -16.728 -17.436 1.00 56.22 376 SER A O 1
#

Sequence (376 aa):
MHEPALNCQLENERIKVAARDEELSFLKKATPAVVTDEEGGELIINTLLRKIEQLKKEKESLIVSLEQEEEHISNGLLVKLEKVKKEKIEMENLLEQEQEFIVNRLQKQIEAKQRVSNNLELQIQQMRKEKGDMENALEQEAEFMVNRLQKKLENMEQERTELKKQLSQGSSTTSLNNLAGSASGFSSDGFTSGDVNEEVKRLRQALLDNEEQQKKHLAEYEAERHKLQCDNTHLQQLLEREKEQVGTLSRNMTRLELEMEQEEEKQFNLLTSPTNVRKQLGNGAQLPSHKGSLGEVPAPRLLRINSTGQPGPTDRIRTRSMSEDMPLQIMQPGTKWWAHRSGSTSSANVSANELQLPVDSSTPNAAGSTDTPQSS

Secondary structure (DSSP, 8-state):
--HHHHHHHHHHHHHHHHHHHHHHHHHHHHHHHHHHTHHHHHHHHHHHHHHHHHHHHHHHHHHHHHHHHHHHHHHHHHHHHHHHHHHHHHHHHHHHHHHHHHHHHHHHHHHHHHHHHHHHHHHHHHHHHHHHHHHHHHHHHHHHHHHHHHHHHHHHHHHHHHHHHHHHHSSS-----------------S--HHHHHHHHHHHHHHHHHHHHHHHHHHHHHHHHHHHHHHHHHHHHHHHHHHHHHHHHHHHHHHHHHHHHHHHHHHHHHHHH-HHHHHHHS-S--PPPP-------------------------------------------S-------------------------------------------

Foldseek 3Di:
DVVVVVVVVVVVVVVVVVVVVVVVVVCVVVVVVVVVCVVVVVVVVVVVVVVVVVVVVVVVVVVVVVVVVVVVVVVVVVVVVVVVVVVVVVVVVVVVVVVVVVVVVVVVVVVVVVVVVVVVVVVVVVVVVVVVVVVVVVVVVVVVVVVVVVVVVVVVVVVVVVVVVCVVVVPDDDDDDDDDDDPPDPPPPDDDPVNVVVVVVVVVVVVVVVVVVVVVVVVVVVVVVVVVVVVVVVVVVVVVVVVVVVVVVVVVVVVVVVVVVVVVVVVVCVCPPPVNVCVVPPDDDDDDDDDDDDDDDDDPPDPPPPPPPDDDDDPDPDDDDDDDDDDDDDDDPDDDDDDDDDDDDDDDDDDDDDDDDDDDDDDDDDDDDDDDDDDD

Organism: NCBI:txid667725

Radius of gyration: 64.1 Å; chains: 1; bounding box: 164×68×189 Å